Protein AF-0000000079014495 (afdb_homodimer)

Radius of gyration: 24.23 Å; Cα contacts (8 Å, |Δi|>4): 774; chains: 2; bounding box: 37×74×69 Å

Structure (mmCIF, N/CA/C/O backbone):
data_AF-0000000079014495-model_v1
#
loop_
_entity.id
_entity.type
_entity.pdbx_description
1 polymer 'ditrans,polycis-polyprenyl diphosphate synthase'
#
loop_
_atom_site.group_PDB
_atom_site.id
_atom_site.type_symbol
_atom_site.label_atom_id
_atom_site.label_alt_id
_atom_site.label_comp_id
_atom_site.label_asym_id
_atom_site.label_entity_id
_atom_site.label_seq_id
_atom_site.pdbx_PDB_ins_code
_atom_site.Cartn_x
_atom_site.Cartn_y
_atom_site.Cartn_z
_atom_site.occupancy
_atom_site.B_iso_or_equiv
_atom_site.auth_seq_id
_atom_site.auth_comp_id
_atom_site.auth_asym_id
_atom_site.auth_atom_id
_atom_site.pdbx_PDB_model_num
ATOM 1 N N . MET A 1 1 ? 15.945 30.703 -13.25 1 45.94 1 MET A N 1
ATOM 2 C CA . MET A 1 1 ? 16.406 29.812 -14.312 1 45.94 1 MET A CA 1
ATOM 3 C C . MET A 1 1 ? 16.359 28.359 -13.852 1 45.94 1 MET A C 1
ATOM 5 O O . MET A 1 1 ? 15.914 27.484 -14.602 1 45.94 1 MET A O 1
ATOM 9 N N . LYS A 1 2 ? 16.688 28.234 -12.633 1 52.78 2 LYS A N 1
ATOM 10 C CA . LYS A 1 2 ? 16.766 26.891 -12.078 1 52.78 2 LYS A CA 1
ATOM 11 C C . LYS A 1 2 ? 15.375 26.281 -11.867 1 52.78 2 LYS A C 1
ATOM 13 O O . LYS A 1 2 ? 15.156 25.109 -12.133 1 52.78 2 LYS A O 1
ATOM 18 N N . THR A 1 3 ? 14.445 27.172 -11.641 1 50.88 3 THR A N 1
ATOM 19 C CA . THR A 1 3 ? 13.086 26.688 -11.383 1 50.88 3 THR A CA 1
ATOM 20 C C . THR A 1 3 ? 12.414 26.266 -12.68 1 50.88 3 THR A C 1
ATOM 22 O O . THR A 1 3 ? 11.672 25.266 -12.703 1 50.88 3 THR A O 1
ATOM 25 N N . ILE A 1 4 ? 12.75 26.859 -13.773 1 53.41 4 ILE A N 1
ATOM 26 C CA . ILE A 1 4 ? 12.211 26.531 -15.094 1 53.41 4 ILE A CA 1
ATOM 27 C C . ILE A 1 4 ? 12.781 25.203 -15.562 1 53.41 4 ILE A C 1
ATOM 29 O O . ILE A 1 4 ? 12.055 24.375 -16.109 1 53.41 4 ILE A O 1
ATOM 33 N N . LEU A 1 5 ? 14 25.109 -15.375 1 54.47 5 LEU A N 1
ATOM 34 C CA . LEU A 1 5 ? 14.672 23.891 -15.797 1 54.47 5 LEU A CA 1
ATOM 35 C C . LEU A 1 5 ? 14.125 22.672 -15.055 1 54.47 5 LEU A C 1
ATOM 37 O O . LEU A 1 5 ? 13.898 21.625 -15.656 1 54.47 5 LEU A O 1
ATOM 41 N N . LEU A 1 6 ? 13.891 22.875 -13.953 1 52.06 6 LEU A N 1
ATOM 42 C CA . LEU A 1 6 ? 13.367 21.781 -13.148 1 52.06 6 LEU A CA 1
ATOM 43 C C . LEU A 1 6 ? 11.953 21.406 -13.578 1 52.06 6 LEU A C 1
ATOM 45 O O . LEU A 1 6 ? 11.594 20.234 -13.641 1 52.06 6 LEU A O 1
ATOM 49 N N . ARG A 1 7 ? 11.391 22.453 -14 1 51.72 7 ARG A N 1
ATOM 50 C CA . ARG A 1 7 ? 10.039 22.25 -14.516 1 51.72 7 ARG A CA 1
ATOM 51 C C . ARG A 1 7 ? 10.055 21.5 -15.836 1 51.72 7 ARG A C 1
ATOM 53 O O . ARG A 1 7 ? 9.227 20.609 -16.062 1 51.72 7 ARG A O 1
ATOM 60 N N . LEU A 1 8 ? 10.844 21.891 -16.578 1 56.09 8 LEU A N 1
ATOM 61 C CA . LEU A 1 8 ? 11 21.234 -17.875 1 56.09 8 LEU A CA 1
ATOM 62 C C . LEU A 1 8 ? 11.375 19.766 -17.688 1 56.09 8 LEU A C 1
ATOM 64 O O . LEU A 1 8 ? 10.852 18.891 -18.391 1 56.09 8 LEU A O 1
ATOM 68 N N . ILE A 1 9 ? 12.141 19.578 -16.781 1 56.66 9 ILE A N 1
ATOM 69 C CA . ILE A 1 9 ? 12.578 18.219 -16.516 1 56.66 9 ILE A CA 1
ATOM 70 C C . ILE A 1 9 ? 11.406 17.391 -15.992 1 56.66 9 ILE A C 1
ATOM 72 O O . ILE A 1 9 ? 11.203 16.25 -16.406 1 56.66 9 ILE A O 1
ATOM 76 N N . HIS A 1 10 ? 10.68 18 -15.289 1 53.44 10 HIS A N 1
ATOM 77 C CA . HIS A 1 10 ? 9.508 17.312 -14.758 1 53.44 10 HIS A CA 1
ATOM 78 C C . HIS A 1 10 ? 8.508 17 -15.867 1 53.44 10 HIS A C 1
ATOM 80 O O . HIS A 1 10 ? 7.91 15.922 -15.883 1 53.44 10 HIS A O 1
ATOM 86 N N . TYR A 1 11 ? 8.422 17.859 -16.828 1 53.94 11 TYR A N 1
ATOM 87 C CA . TYR A 1 11 ? 7.555 17.641 -17.969 1 53.94 11 TYR A CA 1
ATOM 88 C C . TYR A 1 11 ? 8.062 16.469 -18.828 1 53.94 11 TYR A C 1
ATOM 90 O O . TYR A 1 11 ? 7.281 15.641 -19.281 1 53.94 11 TYR A O 1
ATOM 98 N N . LEU A 1 12 ? 9.188 16.547 -18.891 1 57.72 12 LEU A N 1
ATOM 99 C CA . LEU A 1 12 ? 9.797 15.484 -19.688 1 57.72 12 LEU A CA 1
ATOM 100 C C . LEU A 1 12 ? 9.648 14.133 -19.016 1 57.72 12 LEU A C 1
ATOM 102 O O . LEU A 1 12 ? 9.367 13.125 -19.672 1 57.72 12 LEU A O 1
ATOM 106 N N . ILE A 1 13 ? 9.664 14.188 -17.781 1 56.12 13 ILE A N 1
ATOM 107 C CA . ILE A 1 13 ? 9.531 12.93 -17.062 1 56.12 13 ILE A CA 1
ATOM 108 C C . ILE A 1 13 ? 8.078 12.453 -17.094 1 56.12 13 ILE A C 1
ATOM 110 O O . ILE A 1 13 ? 7.812 11.273 -17.344 1 56.12 13 ILE A O 1
ATOM 114 N N . SER A 1 14 ? 7.25 13.375 -17.016 1 52.5 14 SER A N 1
ATOM 115 C CA . SER A 1 14 ? 5.832 13.047 -17.094 1 52.5 14 SER A CA 1
ATOM 116 C C . SER A 1 14 ? 5.465 12.578 -18.5 1 52.5 14 SER A C 1
ATOM 118 O O . SER A 1 14 ? 4.676 11.641 -18.656 1 52.5 14 SER A O 1
ATOM 120 N N . LEU A 1 15 ? 6.051 13.211 -19.406 1 57.53 15 LEU A N 1
ATOM 121 C CA . LEU A 1 15 ? 5.883 12.781 -20.797 1 57.53 15 LEU A CA 1
ATOM 122 C C . LEU A 1 15 ? 6.461 11.383 -21 1 57.53 15 LEU A C 1
ATOM 124 O O . LEU A 1 15 ? 5.859 10.547 -21.688 1 57.53 15 LEU A O 1
ATOM 128 N N . GLY A 1 16 ? 7.488 11.148 -20.438 1 54.94 16 GLY A N 1
ATOM 129 C CA . GLY A 1 16 ? 8.094 9.828 -20.5 1 54.94 16 GLY A CA 1
ATOM 130 C C . GLY A 1 16 ? 7.234 8.75 -19.859 1 54.94 16 GLY A C 1
ATOM 131 O O . GLY A 1 16 ? 7.055 7.672 -20.422 1 54.94 16 GLY A O 1
ATOM 132 N N . GLU A 1 17 ? 6.746 9.086 -18.781 1 53.22 17 GLU A N 1
ATOM 133 C CA . GLU A 1 17 ? 5.855 8.125 -18.125 1 53.22 17 GLU A CA 1
ATOM 134 C C . GLU A 1 17 ? 4.578 7.922 -18.938 1 53.22 17 GLU A C 1
ATOM 136 O O . GLU A 1 17 ? 4.062 6.809 -19.031 1 53.22 17 GLU A O 1
ATOM 141 N N . PHE A 1 18 ? 4.234 8.953 -19.609 1 53.16 18 PHE A N 1
ATOM 142 C CA . PHE A 1 18 ? 3.105 8.93 -20.531 1 53.16 18 PHE A CA 1
ATOM 143 C C . PHE A 1 18 ? 3.396 8.023 -21.719 1 53.16 18 PHE A C 1
ATOM 145 O O . PHE A 1 18 ? 2.572 7.18 -22.078 1 53.16 18 PHE A O 1
ATOM 152 N N . LEU A 1 19 ? 4.406 8.328 -22.172 1 54.59 19 LEU A N 1
ATOM 153 C CA . LEU A 1 19 ? 4.824 7.52 -23.312 1 54.59 19 LEU A CA 1
ATOM 154 C C . LEU A 1 19 ? 5.035 6.066 -22.906 1 54.59 19 LEU A C 1
ATOM 156 O O . LEU A 1 19 ? 4.676 5.145 -23.641 1 54.59 19 LEU A O 1
ATOM 160 N N . ARG A 1 20 ? 5.531 6.023 -21.828 1 55.34 20 ARG A N 1
ATOM 161 C CA . ARG A 1 20 ? 5.707 4.668 -21.312 1 55.34 20 ARG A CA 1
ATOM 162 C C . ARG A 1 20 ? 4.363 3.965 -21.156 1 55.34 20 ARG A C 1
ATOM 164 O O . ARG A 1 20 ? 4.215 2.809 -21.562 1 55.34 20 ARG A O 1
ATOM 171 N N . TYR A 1 21 ? 3.469 4.656 -20.578 1 52.38 21 TYR A N 1
ATOM 172 C CA . TYR A 1 21 ? 2.119 4.117 -20.453 1 52.38 21 TYR A CA 1
ATOM 173 C C . TYR A 1 21 ? 1.512 3.854 -21.828 1 52.38 21 TYR A C 1
ATOM 175 O O . TYR A 1 21 ? 0.89 2.812 -22.047 1 52.38 21 TYR A O 1
ATOM 183 N N . LEU A 1 22 ? 1.755 4.766 -22.672 1 53.47 22 LEU A N 1
ATOM 184 C CA . LEU A 1 22 ? 1.276 4.598 -24.047 1 53.47 22 LEU A CA 1
ATOM 185 C C . LEU A 1 22 ? 1.895 3.361 -24.688 1 53.47 22 LEU A C 1
ATOM 187 O O . LEU A 1 22 ? 1.202 2.6 -25.359 1 53.47 22 LEU A O 1
ATOM 191 N N . ILE A 1 23 ? 3.061 3.324 -24.531 1 52.78 23 ILE A N 1
ATOM 192 C CA . ILE A 1 23 ? 3.779 2.221 -25.156 1 52.78 23 ILE A CA 1
ATOM 193 C C . ILE A 1 23 ? 3.383 0.903 -24.5 1 52.78 23 ILE A C 1
ATOM 195 O O . ILE A 1 23 ? 3.17 -0.102 -25.172 1 52.78 23 ILE A O 1
ATOM 199 N N . LEU A 1 24 ? 3.357 0.994 -23.281 1 50.09 24 LEU A N 1
ATOM 200 C CA . LEU A 1 24 ? 3.088 -0.232 -22.547 1 50.09 24 LEU A CA 1
ATOM 201 C C . LEU A 1 24 ? 1.649 -0.692 -22.75 1 50.09 24 LEU A C 1
ATOM 203 O O . LEU A 1 24 ? 1.359 -1.889 -22.688 1 50.09 24 LEU A O 1
ATOM 207 N N . PHE A 1 25 ? 0.82 0.35 -22.906 1 49 25 PHE A N 1
ATOM 208 C CA . PHE A 1 25 ? -0.577 -0.053 -23.016 1 49 25 PHE A CA 1
ATOM 209 C C . PHE A 1 25 ? -1.032 -0.053 -24.469 1 49 25 PHE A C 1
ATOM 211 O O . PHE A 1 25 ? -2.221 -0.215 -24.75 1 49 25 PHE A O 1
ATOM 218 N N . LEU A 1 26 ? -0.168 0.316 -25.297 1 42.25 26 LEU A N 1
ATOM 219 C CA . LEU A 1 26 ? -0.518 0.041 -26.688 1 42.25 26 LEU A CA 1
ATOM 220 C C . LEU A 1 26 ? -0.692 -1.456 -26.922 1 42.25 26 LEU A C 1
ATOM 222 O O . LEU A 1 26 ? 0.178 -2.25 -26.562 1 42.25 26 LEU A O 1
ATOM 226 N N . PRO A 1 27 ? -1.853 -1.856 -27.047 1 41.25 27 PRO A N 1
ATOM 227 C CA . PRO A 1 27 ? -1.968 -3.252 -27.484 1 41.25 27 PRO A CA 1
ATOM 228 C C . PRO A 1 27 ? -1.099 -3.562 -28.688 1 41.25 27 PRO A C 1
ATOM 230 O O . PRO A 1 27 ? -1.259 -2.943 -29.75 1 41.25 27 PRO A O 1
ATOM 233 N N . THR A 1 28 ? 0.161 -3.516 -28.672 1 38.25 28 THR A N 1
ATOM 234 C CA . THR A 1 28 ? 0.717 -4.188 -29.828 1 38.25 28 THR A CA 1
ATOM 235 C C . THR A 1 28 ? -0.019 -5.5 -30.109 1 38.25 28 THR A C 1
ATOM 237 O O . THR A 1 28 ? 0.437 -6.57 -29.703 1 38.25 28 THR A O 1
ATOM 240 N N . GLN A 1 29 ? -1.203 -5.477 -29.766 1 35.84 29 GLN A N 1
ATOM 241 C CA . GLN A 1 29 ? -1.922 -6.68 -30.172 1 35.84 29 GLN A CA 1
ATOM 242 C C . GLN A 1 29 ? -1.639 -7.023 -31.625 1 35.84 29 GLN A C 1
ATOM 244 O O . GLN A 1 29 ? -2.029 -8.094 -32.094 1 35.84 29 GLN A O 1
ATOM 249 N N . THR A 1 30 ? -1.781 -5.91 -32.5 1 36.25 30 THR A N 1
ATOM 250 C CA . THR A 1 30 ? -1.935 -6.344 -33.906 1 36.25 30 THR A CA 1
ATOM 251 C C . THR A 1 30 ? -0.998 -7.508 -34.219 1 36.25 30 THR A C 1
ATOM 253 O O . THR A 1 30 ? -1.433 -8.539 -34.719 1 36.25 30 THR A O 1
ATOM 256 N N . LEU A 1 31 ? 0.037 -7.227 -35.094 1 34.12 31 LEU A N 1
ATOM 257 C CA . LEU A 1 31 ? 0.609 -8.062 -36.125 1 34.12 31 LEU A CA 1
ATOM 258 C C . LEU A 1 31 ? 1.521 -9.133 -35.562 1 34.12 31 LEU A C 1
ATOM 260 O O . LEU A 1 31 ? 1.933 -10.055 -36.25 1 34.12 31 LEU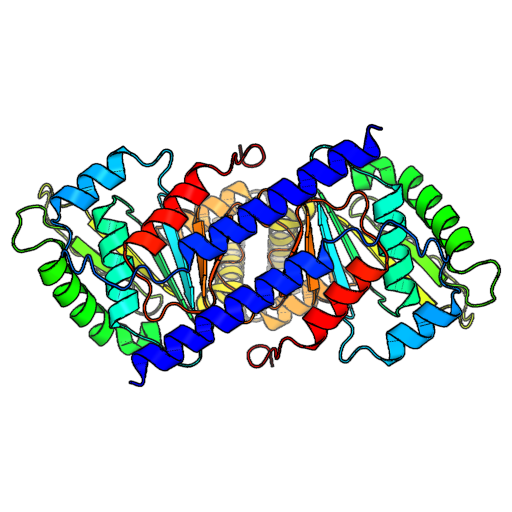 A O 1
ATOM 264 N N . SER A 1 32 ? 2.27 -8.844 -34.469 1 33.69 32 SER A N 1
ATOM 265 C CA . SER A 1 32 ? 3.217 -9.938 -34.281 1 33.69 32 SER A CA 1
ATOM 266 C C . SER A 1 32 ? 2.617 -11.039 -33.406 1 33.69 32 SER A C 1
ATOM 268 O O . SER A 1 32 ? 2.572 -10.914 -32.188 1 33.69 32 SER A O 1
ATOM 270 N N . PHE A 1 33 ? 1.324 -11.461 -33.656 1 36.78 33 PHE A N 1
ATOM 271 C CA . PHE A 1 33 ? 0.956 -12.828 -33.312 1 36.78 33 PHE A CA 1
ATOM 272 C C . PHE A 1 33 ? 2.195 -13.711 -33.188 1 36.78 33 PHE A C 1
ATOM 274 O O . PHE A 1 33 ? 2.115 -14.93 -33.375 1 36.78 33 PHE A O 1
ATOM 281 N N . SER A 1 34 ? 3.246 -13.312 -33.438 1 38.81 34 SER A N 1
ATOM 282 C CA . SER A 1 34 ? 4.305 -14.312 -33.438 1 38.81 34 SER A CA 1
ATOM 283 C C . SER A 1 34 ? 4.488 -14.922 -32.062 1 38.81 34 SER A C 1
ATOM 285 O O . SER A 1 34 ? 4.809 -14.219 -31.094 1 38.81 34 SER A O 1
ATOM 287 N N . LYS A 1 35 ? 3.533 -15.891 -31.719 1 48.62 35 LYS A N 1
ATOM 288 C CA . LYS A 1 35 ? 3.939 -16.828 -30.688 1 48.62 35 LYS A CA 1
ATOM 289 C C . LYS A 1 35 ? 5.453 -16.797 -30.469 1 48.62 35 LYS A C 1
ATOM 291 O O . LYS A 1 35 ? 6.215 -17.156 -31.375 1 48.62 35 LYS A O 1
ATOM 296 N N . LYS A 1 36 ? 5.781 -15.914 -29.641 1 55.81 36 LYS A N 1
ATOM 297 C CA . LYS A 1 36 ? 7.227 -15.969 -29.438 1 55.81 36 LYS A CA 1
ATOM 298 C C . LYS A 1 36 ? 7.66 -17.344 -28.953 1 55.81 36 LYS A C 1
ATOM 300 O O . LYS A 1 36 ? 6.953 -17.984 -28.172 1 55.81 36 LYS A O 1
ATOM 305 N N . SER A 1 37 ? 8.508 -17.922 -29.594 1 57 37 SER A N 1
ATOM 306 C CA . SER A 1 37 ? 9.133 -19.188 -29.219 1 57 37 SER A CA 1
ATOM 307 C C . SER A 1 37 ? 9.703 -19.141 -27.812 1 57 37 SER A C 1
ATOM 309 O O . SER A 1 37 ? 10.078 -18.062 -27.328 1 57 37 SER A O 1
ATOM 311 N N . PRO A 1 38 ? 9.414 -20.109 -26.984 1 59.97 38 PRO A N 1
ATOM 312 C CA . PRO A 1 38 ? 10.062 -20.219 -25.672 1 59.97 38 PRO A CA 1
ATOM 313 C C . PRO A 1 38 ? 11.484 -19.656 -25.672 1 59.97 38 PRO A C 1
ATOM 315 O O . PRO A 1 38 ? 11.93 -19.109 -24.656 1 59.97 38 PRO A O 1
ATOM 318 N N . PHE A 1 39 ? 12.102 -19.703 -26.844 1 61.06 39 PHE A N 1
ATOM 319 C CA . PHE A 1 39 ? 13.477 -19.234 -26.953 1 61.06 39 PHE A CA 1
ATOM 320 C C . PHE A 1 39 ? 13.547 -17.719 -26.797 1 61.06 39 PHE A C 1
ATOM 322 O O . PHE A 1 39 ? 14.484 -17.203 -26.188 1 61.06 39 PHE A O 1
ATOM 329 N N . SER A 1 40 ? 12.484 -17.125 -27.094 1 81.62 40 SER A N 1
ATOM 330 C CA . SER A 1 40 ? 12.492 -15.664 -27.031 1 81.62 40 SER A CA 1
ATOM 331 C C . SER A 1 40 ? 12.305 -15.164 -25.594 1 81.62 40 SER A C 1
ATOM 333 O O . SER A 1 40 ? 12.984 -14.234 -25.156 1 81.62 40 SER A O 1
ATOM 335 N N . ILE A 1 41 ? 11.641 -15.992 -24.828 1 87.19 41 ILE A N 1
ATOM 336 C CA . ILE A 1 41 ? 11.383 -15.555 -23.453 1 87.19 41 ILE A CA 1
ATOM 337 C C . ILE A 1 41 ? 12.648 -15.719 -22.609 1 87.19 41 ILE A C 1
ATOM 339 O O . ILE A 1 41 ? 12.961 -14.867 -21.781 1 87.19 41 ILE A O 1
ATOM 343 N N . GLN A 1 42 ? 13.367 -16.812 -22.906 1 83.31 42 GLN A N 1
ATOM 344 C CA . GLN A 1 42 ? 14.617 -17.047 -22.188 1 83.31 42 GLN A CA 1
ATOM 345 C C . GLN A 1 42 ? 15.641 -15.953 -22.484 1 83.31 42 GLN A C 1
ATOM 347 O O . GLN A 1 42 ? 16.359 -15.516 -21.594 1 83.31 42 GLN A O 1
ATOM 352 N N . THR A 1 43 ? 15.656 -15.586 -23.734 1 87.44 43 THR A N 1
ATOM 353 C CA . THR A 1 43 ? 16.547 -14.5 -24.109 1 87.44 43 THR A CA 1
ATOM 354 C C . THR A 1 43 ? 16.125 -13.188 -23.469 1 87.44 43 THR A C 1
ATOM 356 O O . THR A 1 43 ? 16.969 -12.391 -23.031 1 87.44 43 THR A O 1
ATOM 359 N N . ASP A 1 44 ? 14.82 -12.977 -23.484 1 91.38 44 ASP A N 1
ATOM 360 C CA . ASP A 1 44 ? 14.305 -11.766 -22.859 1 91.38 44 ASP A CA 1
ATOM 361 C C . ASP A 1 44 ? 14.664 -11.719 -21.375 1 91.38 44 ASP A C 1
ATOM 363 O O . ASP A 1 44 ? 14.992 -10.648 -20.844 1 91.38 44 ASP A O 1
ATOM 367 N N . SER A 1 45 ? 14.656 -12.844 -20.734 1 91.12 45 SER A N 1
ATOM 368 C CA . SER A 1 45 ? 14.984 -12.922 -19.312 1 91.12 45 SER A CA 1
ATOM 369 C C . SER A 1 45 ? 16.406 -12.445 -19.047 1 91.12 45 SER A C 1
ATOM 371 O O . SER A 1 45 ? 16.656 -11.703 -18.094 1 91.12 45 SER A O 1
ATOM 373 N N . LYS A 1 46 ? 17.281 -12.766 -19.906 1 91.19 46 LYS A N 1
ATOM 374 C CA . LYS A 1 46 ? 18.688 -12.43 -19.75 1 91.19 46 LYS A CA 1
ATOM 375 C C . LYS A 1 46 ? 18.938 -10.938 -19.969 1 91.19 46 LYS A C 1
ATOM 377 O O . LYS A 1 46 ? 19.906 -10.375 -19.469 1 91.19 46 LYS A O 1
ATOM 382 N N . ASN A 1 47 ? 18.062 -10.328 -20.656 1 92 47 ASN A N 1
ATOM 383 C CA . ASN A 1 47 ? 18.234 -8.922 -20.984 1 92 47 ASN A CA 1
ATOM 384 C C . ASN A 1 47 ? 17.625 -8.008 -19.922 1 92 47 ASN A C 1
ATOM 386 O O . ASN A 1 47 ? 17.812 -6.793 -19.969 1 92 47 ASN A O 1
ATOM 390 N N . LEU A 1 48 ? 16.891 -8.586 -19.031 1 93 48 LEU A N 1
ATOM 391 C CA . LEU A 1 48 ? 16.312 -7.793 -17.953 1 93 48 LEU A CA 1
ATOM 392 C C . LEU A 1 48 ? 17.359 -7.398 -16.938 1 93 48 LEU A C 1
ATOM 394 O O . LEU A 1 48 ? 18.203 -8.219 -16.547 1 93 48 LEU A O 1
ATOM 398 N N . LYS A 1 49 ? 17.391 -6.156 -16.516 1 91.56 49 LYS A N 1
ATOM 399 C CA . LYS A 1 49 ? 18.328 -5.664 -15.531 1 91.56 49 LYS A CA 1
ATOM 400 C C . LYS A 1 49 ? 18.094 -6.312 -14.172 1 91.56 49 LYS A C 1
ATOM 402 O O . LYS A 1 49 ? 19.047 -6.598 -13.438 1 91.56 49 LYS A O 1
ATOM 407 N N . LYS A 1 50 ? 16.812 -6.453 -13.828 1 93.5 50 LYS A N 1
ATOM 408 C CA . LYS A 1 50 ? 16.375 -7.027 -12.555 1 93.5 50 LYS A CA 1
ATOM 409 C C . LYS A 1 50 ? 15.109 -7.859 -12.727 1 93.5 50 LYS A C 1
ATOM 411 O O . LYS A 1 50 ? 14.273 -7.551 -13.578 1 93.5 50 LYS A O 1
ATOM 416 N N . LEU A 1 51 ? 15.055 -8.93 -11.945 1 95 51 LEU A N 1
ATOM 417 C CA . LEU A 1 51 ? 13.883 -9.789 -11.93 1 95 51 LEU A CA 1
ATOM 418 C C . LEU A 1 51 ? 13.367 -9.992 -10.508 1 95 51 LEU A C 1
ATOM 420 O O . LEU A 1 51 ? 14.141 -10.359 -9.609 1 95 51 LEU A O 1
ATOM 424 N N . PRO A 1 52 ? 12.148 -9.695 -10.297 1 96.88 52 PRO A N 1
ATOM 425 C CA . PRO A 1 52 ? 11.648 -9.945 -8.945 1 96.88 52 PRO A CA 1
ATOM 426 C C . PRO A 1 52 ? 11.578 -11.438 -8.617 1 96.88 52 PRO A C 1
ATOM 428 O O . PRO A 1 52 ? 11.25 -12.25 -9.484 1 96.88 52 PRO A O 1
ATOM 431 N N . ALA A 1 53 ? 11.867 -11.766 -7.387 1 96.94 53 ALA A N 1
ATOM 432 C CA . ALA A 1 53 ? 11.672 -13.141 -6.922 1 96.94 53 ALA A CA 1
ATOM 433 C C . ALA A 1 53 ? 10.188 -13.453 -6.762 1 96.94 53 ALA A C 1
ATOM 435 O O . ALA A 1 53 ? 9.766 -14.602 -6.941 1 96.94 53 ALA A O 1
ATOM 436 N N . HIS A 1 54 ? 9.414 -12.461 -6.391 1 98.25 54 HIS A N 1
ATOM 437 C CA . HIS A 1 54 ? 7.98 -12.562 -6.133 1 98.25 54 HIS A CA 1
ATOM 438 C C . HIS A 1 54 ? 7.223 -11.422 -6.801 1 98.25 54 HIS A C 1
ATOM 440 O O . HIS A 1 54 ? 7.516 -10.242 -6.562 1 98.25 54 HIS A O 1
ATOM 446 N N . ILE A 1 55 ? 6.289 -11.773 -7.68 1 98.69 55 ILE A N 1
ATOM 447 C CA . ILE A 1 55 ? 5.43 -10.789 -8.328 1 98.69 55 ILE A CA 1
ATOM 448 C C . ILE A 1 55 ? 3.988 -10.977 -7.859 1 98.69 55 ILE A C 1
ATOM 450 O O . ILE A 1 55 ? 3.52 -12.102 -7.715 1 98.69 55 ILE A O 1
ATOM 454 N N . GLY A 1 56 ? 3.387 -9.852 -7.488 1 98.81 56 GLY A N 1
ATOM 455 C CA . GLY A 1 56 ? 1.971 -9.875 -7.156 1 98.81 56 GLY A CA 1
ATOM 456 C C . GLY A 1 56 ? 1.087 -9.391 -8.289 1 98.81 56 GLY A C 1
ATOM 457 O O . GLY A 1 56 ? 1.404 -8.406 -8.961 1 98.81 56 GLY A O 1
ATOM 458 N N . LEU A 1 57 ? 0.038 -10.117 -8.555 1 98.88 57 LEU A N 1
ATOM 459 C CA . LEU A 1 57 ? -1.038 -9.711 -9.453 1 98.88 57 LEU A CA 1
ATOM 460 C C . LEU A 1 57 ? -2.299 -9.367 -8.672 1 98.88 57 LEU A C 1
ATOM 462 O O . LEU A 1 57 ? -3.027 -10.258 -8.227 1 98.88 57 LEU A O 1
ATOM 466 N N . LEU A 1 58 ? -2.52 -8.117 -8.461 1 98.69 58 LEU A N 1
ATOM 467 C CA . LEU A 1 58 ? -3.666 -7.617 -7.715 1 98.69 58 LEU A CA 1
ATOM 468 C C . LEU A 1 58 ? -4.785 -7.191 -8.656 1 98.69 58 LEU A C 1
ATOM 470 O O . LEU A 1 58 ? -4.68 -6.168 -9.336 1 98.69 58 LEU A O 1
ATOM 474 N N . VAL A 1 59 ? -5.875 -7.922 -8.688 1 98.19 59 VAL A N 1
ATOM 475 C CA . VAL A 1 59 ? -6.938 -7.688 -9.656 1 98.19 59 VAL A CA 1
ATOM 476 C C . VAL A 1 59 ? -8.156 -7.086 -8.961 1 98.19 59 VAL A C 1
ATOM 478 O O . VAL A 1 59 ? -8.875 -7.781 -8.242 1 98.19 59 VAL A O 1
ATOM 481 N N . VAL A 1 60 ? -8.359 -5.844 -9.188 1 95.19 60 VAL A N 1
ATOM 482 C CA . VAL A 1 60 ? -9.508 -5.129 -8.641 1 95.19 60 VAL A CA 1
ATOM 483 C C . VAL A 1 60 ? -10.523 -4.859 -9.742 1 95.19 60 VAL A C 1
ATOM 485 O O . VAL A 1 60 ? -10.719 -3.713 -10.156 1 95.19 60 VAL A O 1
ATOM 488 N N . GLU A 1 61 ? -11.102 -5.895 -10.234 1 94.12 61 GLU A N 1
ATOM 489 C CA . GLU A 1 61 ? -12.094 -5.883 -11.305 1 94.12 61 GLU A CA 1
ATOM 490 C C . GLU A 1 61 ? -13.266 -6.809 -10.984 1 94.12 61 GLU A C 1
ATOM 492 O O . GLU A 1 61 ? -13.164 -7.656 -10.094 1 94.12 61 GLU A O 1
ATOM 497 N N . ASP A 1 62 ? -14.391 -6.668 -11.734 1 91.25 62 ASP A N 1
ATOM 498 C CA . ASP A 1 62 ? -15.594 -7.445 -11.477 1 91.25 62 ASP A CA 1
ATOM 499 C C . ASP A 1 62 ? -15.539 -8.805 -12.172 1 91.25 62 ASP A C 1
ATOM 501 O O . ASP A 1 62 ? -16.172 -9.766 -11.727 1 91.25 62 ASP A O 1
ATOM 505 N N . GLU A 1 63 ? -14.875 -8.812 -13.273 1 94.62 63 GLU A N 1
ATOM 506 C CA . GLU A 1 63 ? -14.75 -10.039 -14.055 1 94.62 63 GLU A CA 1
ATOM 507 C C . GLU A 1 63 ? -13.289 -10.438 -14.227 1 94.62 63 GLU A C 1
ATOM 509 O O . GLU A 1 63 ? -12.414 -9.578 -14.375 1 94.62 63 GLU A O 1
ATOM 514 N N . PHE A 1 64 ? -13.133 -11.742 -14.266 1 97.62 64 PHE A N 1
ATOM 515 C CA . PHE A 1 64 ? -11.766 -12.258 -14.344 1 97.62 64 PHE A CA 1
ATOM 516 C C . PHE A 1 64 ? -11.562 -13.07 -15.617 1 97.62 64 PHE A C 1
ATOM 518 O O . PHE A 1 64 ? -12.414 -13.883 -15.977 1 97.62 64 PHE A O 1
ATOM 525 N N . SER A 1 65 ? -10.539 -12.742 -16.312 1 98.31 65 SER A N 1
ATOM 526 C CA . SER A 1 65 ? -10.078 -13.602 -17.391 1 98.31 65 SER A CA 1
ATOM 527 C C . SER A 1 65 ? -9.023 -14.594 -16.906 1 98.31 65 SER A C 1
ATOM 529 O O . SER A 1 65 ? -7.852 -14.242 -16.766 1 98.31 65 SER A O 1
ATOM 531 N N . PHE A 1 66 ? -9.43 -15.805 -16.703 1 98.38 66 PHE A N 1
ATOM 532 C CA . PHE A 1 66 ? -8.531 -16.828 -16.203 1 98.38 66 PHE A CA 1
ATOM 533 C C . PHE A 1 66 ? -7.449 -17.156 -17.219 1 98.38 66 PHE A C 1
ATOM 535 O O . PHE A 1 66 ? -6.316 -17.484 -16.859 1 98.38 66 PHE A O 1
ATOM 542 N N . ARG A 1 67 ? -7.789 -17.031 -18.438 1 97.75 67 ARG A N 1
ATOM 543 C CA . ARG A 1 67 ? -6.805 -17.234 -19.484 1 97.75 67 ARG A CA 1
ATOM 544 C C . ARG A 1 67 ? -5.684 -16.203 -19.406 1 97.75 67 ARG A C 1
ATOM 546 O O . ARG A 1 67 ? -4.504 -16.562 -19.469 1 97.75 67 ARG A O 1
ATOM 553 N N . ASP A 1 68 ? -6.039 -14.977 -19.219 1 98.06 68 ASP A N 1
ATOM 554 C CA . ASP A 1 68 ? -5.039 -13.914 -19.156 1 98.06 68 ASP A CA 1
ATOM 555 C C . ASP A 1 68 ? -4.211 -14.023 -17.875 1 98.06 68 ASP A C 1
ATOM 557 O O . ASP A 1 68 ? -3.006 -13.766 -17.891 1 98.06 68 ASP A O 1
ATOM 561 N N . LEU A 1 69 ? -4.859 -14.367 -16.812 1 98.75 69 LEU A N 1
ATOM 562 C CA . LEU A 1 69 ? -4.121 -14.617 -15.578 1 98.75 69 LEU A CA 1
ATOM 563 C C . LEU A 1 69 ? -3.125 -15.758 -15.773 1 98.75 69 LEU A C 1
ATOM 565 O O . LEU A 1 69 ? -1.965 -15.648 -15.367 1 98.75 69 LEU A O 1
ATOM 569 N N . ALA A 1 70 ? -3.6 -16.828 -16.391 1 98.19 70 ALA A N 1
ATOM 570 C CA . ALA A 1 70 ? -2.744 -17.984 -16.656 1 98.19 70 ALA A CA 1
ATOM 571 C C . ALA A 1 70 ? -1.543 -17.578 -17.516 1 98.19 70 ALA A C 1
ATOM 573 O O . ALA A 1 70 ? -0.415 -18 -17.234 1 98.19 70 ALA A O 1
ATOM 574 N N . ASN A 1 71 ? -1.748 -16.781 -18.5 1 97 71 ASN A N 1
ATOM 575 C CA . ASN A 1 71 ? -0.659 -16.312 -19.344 1 97 71 ASN A CA 1
ATOM 576 C C . ASN A 1 71 ? 0.396 -15.562 -18.531 1 97 71 ASN A C 1
ATOM 578 O O . ASN A 1 71 ? 1.592 -15.828 -18.672 1 97 71 ASN A O 1
ATOM 582 N N . MET A 1 72 ? -0.059 -14.656 -17.688 1 98.25 72 MET A N 1
ATOM 583 C CA . MET A 1 72 ? 0.884 -13.867 -16.891 1 98.25 72 MET A CA 1
ATOM 584 C C . MET A 1 72 ? 1.669 -14.766 -15.938 1 98.25 72 MET A C 1
ATOM 586 O O . MET A 1 72 ? 2.859 -14.539 -15.711 1 98.25 72 MET A O 1
ATOM 590 N N . ILE A 1 73 ? 0.971 -15.742 -15.383 1 98.12 73 ILE A N 1
ATOM 591 C CA . ILE A 1 73 ? 1.64 -16.688 -14.492 1 98.12 73 ILE A CA 1
ATOM 592 C C . ILE A 1 73 ? 2.713 -17.453 -15.266 1 98.12 73 ILE A C 1
ATOM 594 O O . ILE A 1 73 ? 3.867 -17.516 -14.836 1 98.12 73 ILE A O 1
ATOM 598 N N . VAL A 1 74 ? 2.4 -17.938 -16.422 1 95.75 74 VAL A N 1
ATOM 599 C CA . VAL A 1 74 ? 3.324 -18.75 -17.203 1 95.75 74 VAL A CA 1
ATOM 600 C C . VAL A 1 74 ? 4.469 -17.875 -17.719 1 95.75 74 VAL A C 1
ATOM 602 O O . VAL A 1 74 ? 5.629 -18.281 -17.688 1 95.75 74 VAL A O 1
ATOM 605 N N . TRP A 1 75 ? 4.145 -16.641 -18.188 1 95.88 75 TRP A N 1
ATOM 606 C CA . TRP A 1 75 ? 5.203 -15.711 -18.578 1 95.88 75 TRP A CA 1
ATOM 607 C C . TRP A 1 75 ? 6.176 -15.477 -17.438 1 95.88 75 TRP A C 1
ATOM 609 O O . TRP A 1 75 ? 7.391 -15.5 -17.625 1 95.88 75 TRP A O 1
ATOM 619 N N . SER A 1 76 ? 5.621 -15.242 -16.219 1 96.88 76 SER A N 1
ATOM 620 C CA . SER A 1 76 ? 6.445 -15 -15.047 1 96.88 76 SER A CA 1
ATOM 621 C C . SER A 1 76 ? 7.398 -16.156 -14.789 1 96.88 76 SER A C 1
ATOM 623 O O . SER A 1 76 ? 8.602 -15.961 -14.609 1 96.88 76 SER A O 1
ATOM 625 N N . VAL A 1 77 ? 6.867 -17.359 -14.836 1 94.81 77 VAL A N 1
ATOM 626 C CA . VAL A 1 77 ? 7.656 -18.547 -14.555 1 94.81 77 VAL A CA 1
ATOM 627 C C . VAL A 1 77 ? 8.711 -18.75 -15.641 1 94.81 77 VAL A C 1
ATOM 629 O O . VAL A 1 77 ? 9.875 -19.031 -15.344 1 94.81 77 VAL A O 1
ATOM 632 N N . ALA A 1 78 ? 8.344 -18.578 -16.828 1 92.44 78 ALA A N 1
ATOM 633 C CA . ALA A 1 78 ? 9.25 -18.766 -17.953 1 92.44 78 ALA A CA 1
ATOM 634 C C . ALA A 1 78 ? 10.398 -17.75 -17.906 1 92.44 78 ALA A C 1
ATOM 636 O O . ALA A 1 78 ? 11.5 -18.031 -18.375 1 92.44 78 ALA A O 1
ATOM 637 N N . LEU A 1 79 ? 10.109 -16.609 -17.375 1 94.19 79 LEU A N 1
ATOM 638 C CA . LEU A 1 79 ? 11.133 -15.578 -17.266 1 94.19 79 LEU A CA 1
ATOM 639 C C . LEU A 1 79 ? 12.039 -15.852 -16.062 1 94.19 79 LEU A C 1
ATOM 641 O O . LEU A 1 79 ? 13.102 -15.234 -15.93 1 94.19 79 LEU A O 1
ATOM 645 N N . GLY A 1 80 ? 11.594 -16.719 -15.156 1 93.5 80 GLY A N 1
ATOM 646 C CA . GLY A 1 80 ? 12.445 -17.125 -14.047 1 93.5 80 GLY A CA 1
ATOM 647 C C . GLY A 1 80 ? 11.93 -16.672 -12.695 1 93.5 80 GLY A C 1
ATOM 648 O O . GLY A 1 80 ? 12.656 -16.719 -11.703 1 93.5 80 GLY A O 1
ATOM 649 N N . ILE A 1 81 ? 10.688 -16.156 -12.609 1 96.5 81 ILE A N 1
ATOM 650 C CA . ILE A 1 81 ? 10.078 -15.742 -11.352 1 96.5 81 ILE A CA 1
ATOM 651 C C . ILE A 1 81 ? 9.516 -16.953 -10.617 1 96.5 81 ILE A C 1
ATOM 653 O O . ILE A 1 81 ? 8.727 -17.719 -11.18 1 96.5 81 ILE A O 1
ATOM 657 N N . SER A 1 82 ? 9.867 -17.094 -9.375 1 96.12 82 SER A N 1
ATOM 658 C CA . SER A 1 82 ? 9.594 -18.328 -8.664 1 96.12 82 SER A CA 1
ATOM 659 C C . SER A 1 82 ? 8.32 -18.203 -7.828 1 96.12 82 SER A C 1
ATOM 661 O O . SER A 1 82 ? 7.699 -19.219 -7.488 1 96.12 82 SER A O 1
ATOM 663 N N . TYR A 1 83 ? 7.977 -16.969 -7.438 1 97.5 83 TYR A N 1
ATOM 664 C CA . TYR A 1 83 ? 6.805 -16.781 -6.59 1 97.5 83 TYR A CA 1
ATOM 665 C C . TYR A 1 83 ? 5.832 -15.797 -7.219 1 97.5 83 TYR A C 1
ATOM 667 O O . TYR A 1 83 ? 6.238 -14.727 -7.691 1 97.5 83 TYR A O 1
ATOM 675 N N . ILE A 1 84 ? 4.617 -16.219 -7.234 1 98.38 84 ILE A N 1
ATOM 676 C CA . ILE A 1 84 ? 3.549 -15.367 -7.746 1 98.38 84 ILE A CA 1
ATOM 677 C C . ILE A 1 84 ? 2.381 -15.359 -6.762 1 98.38 84 ILE A C 1
ATOM 679 O O . ILE A 1 84 ? 1.999 -16.406 -6.23 1 98.38 84 ILE A O 1
ATOM 683 N N . SER A 1 85 ? 1.894 -14.219 -6.422 1 98.44 85 SER A N 1
ATOM 684 C CA . SER A 1 85 ? 0.634 -14.133 -5.691 1 98.44 85 SER A CA 1
ATOM 685 C C . SER A 1 85 ? -0.456 -13.484 -6.539 1 98.44 85 SER A C 1
ATOM 687 O O . SER A 1 85 ? -0.206 -12.492 -7.234 1 98.44 85 SER A O 1
ATOM 689 N N . VAL A 1 86 ? -1.576 -14.109 -6.598 1 98.75 86 VAL A N 1
ATOM 690 C CA . VAL A 1 86 ? -2.756 -13.594 -7.285 1 98.75 86 VAL A CA 1
ATOM 691 C C . VAL A 1 86 ? -3.834 -13.242 -6.262 1 98.75 86 VAL A C 1
ATOM 693 O O . VAL A 1 86 ? -4.234 -14.086 -5.457 1 98.75 86 VAL A O 1
ATOM 696 N N . TYR A 1 87 ? -4.25 -12.016 -6.352 1 98.38 87 TYR A N 1
ATOM 697 C CA . TYR A 1 87 ? -5.145 -11.5 -5.32 1 98.38 87 TYR A CA 1
ATOM 698 C C . TYR A 1 87 ? -6.398 -10.891 -5.934 1 98.38 87 TYR A C 1
ATOM 700 O O . TYR A 1 87 ? -6.32 -10.148 -6.914 1 98.38 87 TYR A O 1
ATOM 708 N N . ASP A 1 88 ? -7.512 -11.219 -5.406 1 97.62 88 ASP A N 1
ATOM 709 C CA . ASP A 1 88 ? -8.75 -10.469 -5.594 1 97.62 88 ASP A CA 1
ATOM 710 C C . ASP A 1 88 ? -9.484 -10.281 -4.27 1 97.62 88 ASP A C 1
ATOM 712 O O . ASP A 1 88 ? -9.234 -11.008 -3.305 1 97.62 88 ASP A O 1
ATOM 716 N N . ILE A 1 89 ? -10.367 -9.383 -4.203 1 96.38 89 ILE A N 1
ATOM 717 C CA . ILE A 1 89 ? -10.969 -8.953 -2.947 1 96.38 89 ILE A CA 1
ATOM 718 C C . ILE A 1 89 ? -11.828 -10.078 -2.377 1 96.38 89 ILE A C 1
ATOM 720 O O . ILE A 1 89 ? -11.695 -10.438 -1.203 1 96.38 89 ILE A O 1
ATOM 724 N N . ASN A 1 90 ? -12.594 -10.773 -3.219 1 95.25 90 ASN A N 1
ATOM 725 C CA . ASN A 1 90 ? -13.633 -11.664 -2.727 1 95.25 90 ASN A CA 1
ATOM 726 C C . ASN A 1 90 ? -13.188 -13.125 -2.785 1 95.25 90 ASN A C 1
ATOM 728 O O . ASN A 1 90 ? -13.938 -14.023 -2.406 1 95.25 90 ASN A O 1
ATOM 732 N N . GLY A 1 91 ? -12.078 -13.43 -3.332 1 96.38 91 GLY A N 1
ATOM 733 C CA . GLY A 1 91 ? -11.578 -14.797 -3.4 1 96.38 91 GLY A CA 1
ATOM 734 C C . GLY A 1 91 ? -12.203 -15.594 -4.527 1 96.38 91 GLY A C 1
ATOM 735 O O . GLY A 1 91 ? -12.328 -16.812 -4.43 1 96.38 91 GLY A O 1
ATOM 736 N N . GLU A 1 92 ? -12.648 -14.922 -5.527 1 96.62 92 GLU A N 1
ATOM 737 C CA . GLU A 1 92 ? -13.242 -15.594 -6.676 1 96.62 92 GLU A CA 1
ATOM 738 C C . GLU A 1 92 ? -12.203 -16.453 -7.406 1 96.62 92 GLU A C 1
ATOM 740 O O . GLU A 1 92 ? -12.5 -17.578 -7.82 1 96.62 92 GLU A O 1
ATOM 745 N N . ILE A 1 93 ? -11.055 -16 -7.539 1 97.31 93 ILE A N 1
ATOM 746 C CA . ILE A 1 93 ? -10 -16.719 -8.25 1 97.31 93 ILE A CA 1
ATOM 747 C C . ILE A 1 93 ? -9.625 -17.984 -7.477 1 97.31 93 ILE A C 1
ATOM 749 O O . ILE A 1 93 ? -9.469 -19.047 -8.07 1 97.31 93 ILE A O 1
ATOM 753 N N . LYS A 1 94 ? -9.516 -17.781 -6.207 1 95.62 94 LYS A N 1
ATOM 754 C CA . LYS A 1 94 ? -9.195 -18.938 -5.371 1 95.62 94 LYS A CA 1
ATOM 755 C C . LYS A 1 94 ? -10.289 -20 -5.461 1 95.62 94 LYS A C 1
ATOM 757 O O . LYS A 1 94 ? -10 -21.188 -5.488 1 95.62 94 LYS A O 1
ATOM 762 N N . ARG A 1 95 ? -11.469 -19.641 -5.496 1 95.69 95 ARG A N 1
ATOM 763 C CA . ARG A 1 95 ? -12.594 -20.562 -5.578 1 95.69 95 ARG A CA 1
ATOM 764 C C . ARG A 1 95 ? -12.633 -21.266 -6.926 1 95.69 95 ARG A C 1
ATOM 766 O O . ARG A 1 95 ? -13.242 -22.328 -7.059 1 95.69 95 ARG A O 1
ATOM 773 N N . ASN A 1 96 ? -12.07 -20.656 -7.922 1 96.62 96 ASN A N 1
ATOM 774 C CA . ASN A 1 96 ? -12.016 -21.234 -9.258 1 96.62 96 ASN A CA 1
ATOM 775 C C . ASN A 1 96 ? -10.602 -21.688 -9.617 1 96.62 96 ASN A C 1
ATOM 777 O O . ASN A 1 96 ? -10.164 -21.531 -10.758 1 96.62 96 ASN A O 1
ATOM 781 N N . SER A 1 97 ? -9.945 -22.188 -8.594 1 96.38 97 SER A N 1
ATOM 782 C CA . SER A 1 97 ? -8.547 -22.578 -8.758 1 96.38 97 SER A CA 1
ATOM 783 C C . SER A 1 97 ? -8.398 -23.688 -9.789 1 96.38 97 SER A C 1
ATOM 785 O O . SER A 1 97 ? -7.387 -23.766 -10.492 1 96.38 97 SER A O 1
ATOM 787 N N . VAL A 1 98 ? -9.367 -24.578 -9.945 1 95.94 98 VAL A N 1
ATOM 788 C CA . VAL A 1 98 ? -9.32 -25.672 -10.906 1 95.94 98 VAL A CA 1
ATOM 789 C C . VAL A 1 98 ? -9.32 -25.109 -12.328 1 95.94 98 VAL A C 1
ATOM 791 O O . VAL A 1 98 ? -8.531 -25.547 -13.172 1 95.94 98 VAL A O 1
ATOM 794 N N . LEU A 1 99 ? -10.227 -24.188 -12.484 1 97.44 99 LEU A N 1
ATOM 795 C CA . LEU A 1 99 ? -10.281 -23.531 -13.781 1 97.44 99 LEU A CA 1
ATOM 796 C C . LEU A 1 99 ? -8.961 -22.844 -14.094 1 97.44 99 LEU A C 1
ATOM 798 O O . LEU A 1 99 ? -8.453 -22.938 -15.219 1 97.44 99 LEU A O 1
ATOM 802 N N . LEU A 1 100 ? -8.391 -22.172 -13.125 1 98.06 100 LEU A N 1
ATOM 803 C CA . LEU A 1 100 ? -7.117 -21.484 -13.312 1 98.06 100 LEU A CA 1
ATOM 804 C C . LEU A 1 100 ? -6.012 -22.484 -13.648 1 98.06 100 LEU A C 1
ATOM 806 O O . LEU A 1 100 ? -5.203 -22.25 -14.547 1 98.06 100 LEU A O 1
ATOM 810 N N . GLN A 1 101 ? -5.988 -23.562 -12.969 1 96.56 101 GLN A N 1
ATOM 811 C CA . GLN A 1 101 ? -4.988 -24.594 -13.227 1 96.56 101 GLN A CA 1
ATOM 812 C C . GLN A 1 101 ? -5.082 -25.109 -14.664 1 96.56 101 GLN A C 1
ATOM 814 O O . GLN A 1 101 ? -4.062 -25.281 -15.336 1 96.56 101 GLN A O 1
ATOM 819 N N . LYS A 1 102 ? -6.285 -25.391 -15.094 1 97.12 102 LYS A N 1
ATOM 820 C CA . LYS A 1 102 ? -6.508 -25.844 -16.453 1 97.12 102 LYS A CA 1
ATOM 821 C C . LYS A 1 102 ? -5.969 -24.828 -17.469 1 97.12 102 LYS A C 1
ATOM 823 O O . LYS A 1 102 ? -5.289 -25.203 -18.422 1 97.12 102 LYS A O 1
ATOM 828 N N . ASP A 1 103 ? -6.27 -23.578 -17.203 1 97.56 103 ASP A N 1
ATOM 829 C CA . ASP A 1 103 ? -5.82 -22.531 -18.109 1 97.56 103 ASP A CA 1
ATOM 830 C C . ASP A 1 103 ? -4.305 -22.359 -18.062 1 97.56 103 ASP A C 1
ATOM 832 O O . ASP A 1 103 ? -3.674 -22.031 -19.062 1 97.56 103 ASP A O 1
ATOM 836 N N . ILE A 1 104 ? -3.709 -22.578 -16.906 1 96.56 104 ILE A N 1
ATOM 837 C CA . ILE A 1 104 ? -2.256 -22.547 -16.781 1 96.56 104 ILE A CA 1
ATOM 838 C C . ILE A 1 104 ? -1.633 -23.656 -17.625 1 96.56 104 ILE A C 1
ATOM 840 O O . ILE A 1 104 ? -0.67 -23.422 -18.359 1 96.56 104 ILE A O 1
ATOM 844 N N . ASP A 1 105 ? -2.178 -24.812 -17.516 1 93.81 105 ASP A N 1
ATOM 845 C CA . ASP A 1 105 ? -1.668 -25.953 -18.266 1 93.81 105 ASP A CA 1
ATOM 846 C C . ASP A 1 105 ? -1.777 -25.703 -19.781 1 93.81 105 ASP A C 1
ATOM 848 O O . ASP A 1 105 ? -0.846 -25.984 -20.531 1 93.81 105 ASP A O 1
ATOM 852 N N . LYS A 1 106 ? -2.889 -25.188 -20.172 1 94.5 106 LYS A N 1
ATOM 853 C CA . LYS A 1 106 ? -3.082 -24.859 -21.578 1 94.5 106 LYS A CA 1
ATOM 854 C C . LYS A 1 106 ? -2.084 -23.797 -22.031 1 94.5 106 LYS A C 1
ATOM 856 O O . LYS A 1 106 ? -1.486 -23.906 -23.109 1 94.5 106 LYS A O 1
ATOM 861 N N . SER A 1 107 ? -1.943 -22.781 -21.234 1 94 107 SER A N 1
ATOM 862 C CA . SER A 1 107 ? -1.013 -21.703 -21.547 1 94 107 SER A CA 1
ATOM 863 C C . SER A 1 107 ? 0.418 -22.219 -21.641 1 94 107 SER A C 1
ATOM 865 O O . SER A 1 107 ? 1.161 -21.812 -22.547 1 94 107 SER A O 1
ATOM 867 N N . LYS A 1 108 ? 0.779 -23.062 -20.75 1 90.62 108 LYS A N 1
ATOM 868 C CA . LYS A 1 108 ? 2.102 -23.688 -20.766 1 90.62 108 LYS A CA 1
ATOM 869 C C . LYS A 1 108 ? 2.354 -24.406 -22.094 1 90.62 108 LYS A C 1
ATOM 871 O O . LYS A 1 108 ? 3.432 -24.281 -22.672 1 90.62 108 LYS A O 1
ATOM 876 N N . GLU A 1 109 ? 1.419 -25.125 -22.469 1 89.38 109 GLU A N 1
ATOM 877 C CA . GLU A 1 109 ? 1.525 -25.875 -23.719 1 89.38 109 GLU A CA 1
ATOM 878 C C . GLU A 1 109 ? 1.669 -24.922 -24.906 1 89.38 109 GLU A C 1
ATOM 880 O O . GLU A 1 109 ? 2.467 -25.172 -25.812 1 89.38 109 GLU A O 1
ATOM 885 N N . ASP A 1 110 ? 0.991 -23.875 -24.891 1 88 110 ASP A N 1
ATOM 886 C CA . ASP A 1 110 ? 0.974 -22.922 -26 1 88 110 ASP A CA 1
ATOM 887 C C . ASP A 1 110 ? 2.27 -22.125 -26.047 1 88 110 ASP A C 1
ATOM 889 O O . ASP A 1 110 ? 2.791 -21.844 -27.141 1 88 110 ASP A O 1
ATOM 893 N N . ILE A 1 111 ? 2.754 -21.781 -24.969 1 84.88 111 ILE A N 1
ATOM 894 C CA . ILE A 1 111 ? 3.854 -20.828 -24.891 1 84.88 111 ILE A CA 1
ATOM 895 C C . ILE A 1 111 ? 5.184 -21.578 -24.844 1 84.88 111 ILE A C 1
ATOM 897 O O . ILE A 1 111 ? 6.141 -21.188 -25.531 1 84.88 111 ILE A O 1
ATOM 901 N N . ILE A 1 112 ? 5.289 -22.547 -24.047 1 79.5 112 ILE A N 1
ATOM 902 C CA . ILE A 1 112 ? 6.562 -23.219 -23.828 1 79.5 112 ILE A CA 1
ATOM 903 C C . ILE A 1 112 ? 6.652 -24.469 -24.703 1 79.5 112 ILE A C 1
ATOM 905 O O . ILE A 1 112 ? 7.738 -24.859 -25.125 1 79.5 112 ILE A O 1
ATOM 909 N N . GLY A 1 113 ? 5.562 -24.766 -25.297 1 69.56 113 GLY A N 1
ATOM 910 C CA . GLY A 1 113 ? 5.57 -25.984 -26.109 1 69.56 113 GLY A CA 1
ATOM 911 C C . GLY A 1 113 ? 5.941 -27.219 -25.312 1 69.56 113 GLY A C 1
ATOM 912 O O . GLY A 1 113 ? 5.879 -27.219 -24.078 1 69.56 113 GLY A O 1
ATOM 913 N N . GLN A 1 114 ? 6.051 -28.359 -25.984 1 57.09 114 GLN A N 1
ATOM 914 C CA . GLN A 1 114 ? 6.449 -29.656 -25.453 1 57.09 114 GLN A CA 1
ATOM 915 C C . GLN A 1 114 ? 7.91 -29.656 -25.016 1 57.09 114 GLN A C 1
ATOM 917 O O . GLN A 1 114 ? 8.469 -30.688 -24.656 1 57.09 114 GLN A O 1
ATOM 922 N N . ASP A 1 115 ? 8.367 -28.391 -25.109 1 54.16 115 ASP A N 1
ATOM 923 C CA . ASP A 1 115 ? 9.797 -28.391 -24.797 1 54.16 115 ASP A CA 1
ATOM 924 C C . ASP A 1 115 ? 10.047 -28.812 -23.344 1 54.16 115 ASP A C 1
ATOM 926 O O . ASP A 1 115 ? 9.148 -28.719 -22.5 1 54.16 115 ASP A O 1
ATOM 930 N N . LYS A 1 116 ? 11.289 -29.328 -23.109 1 54.66 116 LYS A N 1
ATOM 931 C CA . LYS A 1 116 ? 11.906 -30.031 -22 1 54.66 116 LYS A CA 1
ATOM 932 C C . LYS A 1 116 ? 11.875 -29.172 -20.734 1 54.66 116 LYS A C 1
ATOM 934 O O . LYS A 1 116 ? 12.312 -29.625 -19.656 1 54.66 116 LYS A O 1
ATOM 939 N N . CYS A 1 117 ? 11.766 -27.812 -20.875 1 56.22 117 CYS A N 1
ATOM 940 C CA . CYS A 1 117 ? 11.891 -27.156 -19.578 1 56.22 117 CYS A CA 1
ATOM 941 C C . CYS A 1 117 ? 10.625 -27.328 -18.75 1 56.22 117 CYS A C 1
ATOM 943 O O . CYS A 1 117 ? 9.555 -26.875 -19.156 1 56.22 117 CYS A O 1
ATOM 945 N N . HIS A 1 118 ? 10.594 -28.375 -18.047 1 70.12 118 HIS A N 1
ATOM 946 C CA . HIS A 1 118 ? 9.484 -28.781 -17.188 1 70.12 118 HIS A CA 1
ATOM 947 C C . HIS A 1 118 ? 9.336 -27.828 -16 1 70.12 118 HIS A C 1
ATOM 949 O O . HIS A 1 118 ? 10.25 -27.703 -15.188 1 70.12 118 HIS A O 1
ATOM 955 N N . TYR A 1 119 ? 8.406 -26.781 -16.266 1 82.38 119 TYR A N 1
ATOM 956 C CA . TYR A 1 119 ? 8.07 -25.953 -15.102 1 82.38 119 TYR A CA 1
ATOM 957 C C . TYR A 1 119 ? 6.945 -26.594 -14.297 1 82.38 119 TYR A C 1
ATOM 959 O O . TYR A 1 119 ? 5.938 -27.031 -14.852 1 82.38 119 TYR A O 1
ATOM 967 N N . ASP A 1 120 ? 7.246 -26.812 -13.117 1 89.5 120 ASP A N 1
ATOM 968 C CA . ASP A 1 120 ? 6.219 -27.25 -12.18 1 89.5 120 ASP A CA 1
ATOM 969 C C . ASP A 1 120 ? 5.586 -26.062 -11.453 1 89.5 120 ASP A C 1
ATOM 971 O O . ASP A 1 120 ? 6.223 -25.453 -10.602 1 89.5 120 ASP A O 1
ATOM 975 N N . ILE A 1 121 ? 4.379 -25.797 -11.852 1 93.88 121 ILE A N 1
ATOM 976 C CA . ILE A 1 121 ? 3.66 -24.672 -11.258 1 93.88 121 ILE A CA 1
ATOM 977 C C . ILE A 1 121 ? 2.633 -25.203 -10.258 1 93.88 121 ILE A C 1
ATOM 979 O O . ILE A 1 121 ? 1.7 -25.922 -10.633 1 93.88 121 ILE A O 1
ATOM 983 N N . GLN A 1 122 ? 2.826 -24.812 -9.008 1 92.88 122 GLN A N 1
ATOM 984 C CA . GLN A 1 122 ? 1.938 -25.281 -7.949 1 92.88 122 GLN A CA 1
ATOM 985 C C . GLN A 1 122 ? 1.078 -24.141 -7.41 1 92.88 122 GLN A C 1
ATOM 987 O O . GLN A 1 122 ? 1.591 -23.062 -7.094 1 92.88 122 GLN A O 1
ATOM 992 N N . LEU A 1 123 ? -0.212 -24.406 -7.332 1 94.56 123 LEU A N 1
ATOM 993 C CA . LEU A 1 123 ? -1.137 -23.438 -6.77 1 94.56 123 LEU A CA 1
ATOM 994 C C . LEU A 1 123 ? -1.341 -23.672 -5.277 1 94.56 123 LEU A C 1
ATOM 996 O O . LEU A 1 123 ? -1.485 -24.828 -4.844 1 94.56 123 LEU A O 1
ATOM 1000 N N . PHE A 1 124 ? -1.305 -22.562 -4.52 1 93.38 124 PHE A N 1
ATOM 1001 C CA . PHE A 1 124 ? -1.548 -22.609 -3.084 1 93.38 124 PHE A CA 1
ATOM 1002 C C . PHE A 1 124 ? -2.652 -21.641 -2.688 1 93.38 124 PHE A C 1
ATOM 1004 O O . PHE A 1 124 ? -2.801 -20.578 -3.299 1 93.38 124 PHE A O 1
ATOM 1011 N N . SER A 1 125 ? -3.447 -22.016 -1.69 1 90.19 125 SER A N 1
ATOM 1012 C CA . SER A 1 125 ? -4.426 -21.141 -1.071 1 90.19 125 SER A CA 1
ATOM 1013 C C . SER A 1 125 ? -4.535 -21.391 0.428 1 90.19 125 SER A C 1
ATOM 1015 O O . SER A 1 125 ? -4.039 -22.406 0.927 1 90.19 125 SER A O 1
ATOM 1017 N N . SER A 1 126 ? -4.934 -20.359 1.175 1 76.38 126 SER A N 1
ATOM 1018 C CA . SER A 1 126 ? -5.102 -20.531 2.613 1 76.38 126 SER A CA 1
ATOM 1019 C C . SER A 1 126 ? -5.965 -21.75 2.926 1 76.38 126 SER A C 1
ATOM 1021 O O . SER A 1 126 ? -5.812 -22.375 3.979 1 76.38 126 SER A O 1
ATOM 1023 N N . SER A 1 127 ? -6.883 -22.047 2.117 1 64.44 127 SER A N 1
ATOM 1024 C CA . SER A 1 127 ? -7.75 -23.203 2.361 1 64.44 127 SER A CA 1
ATOM 1025 C C . SER A 1 127 ? -7.07 -24.5 1.949 1 64.44 127 SER A C 1
ATOM 1027 O O . SER A 1 127 ? -7.473 -25.578 2.383 1 64.44 127 SER A O 1
ATOM 1029 N N . HIS A 1 128 ? -6.18 -24.484 1.032 1 59.69 128 HIS A N 1
ATOM 1030 C CA . HIS A 1 128 ? -5.527 -25.688 0.55 1 59.69 128 HIS A CA 1
ATOM 1031 C C . HIS A 1 128 ? -4.012 -25.594 0.714 1 59.69 128 HIS A C 1
ATOM 1033 O O . HIS A 1 128 ? -3.314 -25.141 -0.188 1 59.69 128 HIS A O 1
ATOM 1039 N N . PRO A 1 129 ? -3.654 -25.734 2.035 1 53.59 129 PRO A N 1
ATOM 1040 C CA . PRO A 1 129 ? -2.201 -25.672 2.199 1 53.59 129 PRO A CA 1
ATOM 1041 C C . PRO A 1 129 ? -1.455 -26.625 1.273 1 53.59 129 PRO A C 1
ATOM 1043 O O . PRO A 1 129 ? -2.045 -27.578 0.759 1 53.59 129 PRO A O 1
ATOM 1046 N N . VAL A 1 130 ? -0.166 -26.312 1.034 1 52.75 130 VAL A N 1
ATOM 1047 C CA . VAL A 1 130 ? 0.841 -26.938 0.178 1 52.75 130 VAL A CA 1
ATOM 1048 C C . VAL A 1 130 ? 0.803 -28.453 0.344 1 52.75 130 VAL A C 1
ATOM 1050 O O . VAL A 1 130 ? 0.95 -28.969 1.456 1 52.75 130 VAL A O 1
ATOM 1053 N N . THR A 1 131 ? -0.056 -29.031 -0.401 1 44.31 131 THR A N 1
ATOM 1054 C CA . THR A 1 131 ? 0.338 -30.438 -0.465 1 44.31 131 THR A CA 1
ATOM 1055 C C . THR A 1 131 ? 1.786 -30.562 -0.927 1 44.31 131 THR A C 1
ATOM 1057 O O . THR A 1 131 ? 2.18 -29.969 -1.932 1 44.31 131 THR A O 1
ATOM 1060 N N . GLN A 1 132 ? 2.67 -30.562 0.065 1 45.44 132 GLN A N 1
ATOM 1061 C CA . GLN A 1 132 ? 4.059 -30.891 -0.24 1 45.44 132 GLN A CA 1
ATOM 1062 C C . GLN A 1 132 ? 4.152 -31.938 -1.335 1 45.44 132 GLN A C 1
ATOM 1064 O O . GLN A 1 132 ? 3.73 -33.094 -1.139 1 45.44 132 GLN A O 1
ATOM 1069 N N . SER A 1 133 ? 3.678 -31.641 -2.475 1 42.16 133 SER A N 1
ATOM 1070 C CA . SER A 1 133 ? 4.004 -32.719 -3.42 1 42.16 133 SER A CA 1
ATOM 1071 C C . SER A 1 133 ? 5.488 -33.031 -3.387 1 42.16 133 SER A C 1
ATOM 1073 O O . SER A 1 133 ? 6.332 -32.156 -3.295 1 42.16 133 SER A O 1
ATOM 1075 N N . ASN A 1 134 ? 5.82 -34.156 -2.775 1 41.25 134 ASN A N 1
ATOM 1076 C CA . ASN A 1 134 ? 7.098 -34.844 -2.826 1 41.25 134 ASN A CA 1
ATOM 1077 C C . ASN A 1 134 ? 7.734 -34.75 -4.211 1 41.25 134 ASN A C 1
ATOM 1079 O O . ASN A 1 134 ? 7.625 -35.688 -5.012 1 41.25 134 ASN A O 1
ATOM 1083 N N . ALA A 1 135 ? 7.516 -33.688 -4.836 1 42 135 ALA A N 1
ATOM 1084 C CA . ALA A 1 135 ? 8.133 -33.875 -6.152 1 42 135 ALA A CA 1
ATOM 1085 C C . ALA A 1 135 ? 9.602 -34.25 -6.023 1 42 135 ALA A C 1
ATOM 1087 O O . ALA A 1 135 ? 10.352 -33.625 -5.273 1 42 135 ALA A O 1
ATOM 1088 N N . GLY A 1 136 ? 9.992 -35.312 -6.242 1 41.41 136 GLY A N 1
ATOM 1089 C CA . GLY A 1 136 ? 11.305 -35.906 -6.5 1 41.41 136 GLY A CA 1
ATOM 1090 C C . GLY A 1 136 ? 12.281 -34.906 -7.098 1 41.41 136 GLY A C 1
ATOM 1091 O O . GLY A 1 136 ? 11.883 -33.844 -7.566 1 41.41 136 GLY A O 1
ATOM 1092 N N . ALA A 1 137 ? 13.648 -35.031 -6.848 1 44.44 137 ALA A N 1
ATOM 1093 C CA . ALA A 1 137 ? 14.945 -34.438 -7.219 1 44.44 137 ALA A CA 1
ATOM 1094 C C . ALA A 1 137 ? 14.945 -34 -8.672 1 44.44 137 ALA A C 1
ATOM 1096 O O . ALA A 1 137 ? 16 -33.719 -9.25 1 44.44 137 ALA A O 1
ATOM 1097 N N . SER A 1 138 ? 13.906 -34.125 -9.5 1 48.06 138 SER A N 1
ATOM 1098 C CA . SER A 1 138 ? 14.281 -33.812 -10.875 1 48.06 138 SER A CA 1
ATOM 1099 C C . SER A 1 138 ? 14.531 -32.344 -11.086 1 48.06 138 SER A C 1
ATOM 1101 O O . SER A 1 138 ? 14.047 -31.5 -10.305 1 48.06 138 SER A O 1
ATOM 1103 N N . LYS A 1 139 ? 15.461 -31.812 -12.023 1 56.53 139 LYS A N 1
ATOM 1104 C CA . LYS A 1 139 ? 16 -30.562 -12.555 1 56.53 139 LYS A CA 1
ATOM 1105 C C . LYS A 1 139 ? 14.883 -29.594 -12.914 1 56.53 139 LYS A C 1
ATOM 1107 O O . LYS A 1 139 ? 15.086 -28.656 -13.703 1 56.53 139 LYS A O 1
ATOM 1112 N N . VAL A 1 140 ? 13.609 -29.797 -12.359 1 64.38 140 VAL A N 1
ATOM 1113 C CA . VAL A 1 140 ? 12.469 -29.016 -12.82 1 64.38 140 VAL A CA 1
ATOM 1114 C C . VAL A 1 140 ? 12.359 -27.719 -12.016 1 64.38 140 VAL A C 1
ATOM 1116 O O . VAL A 1 140 ? 12.484 -27.734 -10.789 1 64.38 140 VAL A O 1
ATOM 1119 N N . GLN A 1 141 ? 12.383 -26.578 -12.703 1 73.81 141 GLN A N 1
ATOM 1120 C CA . GLN A 1 141 ? 12.141 -25.281 -12.086 1 73.81 141 GLN A CA 1
ATOM 1121 C C . GLN A 1 141 ? 10.742 -25.219 -11.469 1 73.81 141 GLN A C 1
ATOM 1123 O O . GLN A 1 141 ? 9.75 -25.531 -12.133 1 73.81 141 GLN A O 1
ATOM 1128 N N . GLN A 1 142 ? 10.703 -25 -10.141 1 86.75 142 GLN A N 1
ATOM 1129 C CA . GLN A 1 142 ? 9.43 -24.969 -9.422 1 86.75 142 GLN A CA 1
ATOM 1130 C C . GLN A 1 142 ? 9.008 -23.531 -9.141 1 86.75 142 GLN A C 1
ATOM 1132 O O . GLN A 1 142 ? 9.836 -22.672 -8.812 1 86.75 142 GLN A O 1
ATOM 1137 N N . ALA A 1 143 ? 7.75 -23.25 -9.516 1 94.12 143 ALA A N 1
ATOM 1138 C CA . ALA A 1 143 ? 7.156 -21.953 -9.18 1 94.12 143 ALA A CA 1
ATOM 1139 C C . ALA A 1 143 ? 5.914 -22.141 -8.305 1 94.12 143 ALA A C 1
ATOM 1141 O O . ALA A 1 143 ? 5.152 -23.078 -8.484 1 94.12 143 ALA A O 1
ATOM 1142 N N . LYS A 1 144 ? 5.781 -21.297 -7.281 1 95.75 144 LYS A N 1
ATOM 1143 C CA . LYS A 1 144 ? 4.637 -21.312 -6.371 1 95.75 144 LYS A CA 1
ATOM 1144 C C . LYS A 1 144 ? 3.695 -20.141 -6.637 1 95.75 144 LYS A C 1
ATOM 1146 O O . LYS A 1 144 ? 4.129 -19 -6.684 1 95.75 144 LYS A O 1
ATOM 1151 N N . VAL A 1 145 ? 2.443 -20.484 -6.824 1 97.56 145 VAL A N 1
ATOM 1152 C CA . VAL A 1 145 ? 1.409 -19.484 -7.031 1 97.56 145 VAL A CA 1
ATOM 1153 C C . VAL A 1 145 ? 0.452 -19.469 -5.84 1 97.56 145 VAL A C 1
ATOM 1155 O O . VAL A 1 145 ? -0.235 -20.453 -5.578 1 97.56 145 VAL A O 1
ATOM 1158 N N . HIS A 1 146 ? 0.422 -18.359 -5.18 1 97.12 146 HIS A N 1
ATOM 1159 C CA . HIS A 1 146 ? -0.45 -18.234 -4.016 1 97.12 146 HIS A CA 1
ATOM 1160 C C . HIS A 1 146 ? -1.706 -17.438 -4.355 1 97.12 146 HIS A C 1
ATOM 1162 O O . HIS A 1 146 ? -1.619 -16.281 -4.781 1 97.12 146 HIS A O 1
ATOM 1168 N N . LEU A 1 147 ? -2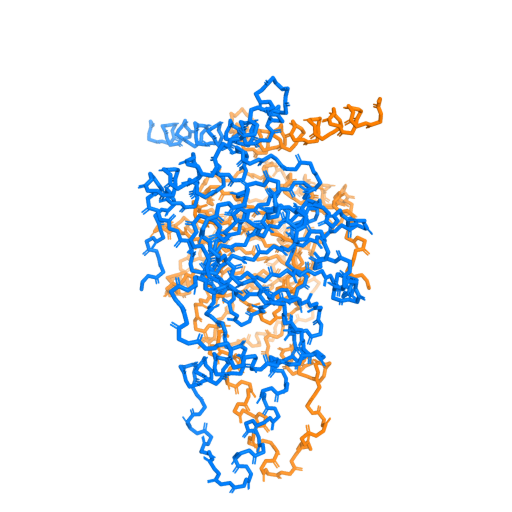.826 -18.078 -4.246 1 97.94 147 LEU A N 1
ATOM 1169 C CA . LEU A 1 147 ? -4.113 -17.422 -4.449 1 97.94 147 LEU A CA 1
ATOM 1170 C C . LEU A 1 147 ? -4.605 -16.781 -3.156 1 97.94 147 LEU A C 1
ATOM 1172 O O . LEU A 1 147 ? -4.84 -17.484 -2.166 1 97.94 147 LEU A O 1
ATOM 1176 N N . LEU A 1 148 ? -4.762 -15.477 -3.195 1 97.38 148 LEU A N 1
ATOM 1177 C CA . LEU A 1 148 ? -5.023 -14.703 -1.987 1 97.38 148 LEU A CA 1
ATOM 1178 C C . LEU A 1 148 ? -6.301 -13.883 -2.135 1 97.38 148 LEU A C 1
ATOM 1180 O O . LEU A 1 148 ? -6.777 -13.664 -3.252 1 97.38 148 LEU A O 1
ATOM 1184 N N . CYS A 1 149 ? -6.832 -13.43 -1.015 1 97.12 149 CYS A N 1
ATOM 1185 C CA . CYS A 1 149 ? -7.969 -12.523 -0.946 1 97.12 149 CYS A CA 1
ATOM 1186 C C . CYS A 1 149 ? -7.914 -11.672 0.317 1 97.12 149 CYS A C 1
ATOM 1188 O O . CYS A 1 149 ? -6.891 -11.633 0.998 1 97.12 149 CYS A O 1
ATOM 1190 N N . VAL A 1 150 ? -8.992 -10.961 0.617 1 95.81 150 VAL A N 1
ATOM 1191 C CA . VAL A 1 150 ? -9.016 -9.984 1.697 1 95.81 150 VAL A CA 1
ATOM 1192 C C . VAL A 1 150 ? -8.781 -10.688 3.035 1 95.81 150 VAL A C 1
ATOM 1194 O O . VAL A 1 150 ? -8.195 -10.109 3.951 1 95.81 150 VAL A O 1
ATOM 1197 N N . GLU A 1 151 ? -9.125 -11.945 3.164 1 94.38 151 GLU A N 1
ATOM 1198 C CA . GLU A 1 151 ? -8.961 -12.703 4.402 1 94.38 151 GLU A CA 1
ATOM 1199 C C . GLU A 1 151 ? -7.488 -12.984 4.688 1 94.38 151 GLU A C 1
ATOM 1201 O O . GLU A 1 151 ? -7.129 -13.352 5.809 1 94.38 151 GLU A O 1
ATOM 1206 N N . ASP A 1 152 ? -6.703 -12.773 3.711 1 95.12 152 ASP A N 1
ATOM 1207 C CA . ASP A 1 152 ? -5.277 -13.047 3.854 1 95.12 152 ASP A CA 1
ATOM 1208 C C . ASP A 1 152 ? -4.508 -11.781 4.219 1 95.12 152 ASP A C 1
ATOM 1210 O O . ASP A 1 152 ? -3.277 -11.781 4.258 1 95.12 152 ASP A O 1
ATOM 1214 N N . GLY A 1 153 ? -5.207 -10.695 4.461 1 95.38 153 GLY A N 1
ATOM 1215 C CA . GLY A 1 153 ? -4.609 -9.43 4.844 1 95.38 153 GLY A CA 1
ATOM 1216 C C . GLY A 1 153 ? -4.633 -9.188 6.34 1 95.38 153 GLY A C 1
ATOM 1217 O O . GLY A 1 153 ? -3.869 -9.805 7.09 1 95.38 153 GLY A O 1
ATOM 1218 N N . HIS A 1 154 ? -5.539 -8.359 6.805 1 96.56 154 HIS A N 1
ATOM 1219 C CA . HIS A 1 154 ? -5.684 -8.008 8.211 1 96.56 154 HIS A CA 1
ATOM 1220 C C . HIS A 1 154 ? -5.875 -9.25 9.07 1 96.56 154 HIS A C 1
ATOM 1222 O O . HIS A 1 154 ? -5.293 -9.359 10.156 1 96.56 154 HIS A O 1
ATOM 1228 N N . ARG A 1 155 ? -6.707 -10.141 8.594 1 95.88 155 ARG A N 1
ATOM 1229 C CA . ARG A 1 155 ? -7.012 -11.336 9.383 1 95.88 155 ARG A CA 1
ATOM 1230 C C . ARG A 1 155 ? -5.75 -12.148 9.641 1 95.88 155 ARG A C 1
ATOM 1232 O O . ARG A 1 155 ? -5.566 -12.688 10.734 1 95.88 155 ARG A O 1
ATOM 1239 N N . ARG A 1 156 ? -4.91 -12.234 8.695 1 95 156 ARG A N 1
ATOM 1240 C CA . ARG A 1 156 ? -3.678 -13 8.867 1 95 156 ARG A CA 1
ATOM 1241 C C . ARG A 1 156 ? -2.766 -12.336 9.898 1 95 156 ARG A C 1
ATOM 1243 O O . ARG A 1 156 ? -2.1 -13.023 10.672 1 95 156 ARG A O 1
ATOM 1250 N N . ILE A 1 157 ? -2.666 -11.047 9.906 1 96.62 157 ILE A N 1
ATOM 1251 C CA . ILE A 1 157 ? -1.88 -10.32 10.898 1 96.62 157 ILE A CA 1
ATOM 1252 C C . ILE A 1 157 ? -2.445 -10.586 12.297 1 96.62 157 ILE A C 1
ATOM 1254 O O . ILE A 1 157 ? -1.693 -10.852 13.234 1 96.62 157 ILE A O 1
ATOM 1258 N N . VAL A 1 158 ? -3.729 -10.555 12.391 1 97.38 158 VAL A N 1
ATOM 1259 C CA . VAL A 1 158 ? -4.402 -10.789 13.664 1 97.38 158 VAL A CA 1
ATOM 1260 C C . VAL A 1 158 ? -4.168 -12.227 14.125 1 97.38 158 VAL A C 1
ATOM 1262 O O . VAL A 1 158 ? -3.92 -12.477 15.305 1 97.38 158 VAL A O 1
ATOM 1265 N N . ASP A 1 159 ? -4.258 -13.18 13.188 1 96.06 159 ASP A N 1
ATOM 1266 C CA . ASP A 1 159 ? -3.957 -14.57 13.516 1 96.06 159 ASP A CA 1
ATOM 1267 C C . ASP A 1 159 ? -2.541 -14.711 14.07 1 96.06 159 ASP A C 1
ATOM 1269 O O . ASP A 1 159 ? -2.311 -15.469 15.016 1 96.06 159 ASP A O 1
ATOM 1273 N N . MET A 1 160 ? -1.652 -14.023 13.453 1 95.75 160 MET A N 1
ATOM 1274 C CA . MET A 1 160 ? -0.276 -14.031 13.945 1 95.75 160 MET A CA 1
ATOM 1275 C C . MET A 1 160 ? -0.197 -13.453 15.352 1 95.75 160 MET A C 1
ATOM 1277 O O . MET A 1 160 ? 0.487 -14.008 16.219 1 95.75 160 MET A O 1
ATOM 1281 N N . ALA A 1 161 ? -0.854 -12.344 15.633 1 96.62 161 ALA A N 1
ATOM 1282 C CA . ALA A 1 161 ? -0.879 -11.75 16.969 1 96.62 161 ALA A CA 1
ATOM 1283 C C . ALA A 1 161 ? -1.429 -12.742 17.984 1 96.62 161 ALA A C 1
ATOM 1285 O O . ALA A 1 161 ? -0.892 -12.859 19.094 1 96.62 161 ALA A O 1
ATOM 1286 N N . ARG A 1 162 ? -2.498 -13.438 17.625 1 97.06 162 ARG A N 1
ATOM 1287 C CA . ARG A 1 162 ? -3.068 -14.438 18.531 1 97.06 162 ARG A CA 1
ATOM 1288 C C . ARG A 1 162 ? -2.064 -15.547 18.812 1 97.06 162 ARG A C 1
ATOM 1290 O O . ARG A 1 162 ? -1.923 -15.977 19.969 1 97.06 162 ARG A O 1
ATOM 1297 N N . GLN A 1 163 ? -1.448 -15.961 17.781 1 95.94 163 GLN A N 1
ATOM 1298 C CA . GLN A 1 163 ? -0.433 -17 17.953 1 95.94 163 GLN A CA 1
ATOM 1299 C C . GLN A 1 163 ? 0.687 -16.516 18.875 1 95.94 163 GLN A C 1
ATOM 1301 O O . GLN A 1 163 ? 1.156 -17.281 19.734 1 95.94 163 GLN A O 1
ATOM 1306 N N . LEU A 1 164 ? 1.146 -15.305 18.719 1 96.25 164 LEU A N 1
ATOM 1307 C CA . LEU A 1 164 ? 2.17 -14.734 19.578 1 96.25 164 LEU A CA 1
ATOM 1308 C C . LEU A 1 164 ? 1.693 -14.688 21.031 1 96.25 164 LEU A C 1
ATOM 1310 O O . LEU A 1 164 ? 2.445 -15.023 21.953 1 96.25 164 LEU A O 1
ATOM 1314 N N . CYS A 1 165 ? 0.444 -14.297 21.25 1 95.88 165 CYS A N 1
ATOM 1315 C CA . CYS A 1 165 ? -0.131 -14.266 22.578 1 95.88 165 CYS A CA 1
ATOM 1316 C C . CYS A 1 165 ? -0.142 -15.656 23.203 1 95.88 165 CYS A C 1
ATOM 1318 O O . CYS A 1 165 ? 0.197 -15.82 24.375 1 95.88 165 CYS A O 1
ATOM 1320 N N . HIS A 1 166 ? -0.523 -16.625 22.391 1 95.12 166 HIS A N 1
ATOM 1321 C CA . HIS A 1 166 ? -0.512 -18 22.859 1 95.12 166 HIS A CA 1
ATOM 1322 C C . HIS A 1 166 ? 0.892 -18.438 23.266 1 95.12 166 HIS A C 1
ATOM 1324 O O . HIS A 1 166 ? 1.075 -19.016 24.344 1 95.12 166 HIS A O 1
ATOM 1330 N N . ASN A 1 167 ? 1.815 -18.141 22.422 1 94.75 167 ASN A N 1
ATOM 1331 C CA . ASN A 1 167 ? 3.195 -18.531 22.688 1 94.75 167 ASN A CA 1
ATOM 1332 C C . ASN A 1 167 ? 3.736 -17.859 23.938 1 94.75 167 ASN A C 1
ATOM 1334 O O . ASN A 1 167 ? 4.469 -18.469 24.719 1 94.75 167 ASN A O 1
ATOM 1338 N N . VAL A 1 168 ? 3.432 -16.625 24.094 1 94 168 VAL A N 1
ATOM 1339 C CA . VAL A 1 168 ? 3.85 -15.898 25.297 1 94 168 VAL A CA 1
ATOM 1340 C C . VAL A 1 168 ? 3.182 -16.5 26.531 1 94 168 VAL A C 1
ATOM 1342 O O . VAL A 1 168 ? 3.84 -16.734 27.547 1 94 168 VAL A O 1
ATOM 1345 N N . ASN A 1 169 ? 1.908 -16.75 26.438 1 90.62 169 ASN A N 1
ATOM 1346 C CA . ASN A 1 169 ? 1.138 -17.297 27.547 1 90.62 169 ASN A CA 1
ATOM 1347 C C . ASN A 1 169 ? 1.666 -18.672 27.969 1 90.62 169 ASN A C 1
ATOM 1349 O O . ASN A 1 169 ? 1.626 -19.016 29.156 1 90.62 169 ASN A O 1
ATOM 1353 N N . TYR A 1 170 ? 2.17 -19.438 27.062 1 92 170 TYR A N 1
ATOM 1354 C CA . TYR A 1 170 ? 2.66 -20.781 27.344 1 92 170 TYR A CA 1
ATOM 1355 C C . TYR A 1 170 ? 4.152 -20.766 27.641 1 92 170 TYR A C 1
ATOM 1357 O O . TYR A 1 170 ? 4.77 -21.812 27.812 1 92 170 TYR A O 1
ATOM 1365 N N . GLY A 1 171 ? 4.754 -19.609 27.562 1 92.56 171 GLY A N 1
ATOM 1366 C CA . GLY A 1 171 ? 6.156 -19.469 27.922 1 92.56 171 GLY A CA 1
ATOM 1367 C C . GLY A 1 171 ? 7.094 -19.844 26.781 1 92.56 171 GLY A C 1
ATOM 1368 O O . GLY A 1 171 ? 8.297 -19.984 26.984 1 92.56 171 GLY A O 1
ATOM 1369 N N . LEU A 1 172 ? 6.625 -19.938 25.562 1 94.25 172 LEU A N 1
ATOM 1370 C CA . LEU A 1 172 ? 7.418 -20.312 24.391 1 94.25 172 LEU A CA 1
ATOM 1371 C C . LEU A 1 172 ? 8.094 -19.094 23.781 1 94.25 172 LEU A C 1
ATOM 1373 O O . LEU A 1 172 ? 9.023 -19.219 22.984 1 94.25 172 LEU A O 1
ATOM 1377 N N . LEU A 1 173 ? 7.57 -17.953 24.156 1 94.38 173 LEU A N 1
ATOM 1378 C CA . LEU A 1 173 ? 8.047 -16.688 23.625 1 94.38 173 LEU A CA 1
ATOM 1379 C C . LEU A 1 173 ? 7.996 -15.594 24.688 1 94.38 173 LEU A C 1
ATOM 1381 O O . LEU A 1 173 ? 7.027 -15.508 25.453 1 94.38 173 LEU A O 1
ATOM 1385 N N . LYS A 1 174 ? 9.031 -14.805 24.812 1 96 174 LYS A N 1
ATOM 1386 C CA . LYS A 1 174 ? 8.984 -13.617 25.656 1 96 174 LYS A CA 1
ATOM 1387 C C . LYS A 1 174 ? 8.422 -12.422 24.906 1 96 174 LYS A C 1
ATOM 1389 O O . LYS A 1 174 ? 8.703 -12.242 23.719 1 96 174 LYS A O 1
ATOM 1394 N N . ILE A 1 175 ? 7.73 -11.586 25.578 1 95.5 175 ILE A N 1
ATOM 1395 C CA . ILE A 1 175 ? 7.121 -10.406 24.969 1 95.5 175 ILE A CA 1
ATOM 1396 C C . ILE A 1 175 ? 8.203 -9.547 24.328 1 95.5 175 ILE A C 1
ATOM 1398 O O . ILE A 1 175 ? 7.996 -8.992 23.25 1 95.5 175 ILE A O 1
ATOM 1402 N N . ASP A 1 176 ? 9.375 -9.438 24.891 1 95.12 176 ASP A N 1
ATOM 1403 C CA . ASP A 1 176 ? 10.477 -8.617 24.391 1 95.12 176 ASP A CA 1
ATOM 1404 C C . ASP A 1 176 ? 11.023 -9.172 23.078 1 95.12 176 ASP A C 1
ATOM 1406 O O . ASP A 1 176 ? 11.727 -8.477 22.344 1 95.12 176 ASP A O 1
ATOM 1410 N N . ASP A 1 177 ? 10.734 -10.406 22.828 1 95.62 177 ASP A N 1
ATOM 1411 C CA . ASP A 1 177 ? 11.195 -11.039 21.594 1 95.62 177 ASP A CA 1
ATOM 1412 C C . ASP A 1 177 ? 10.289 -10.688 20.422 1 95.62 177 ASP A C 1
ATOM 1414 O O . ASP A 1 177 ? 10.602 -11 19.266 1 95.62 177 ASP A O 1
ATOM 1418 N N . ILE A 1 178 ? 9.211 -10.102 20.75 1 96.88 178 ILE A N 1
ATOM 1419 C CA . ILE A 1 178 ? 8.328 -9.641 19.688 1 96.88 178 ILE A CA 1
ATOM 1420 C C . ILE A 1 178 ? 8.875 -8.352 19.078 1 96.88 178 ILE A C 1
ATOM 1422 O O . ILE A 1 178 ? 8.594 -7.258 19.578 1 96.88 178 ILE A O 1
ATOM 1426 N N . THR A 1 179 ? 9.648 -8.469 18.062 1 96.69 179 THR A N 1
ATOM 1427 C CA . THR A 1 179 ? 10.273 -7.387 17.312 1 96.69 179 THR A CA 1
ATOM 1428 C C . THR A 1 179 ? 9.891 -7.461 15.836 1 96.69 179 THR A C 1
ATOM 1430 O O . THR A 1 179 ? 9.445 -8.508 15.359 1 96.69 179 THR A O 1
ATOM 1433 N N . PRO A 1 180 ? 10.07 -6.371 15.141 1 95.69 180 PRO A N 1
ATOM 1434 C CA . PRO A 1 180 ? 9.742 -6.406 13.711 1 95.69 180 PRO A CA 1
ATOM 1435 C C . PRO A 1 180 ? 10.492 -7.5 12.961 1 95.69 180 PRO A C 1
ATOM 1437 O O . PRO A 1 180 ? 9.906 -8.195 12.125 1 95.69 180 PRO A O 1
ATOM 1440 N N . SER A 1 181 ? 11.711 -7.68 13.289 1 95.69 181 SER A N 1
ATOM 1441 C CA . SER A 1 181 ? 12.516 -8.695 12.609 1 95.69 181 SER A CA 1
ATOM 1442 C C . SER A 1 181 ? 12.008 -10.094 12.906 1 95.69 181 SER A C 1
ATOM 1444 O O . SER A 1 181 ? 11.898 -10.93 12 1 95.69 181 SER A O 1
ATOM 1446 N N . ASN A 1 182 ? 11.688 -10.398 14.172 1 95.69 182 ASN A N 1
ATOM 1447 C CA . ASN A 1 182 ? 11.164 -11.711 14.531 1 95.69 182 ASN A CA 1
ATOM 1448 C C . ASN A 1 182 ? 9.797 -11.961 13.898 1 95.69 182 ASN A C 1
ATOM 1450 O O . ASN A 1 182 ? 9.539 -13.062 13.398 1 95.69 182 ASN A O 1
ATOM 1454 N N . VAL A 1 183 ? 8.992 -10.938 13.977 1 96.19 183 VAL A N 1
ATOM 1455 C CA . VAL A 1 183 ? 7.664 -11.078 13.391 1 96.19 183 VAL A CA 1
ATOM 1456 C C . VAL A 1 183 ? 7.777 -11.32 11.891 1 96.19 183 VAL A C 1
ATOM 1458 O O . VAL A 1 183 ? 7.051 -12.141 11.328 1 96.19 183 VAL A O 1
ATOM 1461 N N . ASP A 1 184 ? 8.656 -10.586 11.219 1 94.81 184 ASP A N 1
ATOM 1462 C CA . ASP A 1 184 ? 8.93 -10.805 9.805 1 94.81 184 ASP A CA 1
ATOM 1463 C C . ASP A 1 184 ? 9.289 -12.266 9.539 1 94.81 184 ASP A C 1
ATOM 1465 O O . ASP A 1 184 ? 8.773 -12.875 8.602 1 94.81 184 ASP A O 1
ATOM 1469 N N . SER A 1 185 ? 10.148 -12.805 10.383 1 94.12 185 SER A N 1
ATOM 1470 C CA . SER A 1 185 ? 10.562 -14.203 10.258 1 94.12 185 SER A CA 1
ATOM 1471 C C . SER A 1 185 ? 9.383 -15.148 10.445 1 94.12 185 SER A C 1
ATOM 1473 O O . SER A 1 185 ? 9.25 -16.141 9.727 1 94.12 185 SER A O 1
ATOM 1475 N N . PHE A 1 186 ? 8.547 -14.828 11.383 1 92.75 186 PHE A N 1
ATOM 1476 C CA . PHE A 1 186 ? 7.367 -15.648 11.617 1 92.75 186 PHE A CA 1
ATOM 1477 C C . PHE A 1 186 ? 6.453 -15.641 10.398 1 92.75 186 PHE A C 1
ATOM 1479 O O . PHE A 1 186 ? 5.93 -16.688 10 1 92.75 186 PHE A O 1
ATOM 1486 N N . PHE A 1 187 ? 6.273 -14.492 9.773 1 91.5 187 PHE A N 1
ATOM 1487 C CA . PHE A 1 187 ? 5.441 -14.375 8.586 1 91.5 187 PHE A CA 1
ATOM 1488 C C . PHE A 1 187 ? 6.039 -15.172 7.43 1 91.5 187 PHE A C 1
ATOM 1490 O O . PHE A 1 187 ? 5.32 -15.883 6.727 1 91.5 187 PHE A O 1
ATOM 1497 N N . GLN A 1 188 ? 7.289 -15.055 7.223 1 89.5 188 GLN A N 1
ATOM 1498 C CA . GLN A 1 188 ? 7.949 -15.766 6.133 1 89.5 188 GLN A CA 1
ATOM 1499 C C . GLN A 1 188 ? 7.816 -17.281 6.301 1 89.5 188 GLN A C 1
ATOM 1501 O O . GLN A 1 188 ? 7.609 -18 5.32 1 89.5 188 GLN A O 1
ATOM 1506 N N . GLU A 1 189 ? 7.977 -17.703 7.484 1 88.25 189 GLU A N 1
ATOM 1507 C CA . GLU A 1 189 ? 7.824 -19.125 7.766 1 88.25 189 GLU A CA 1
ATOM 1508 C C . GLU A 1 189 ? 6.391 -19.578 7.512 1 88.25 189 GLU A C 1
ATOM 1510 O O . GLU A 1 189 ? 6.164 -20.688 7.016 1 88.25 189 GLU A O 1
ATOM 1515 N N . SER A 1 190 ? 5.5 -18.766 7.805 1 87.31 190 SER A N 1
ATOM 1516 C CA . SER A 1 190 ? 4.09 -19.125 7.688 1 87.31 190 SER A CA 1
ATOM 1517 C C . SER A 1 190 ? 3.637 -19.094 6.23 1 87.31 190 SER A C 1
ATOM 1519 O O . SER A 1 190 ? 2.865 -19.953 5.801 1 87.31 190 SER A O 1
ATOM 1521 N N . TRP A 1 191 ? 3.885 -18.141 5.371 1 84.38 191 TRP A N 1
ATOM 1522 C CA . TRP A 1 191 ? 3.424 -17.953 4 1 84.38 191 TRP A CA 1
ATOM 1523 C C . TRP A 1 191 ? 4.316 -18.719 3.021 1 84.38 191 TRP A C 1
ATOM 1525 O O . TRP A 1 191 ? 3.867 -19.109 1.94 1 84.38 191 TRP A O 1
ATOM 1535 N N . GLN A 1 192 ? 5.617 -19 3.363 1 85.88 192 GLN A N 1
ATOM 1536 C CA . GLN A 1 192 ? 6.586 -19.734 2.557 1 85.88 192 GLN A CA 1
ATOM 1537 C C . GLN A 1 192 ? 6.859 -19.016 1.238 1 85.88 192 GLN A C 1
ATOM 1539 O O . GLN A 1 192 ? 6.941 -19.656 0.185 1 85.88 192 GLN A O 1
ATOM 1544 N N . PHE A 1 193 ? 6.613 -17.75 1.189 1 91.94 193 PHE A N 1
ATOM 1545 C CA . PHE A 1 193 ? 7.074 -16.938 0.071 1 91.94 193 PHE A CA 1
ATOM 1546 C C . PHE A 1 193 ? 7.723 -15.656 0.569 1 91.94 193 PHE A C 1
ATOM 1548 O O . PHE A 1 193 ? 7.359 -15.141 1.628 1 91.94 193 PHE A O 1
ATOM 1555 N N . PRO A 1 194 ? 8.719 -15.18 -0.192 1 95.5 194 PRO A N 1
ATOM 1556 C CA . PRO A 1 194 ? 9.297 -13.875 0.143 1 95.5 194 PRO A CA 1
ATOM 1557 C C . PRO A 1 194 ? 8.352 -12.711 -0.166 1 95.5 194 PRO A C 1
ATOM 1559 O O . PRO A 1 194 ? 7.348 -12.898 -0.852 1 95.5 194 PRO A O 1
ATOM 1562 N N . ASP A 1 195 ? 8.664 -11.547 0.378 1 96.56 195 ASP A N 1
ATOM 1563 C CA . ASP A 1 195 ? 7.871 -10.359 0.084 1 96.56 195 ASP A CA 1
ATOM 1564 C C . ASP A 1 195 ? 7.855 -10.062 -1.414 1 96.56 195 ASP A C 1
ATOM 1566 O O . ASP A 1 195 ? 8.867 -10.219 -2.094 1 96.56 195 ASP A O 1
ATOM 1570 N N . PRO A 1 196 ? 6.727 -9.609 -1.915 1 97.81 196 PRO A N 1
ATOM 1571 C CA . PRO A 1 196 ? 6.73 -9.195 -3.318 1 97.81 196 PRO A CA 1
ATOM 1572 C C . PRO A 1 196 ? 7.602 -7.965 -3.566 1 97.81 196 PRO A C 1
ATOM 1574 O O . PRO A 1 196 ? 7.586 -7.02 -2.771 1 97.81 196 PRO A O 1
ATOM 1577 N N . GLU A 1 197 ? 8.336 -8.07 -4.605 1 97.25 197 GLU A N 1
ATOM 1578 C CA . GLU A 1 197 ? 9.141 -6.914 -5.004 1 97.25 197 GLU A CA 1
ATOM 1579 C C . GLU A 1 197 ? 8.391 -6.043 -6.008 1 97.25 197 GLU A C 1
ATOM 1581 O O . GLU A 1 197 ? 8.656 -4.844 -6.113 1 97.25 197 GLU A O 1
ATOM 1586 N N . LEU A 1 198 ? 7.523 -6.641 -6.734 1 97.62 198 LEU A N 1
ATOM 1587 C CA . LEU A 1 198 ? 6.684 -5.961 -7.715 1 97.62 198 LEU A CA 1
ATOM 1588 C C . LEU A 1 198 ? 5.23 -6.406 -7.586 1 97.62 198 LEU A C 1
ATOM 1590 O O . LEU A 1 198 ? 4.953 -7.594 -7.414 1 97.62 198 LEU A O 1
ATOM 1594 N N . CYS A 1 199 ? 4.355 -5.488 -7.621 1 98.44 199 CYS A N 1
ATOM 1595 C CA . CYS A 1 199 ? 2.922 -5.754 -7.672 1 98.44 199 CYS A CA 1
ATOM 1596 C C . CYS A 1 199 ? 2.271 -5.016 -8.836 1 98.44 199 CYS A C 1
ATOM 1598 O O . CYS A 1 199 ? 2.412 -3.799 -8.961 1 98.44 199 CYS A O 1
ATOM 1600 N N . ILE A 1 200 ? 1.669 -5.738 -9.688 1 98.19 200 ILE A N 1
ATOM 1601 C CA . ILE A 1 200 ? 0.875 -5.125 -10.742 1 98.19 200 ILE A CA 1
ATOM 1602 C C . ILE A 1 200 ? -0.587 -5.047 -10.312 1 98.19 200 ILE A C 1
ATOM 1604 O O . ILE A 1 200 ? -1.225 -6.07 -10.07 1 98.19 200 ILE A O 1
ATOM 1608 N N . LYS A 1 201 ? -1.043 -3.883 -10.18 1 97.88 201 LYS A N 1
ATOM 1609 C CA . LYS A 1 201 ? -2.428 -3.641 -9.781 1 97.88 201 LYS A CA 1
ATOM 1610 C C . LYS A 1 201 ? -3.311 -3.387 -11 1 97.88 201 LYS A C 1
ATOM 1612 O O . LYS A 1 201 ? -3.016 -2.508 -11.812 1 97.88 201 LYS A O 1
ATOM 1617 N N . PHE A 1 202 ? -4.355 -4.137 -11.148 1 96.56 202 PHE A N 1
ATOM 1618 C CA . PHE A 1 202 ? -5.273 -4.012 -12.273 1 96.56 202 PHE A CA 1
ATOM 1619 C C . PHE A 1 202 ? -6.613 -3.445 -11.82 1 96.56 202 PHE A C 1
ATOM 1621 O O . PHE A 1 202 ? -7.16 -3.871 -10.805 1 96.56 202 PHE A O 1
ATOM 1628 N N . GLY A 1 203 ? -7.16 -2.59 -12.609 1 90.88 203 GLY A N 1
ATOM 1629 C CA . GLY A 1 203 ? -8.453 -1.984 -12.328 1 90.88 203 GLY A CA 1
ATOM 1630 C C . GLY A 1 203 ? -8.406 -0.469 -12.281 1 90.88 203 GLY A C 1
ATOM 1631 O O . GLY A 1 203 ? -7.328 0.127 -12.367 1 90.88 203 GLY A O 1
ATOM 1632 N N . SER A 1 204 ? -9.5 0.134 -12.055 1 83.69 204 SER A N 1
ATOM 1633 C CA . SER A 1 204 ? -9.625 1.583 -12.172 1 83.69 204 SER A CA 1
ATOM 1634 C C . SER A 1 204 ? -9.359 2.27 -10.836 1 83.69 204 SER A C 1
ATOM 1636 O O . SER A 1 204 ? -9.102 3.475 -10.797 1 83.69 204 SER A O 1
ATOM 1638 N N . VAL A 1 205 ? -9.461 1.588 -9.812 1 86.06 205 VAL A N 1
ATOM 1639 C CA . VAL A 1 205 ? -9.266 2.184 -8.492 1 86.06 205 VAL A CA 1
ATOM 1640 C C . VAL A 1 205 ? -7.836 1.945 -8.016 1 86.06 205 VAL A C 1
ATOM 1642 O O . VAL A 1 205 ? -7.391 0.8 -7.922 1 86.06 205 VAL A O 1
ATOM 1645 N N . ASP A 1 206 ? -7.156 2.961 -7.707 1 89.94 206 ASP A N 1
ATOM 1646 C CA . ASP A 1 206 ? -5.77 2.838 -7.27 1 89.94 206 ASP A CA 1
ATOM 1647 C C . ASP A 1 206 ? -5.684 2.635 -5.758 1 89.94 206 ASP A C 1
ATOM 1649 O O . ASP A 1 206 ? -5.246 3.527 -5.031 1 89.94 206 ASP A O 1
ATOM 1653 N N . SER A 1 207 ? -6.062 1.552 -5.32 1 95.5 207 SER A N 1
ATOM 1654 C CA . SER A 1 207 ? -6.047 1.095 -3.936 1 95.5 207 SER A CA 1
ATOM 1655 C C . SER A 1 207 ? -5.566 -0.35 -3.836 1 95.5 207 SER A C 1
ATOM 1657 O O . SER A 1 207 ? -5.668 -1.11 -4.801 1 95.5 207 SER A O 1
ATOM 1659 N N . LEU A 1 208 ? -5.09 -0.718 -2.713 1 96.94 208 LEU A N 1
ATOM 1660 C CA . LEU A 1 208 ? -4.516 -2.047 -2.535 1 96.94 208 LEU A CA 1
ATOM 1661 C C . LEU A 1 208 ? -5.551 -3.018 -1.974 1 96.94 208 LEU A C 1
ATOM 1663 O O . LEU A 1 208 ? -5.348 -4.234 -2.008 1 96.94 208 LEU A O 1
ATOM 1667 N N . PHE A 1 209 ? -6.555 -2.551 -1.383 1 96.5 209 PHE A N 1
ATOM 1668 C CA . PHE A 1 209 ? -7.688 -3.312 -0.87 1 96.5 209 PHE A CA 1
ATOM 1669 C C . PHE A 1 209 ? -7.215 -4.426 0.055 1 96.5 209 PHE A C 1
ATOM 1671 O O . PHE A 1 209 ? -7.738 -5.543 0.007 1 96.5 209 PHE A O 1
ATOM 1678 N N . GLY A 1 210 ? -6.242 -4.164 0.804 1 96.56 210 GLY A N 1
ATOM 1679 C CA . GLY A 1 210 ? -5.836 -5.09 1.847 1 96.56 210 GLY A CA 1
ATOM 1680 C C . GLY A 1 210 ? -4.801 -6.098 1.378 1 96.56 210 GLY A C 1
ATOM 1681 O O . GLY A 1 210 ? -4.543 -7.094 2.059 1 96.56 210 GLY A O 1
ATOM 1682 N N . TYR A 1 211 ? -4.223 -5.871 0.222 1 98.06 211 TYR A N 1
ATOM 1683 C CA . TYR A 1 211 ? -3.211 -6.77 -0.316 1 98.06 211 TYR A CA 1
ATOM 1684 C C . TYR A 1 211 ? -1.966 -6.777 0.563 1 98.06 211 TYR A C 1
ATOM 1686 O O . TYR A 1 211 ? -1.233 -5.789 0.62 1 98.06 211 TYR A O 1
ATOM 1694 N N . LEU A 1 212 ? -1.621 -7.836 1.271 1 97.25 212 LEU A N 1
ATOM 1695 C CA . LEU A 1 212 ? -0.425 -8.211 2.018 1 97.25 212 LEU A CA 1
ATOM 1696 C C . LEU A 1 212 ? 0.131 -7.016 2.785 1 97.25 212 LEU A C 1
ATOM 1698 O O . LEU A 1 212 ? 1.283 -6.625 2.584 1 97.25 212 LEU A O 1
ATOM 1702 N N . PRO A 1 213 ? -0.626 -6.52 3.742 1 97.06 213 PRO A N 1
ATOM 1703 C CA . PRO A 1 213 ? -0.264 -5.258 4.391 1 97.06 213 PRO A CA 1
ATOM 1704 C C . PRO A 1 213 ? 1.109 -5.309 5.059 1 97.06 213 PRO A C 1
ATOM 1706 O O . PRO A 1 213 ? 1.814 -4.301 5.105 1 97.06 213 PRO A O 1
ATOM 1709 N N . TRP A 1 214 ? 1.521 -6.461 5.555 1 96.94 214 TRP A N 1
ATOM 1710 C CA . TRP A 1 214 ? 2.82 -6.578 6.211 1 96.94 214 TRP A CA 1
ATOM 1711 C C . TRP A 1 214 ? 3.941 -6.703 5.184 1 96.94 214 TRP A C 1
ATOM 1713 O O . TRP A 1 214 ? 5.023 -6.141 5.367 1 96.94 214 TRP A O 1
ATOM 1723 N N . GLN A 1 215 ? 3.689 -7.34 4.078 1 96.62 215 GLN A N 1
ATOM 1724 C CA . GLN A 1 215 ? 4.742 -7.781 3.168 1 96.62 215 GLN A CA 1
ATOM 1725 C C . GLN A 1 215 ? 5.016 -6.73 2.096 1 96.62 215 GLN A C 1
ATOM 1727 O O . GLN A 1 215 ? 6.035 -6.785 1.409 1 96.62 215 GLN A O 1
ATOM 1732 N N . ILE A 1 216 ? 4.176 -5.676 1.933 1 96.38 216 ILE A N 1
ATOM 1733 C CA . ILE A 1 216 ? 4.188 -4.836 0.739 1 96.38 216 ILE A CA 1
ATOM 1734 C C . ILE A 1 216 ? 5.059 -3.607 0.981 1 96.38 216 ILE A C 1
ATOM 1736 O O . ILE A 1 216 ? 5.125 -2.707 0.14 1 96.38 216 ILE A O 1
ATOM 1740 N N . ARG A 1 217 ? 5.754 -3.486 2.031 1 94.75 217 ARG A N 1
ATOM 1741 C CA . ARG A 1 217 ? 6.465 -2.295 2.484 1 94.75 217 ARG A CA 1
ATOM 1742 C C . ARG A 1 217 ? 7.359 -1.738 1.381 1 94.75 217 ARG A C 1
ATOM 1744 O O . ARG A 1 217 ? 7.34 -0.538 1.103 1 94.75 217 ARG A O 1
ATOM 1751 N N . LEU A 1 218 ? 8.125 -2.57 0.666 1 94.88 218 LEU A N 1
ATOM 1752 C CA . LEU A 1 218 ? 9.109 -2.117 -0.315 1 94.88 218 LEU A CA 1
ATOM 1753 C C . LEU A 1 218 ? 8.672 -2.482 -1.729 1 94.88 218 LEU A C 1
ATOM 1755 O O . LEU A 1 218 ? 9.43 -2.311 -2.684 1 94.88 218 LEU A O 1
ATOM 1759 N N . THR A 1 219 ? 7.516 -2.996 -1.82 1 96.94 219 THR A N 1
ATOM 1760 C CA . THR A 1 219 ? 7 -3.445 -3.107 1 96.94 219 THR A CA 1
ATOM 1761 C C . THR A 1 219 ? 6.793 -2.264 -4.051 1 96.94 219 THR A C 1
ATOM 1763 O O . THR A 1 219 ? 6.199 -1.253 -3.666 1 96.94 219 THR A O 1
ATOM 1766 N N . GLU A 1 220 ? 7.355 -2.367 -5.219 1 95.94 220 GLU A N 1
ATOM 1767 C CA . GLU A 1 220 ? 6.996 -1.423 -6.27 1 95.94 220 GLU A CA 1
ATOM 1768 C C . GLU A 1 220 ? 5.621 -1.739 -6.852 1 95.94 220 GLU A C 1
ATOM 1770 O O . GLU A 1 220 ? 5.312 -2.898 -7.137 1 95.94 220 GLU A O 1
ATOM 1775 N N . ILE A 1 221 ? 4.793 -0.713 -7.012 1 96.5 221 ILE A N 1
ATOM 1776 C CA . ILE A 1 221 ? 3.424 -0.925 -7.465 1 96.5 221 ILE A CA 1
ATOM 1777 C C . ILE A 1 221 ? 3.223 -0.264 -8.828 1 96.5 221 ILE A C 1
ATOM 1779 O O . ILE A 1 221 ? 3.453 0.938 -8.977 1 96.5 221 ILE A O 1
ATOM 1783 N N . ILE A 1 222 ? 2.867 -1.042 -9.797 1 93.62 222 ILE A N 1
ATOM 1784 C CA . ILE A 1 222 ? 2.533 -0.538 -11.125 1 93.62 222 ILE A CA 1
ATOM 1785 C C . ILE A 1 222 ? 1.055 -0.782 -11.414 1 93.62 222 ILE A C 1
ATOM 1787 O O . ILE A 1 222 ? 0.559 -1.898 -11.242 1 93.62 222 ILE A O 1
ATOM 1791 N N . SER A 1 223 ? 0.382 0.277 -11.844 1 92 223 SER A N 1
ATOM 1792 C CA . SER A 1 223 ? -1.058 0.167 -12.055 1 92 223 SER A CA 1
ATOM 1793 C C . SER A 1 223 ? -1.395 0.086 -13.539 1 92 223 SER A C 1
ATOM 1795 O O . SER A 1 223 ? -0.808 0.802 -14.359 1 92 223 SER A O 1
ATOM 1797 N N . LEU A 1 224 ? -2.205 -0.842 -13.859 1 90.94 224 LEU A N 1
ATOM 1798 C CA . LEU A 1 224 ? -2.787 -0.966 -15.195 1 90.94 224 LEU A CA 1
ATOM 1799 C C . LEU A 1 224 ? -4.312 -0.962 -15.125 1 90.94 224 LEU A C 1
ATOM 1801 O O . LEU A 1 224 ? -4.891 -1.397 -14.125 1 90.94 224 LEU A O 1
ATOM 1805 N N . PRO A 1 225 ? -4.977 -0.541 -16.141 1 87.69 225 PRO A N 1
ATOM 1806 C CA . PRO A 1 225 ? -6.438 -0.438 -16.109 1 87.69 225 PRO A CA 1
ATOM 1807 C C . PRO A 1 225 ? -7.121 -1.8 -16.016 1 87.69 225 PRO A C 1
ATOM 1809 O O . PRO A 1 225 ? -8.203 -1.914 -15.445 1 87.69 225 PRO A O 1
ATOM 1812 N N . SER A 1 226 ? -6.504 -2.783 -16.703 1 91.81 226 SER A N 1
ATOM 1813 C CA . SER A 1 226 ? -7.145 -4.094 -16.688 1 91.81 226 SER A CA 1
ATOM 1814 C C . SER A 1 226 ? -6.125 -5.207 -16.922 1 91.81 226 SER A C 1
ATOM 1816 O O . SER A 1 226 ? -5.102 -4.992 -17.578 1 91.81 226 SER A O 1
ATOM 1818 N N . HIS A 1 227 ? -6.391 -6.375 -16.406 1 96.62 227 HIS A N 1
ATOM 1819 C CA . HIS A 1 227 ? -5.547 -7.539 -16.656 1 96.62 227 HIS A CA 1
ATOM 1820 C C . HIS A 1 227 ? -5.922 -8.227 -17.969 1 96.62 227 HIS A C 1
ATOM 1822 O O . HIS A 1 227 ? -5.176 -9.07 -18.469 1 96.62 227 HIS A O 1
ATOM 1828 N N . LYS A 1 228 ? -7.129 -7.91 -18.484 1 95.06 228 LYS A N 1
ATOM 1829 C CA . LYS A 1 228 ? -7.66 -8.555 -19.672 1 95.06 228 LYS A CA 1
ATOM 1830 C C . LYS A 1 228 ? -6.918 -8.086 -20.922 1 95.06 228 LYS A C 1
ATOM 1832 O O . LYS A 1 228 ? -6.762 -6.883 -21.141 1 95.06 228 LYS A O 1
ATOM 1837 N N . GLY A 1 229 ? -6.422 -9.039 -21.625 1 90.81 229 GLY A N 1
ATOM 1838 C CA . GLY A 1 229 ? -5.844 -8.742 -22.922 1 90.81 229 GLY A CA 1
ATOM 1839 C C . GLY A 1 229 ? -4.414 -8.25 -22.844 1 90.81 229 GLY A C 1
ATOM 1840 O O . GLY A 1 229 ? -3.893 -7.68 -23.812 1 90.81 229 GLY A O 1
ATOM 1841 N N . LEU A 1 230 ? -3.76 -8.383 -21.766 1 92.31 230 LEU A N 1
ATOM 1842 C CA . LEU A 1 230 ? -2.359 -7.988 -21.641 1 92.31 230 LEU A CA 1
ATOM 1843 C C . LEU A 1 230 ? -1.47 -8.867 -22.516 1 92.31 230 LEU A C 1
ATOM 1845 O O . LEU A 1 230 ? -1.564 -10.094 -22.469 1 92.31 230 LEU A O 1
ATOM 1849 N N . SER A 1 231 ? -0.68 -8.234 -23.344 1 90.25 231 SER A N 1
ATOM 1850 C CA . SER A 1 231 ? 0.242 -8.977 -24.203 1 90.25 231 SER A CA 1
ATOM 1851 C C . SER A 1 231 ? 1.55 -9.273 -23.469 1 90.25 231 SER A C 1
ATOM 1853 O O . SER A 1 231 ? 1.877 -8.617 -22.484 1 90.25 231 SER A O 1
ATOM 1855 N N . TYR A 1 232 ? 2.236 -10.219 -24.031 1 93.12 232 TYR A N 1
ATOM 1856 C CA . TYR A 1 232 ? 3.553 -10.523 -23.484 1 93.12 232 TYR A CA 1
ATOM 1857 C C . TYR A 1 232 ? 4.469 -9.305 -23.547 1 93.12 232 TYR A C 1
ATOM 1859 O O . TYR A 1 232 ? 5.207 -9.023 -22.594 1 93.12 232 TYR A O 1
ATOM 1867 N N . LYS A 1 233 ? 4.453 -8.625 -24.641 1 89.31 233 LYS A N 1
ATOM 1868 C CA . LYS A 1 233 ? 5.301 -7.445 -24.812 1 89.31 233 LYS A CA 1
ATOM 1869 C C . LYS A 1 233 ? 5.016 -6.402 -23.734 1 89.31 233 LYS A C 1
ATOM 1871 O O . LYS A 1 233 ? 5.941 -5.828 -23.172 1 89.31 233 LYS A O 1
ATOM 1876 N N . SER A 1 234 ? 3.781 -6.199 -23.453 1 90.56 234 SER A N 1
ATOM 1877 C CA . SER A 1 234 ? 3.389 -5.254 -22.422 1 90.56 234 SER A CA 1
ATOM 1878 C C . SER A 1 234 ? 3.836 -5.734 -21.047 1 90.56 234 SER A C 1
ATOM 1880 O O . SER A 1 234 ? 4.348 -4.949 -20.234 1 90.56 234 SER A O 1
ATOM 1882 N N . PHE A 1 235 ? 3.629 -7.012 -20.844 1 95 235 PHE A N 1
ATOM 1883 C CA . PHE A 1 235 ? 4.062 -7.594 -19.578 1 95 235 PHE A CA 1
ATOM 1884 C C . PHE A 1 235 ? 5.566 -7.438 -19.406 1 95 235 PHE A C 1
ATOM 1886 O O . PHE A 1 235 ? 6.027 -7.02 -18.344 1 95 235 PHE A O 1
ATOM 1893 N N . LEU A 1 236 ? 6.301 -7.719 -20.438 1 94.19 236 LEU A N 1
ATOM 1894 C CA . LEU A 1 236 ? 7.754 -7.594 -20.406 1 94.19 236 LEU A CA 1
ATOM 1895 C C . LEU A 1 236 ? 8.172 -6.152 -20.141 1 94.19 236 LEU A C 1
ATOM 1897 O O . LEU A 1 236 ? 9.125 -5.906 -19.391 1 94.19 236 LEU A O 1
ATOM 1901 N N . SER A 1 237 ? 7.5 -5.258 -20.688 1 91.31 237 SER A N 1
ATOM 1902 C CA . SER A 1 237 ? 7.824 -3.848 -20.484 1 91.31 237 SER A CA 1
ATOM 1903 C C . SER A 1 237 ? 7.684 -3.445 -19.031 1 91.31 237 SER A C 1
ATOM 1905 O O . SER A 1 237 ? 8.43 -2.592 -18.531 1 91.31 237 SER A O 1
ATOM 1907 N N . LEU A 1 238 ? 6.711 -4 -18.328 1 93.75 238 LEU A N 1
ATOM 1908 C CA . LEU A 1 238 ? 6.543 -3.729 -16.906 1 93.75 238 LEU A CA 1
ATOM 1909 C C . LEU A 1 238 ? 7.77 -4.18 -16.109 1 93.75 238 LEU A C 1
ATOM 1911 O O . LEU A 1 238 ? 8.211 -3.49 -15.188 1 93.75 238 LEU A O 1
ATOM 1915 N N . LEU A 1 239 ? 8.32 -5.336 -16.531 1 95.56 239 LEU A N 1
ATOM 1916 C CA . LEU A 1 239 ? 9.516 -5.848 -15.859 1 95.56 239 LEU A CA 1
ATOM 1917 C C . LEU A 1 239 ? 10.734 -4.996 -16.188 1 95.56 239 LEU A C 1
ATOM 1919 O O . LEU A 1 239 ? 11.602 -4.797 -15.336 1 95.56 239 LEU A O 1
ATOM 1923 N N . VAL A 1 240 ? 10.789 -4.52 -17.406 1 91.81 240 VAL A N 1
ATOM 1924 C CA . VAL A 1 240 ? 11.867 -3.607 -17.781 1 91.81 240 VAL A CA 1
ATOM 1925 C C . VAL A 1 240 ? 11.781 -2.336 -16.938 1 91.81 240 VAL A C 1
ATOM 1927 O O . VAL A 1 240 ? 12.797 -1.848 -16.438 1 91.81 240 VAL A O 1
ATOM 1930 N N . GLN A 1 241 ? 10.57 -1.825 -16.797 1 88.06 241 GLN A N 1
ATOM 1931 C CA . GLN A 1 241 ? 10.352 -0.647 -15.969 1 88.06 241 GLN A CA 1
ATOM 1932 C C . GLN A 1 241 ? 10.805 -0.896 -14.539 1 88.06 241 GLN A C 1
ATOM 1934 O O . GLN A 1 241 ? 11.492 -0.059 -13.945 1 88.06 241 GLN A O 1
ATOM 1939 N N . PHE A 1 242 ? 10.383 -1.962 -14 1 92.44 242 PHE A N 1
ATOM 1940 C CA . PHE A 1 242 ? 10.797 -2.357 -12.664 1 92.44 242 PHE A CA 1
ATOM 1941 C C . PHE A 1 242 ? 12.32 -2.373 -12.547 1 92.44 242 PHE A C 1
ATOM 1943 O O . PHE A 1 242 ? 12.875 -1.897 -11.562 1 92.44 242 PHE A O 1
ATOM 1950 N N . GLY A 1 243 ? 12.977 -2.906 -13.477 1 91.25 243 GLY A N 1
ATOM 1951 C CA . GLY A 1 243 ? 14.43 -2.992 -13.477 1 91.25 243 GLY A CA 1
ATOM 1952 C C . GLY A 1 243 ? 15.102 -1.636 -13.555 1 91.25 243 GLY A C 1
ATOM 1953 O O . GLY A 1 243 ? 16.25 -1.482 -13.125 1 91.25 243 GLY A O 1
ATOM 1954 N N . ASN A 1 244 ? 14.5 -0.667 -14.117 1 84.56 244 ASN A N 1
ATOM 1955 C CA . ASN A 1 244 ? 15.07 0.664 -14.305 1 84.56 244 ASN A CA 1
ATOM 1956 C C . ASN A 1 244 ? 14.852 1.54 -13.07 1 84.56 244 ASN A C 1
ATOM 1958 O O . ASN A 1 244 ? 15.438 2.619 -12.961 1 84.56 244 ASN A O 1
ATOM 1962 N N . THR A 1 245 ? 13.891 1.21 -12.297 1 76.88 245 THR A N 1
ATOM 1963 C CA . THR A 1 245 ? 13.609 1.991 -11.102 1 76.88 245 THR A CA 1
ATOM 1964 C C . THR A 1 245 ? 14.664 1.734 -10.031 1 76.88 245 THR A C 1
ATOM 1966 O O . THR A 1 245 ? 15.016 0.584 -9.758 1 76.88 245 THR A O 1
ATOM 1969 N N . SER A 1 246 ? 15.633 2.734 -9.758 1 62.91 246 SER A N 1
ATOM 1970 C CA . SER A 1 246 ? 16.641 2.623 -8.703 1 62.91 246 SER A CA 1
ATOM 1971 C C . SER A 1 246 ? 15.984 2.611 -7.324 1 62.91 246 SER A C 1
ATOM 1973 O O . SER A 1 246 ? 15.203 3.504 -6.992 1 62.91 246 SER A O 1
ATOM 1975 N N . GLN A 1 247 ? 15.781 1.462 -6.762 1 58.06 247 GLN A N 1
ATOM 1976 C CA . GLN A 1 247 ? 15.281 1.479 -5.391 1 58.06 247 GLN A CA 1
ATOM 1977 C C . GLN A 1 247 ? 16.359 1.951 -4.414 1 58.06 247 GLN A C 1
ATOM 1979 O O . GLN A 1 247 ? 17 1.136 -3.748 1 58.06 247 GLN A O 1
ATOM 1984 N N . ARG A 1 248 ? 16.812 3.055 -4.586 1 50.59 248 ARG A N 1
ATOM 1985 C CA . ARG A 1 248 ? 17.859 3.551 -3.699 1 50.59 248 ARG A CA 1
ATOM 1986 C C . ARG A 1 248 ? 17.406 3.494 -2.242 1 50.59 248 ARG A C 1
ATOM 1988 O O . ARG A 1 248 ? 18.234 3.48 -1.332 1 50.59 248 ARG A O 1
ATOM 1995 N N . PHE A 1 249 ? 16.203 3.488 -1.981 1 51.94 249 PHE A N 1
ATOM 1996 C CA . PHE A 1 249 ? 15.766 3.674 -0.602 1 51.94 249 PHE A CA 1
ATOM 1997 C C . PHE A 1 249 ? 15.555 2.33 0.085 1 51.94 249 PHE A C 1
ATOM 1999 O O . PHE A 1 249 ? 15.25 2.277 1.279 1 51.94 249 PHE A O 1
ATOM 2006 N N . GLY A 1 250 ? 15.594 1.185 -0.601 1 46.72 250 GLY A N 1
ATOM 2007 C CA . GLY A 1 250 ? 15.188 -0.06 0.03 1 46.72 250 GLY A CA 1
ATOM 2008 C C . GLY A 1 250 ? 16.328 -0.804 0.685 1 46.72 250 GLY A C 1
ATOM 2009 O O . GLY A 1 250 ? 16.188 -1.969 1.062 1 46.72 250 GLY A O 1
ATOM 2010 N N . LYS A 1 251 ? 17.641 -0.448 0.541 1 38.91 251 LYS A N 1
ATOM 2011 C CA . LYS A 1 251 ? 18.578 -1.342 1.208 1 38.91 251 LYS A CA 1
ATOM 2012 C C . LYS A 1 251 ? 18.688 -1.021 2.697 1 38.91 251 LYS A C 1
ATOM 2014 O O . LYS A 1 251 ? 18.484 0.123 3.105 1 38.91 251 LYS A O 1
ATOM 2019 N N . MET B 1 1 ? -15.516 -8.07 -32.75 1 46.62 1 MET B N 1
ATOM 2020 C CA . MET B 1 1 ? -15.969 -6.688 -32.656 1 46.62 1 MET B CA 1
ATOM 2021 C C . MET B 1 1 ? -15.922 -6.172 -31.234 1 46.62 1 MET B C 1
ATOM 2023 O O . MET B 1 1 ? -15.477 -5.051 -30.984 1 46.62 1 MET B O 1
ATOM 2027 N N . LYS B 1 2 ? -16.266 -7.062 -30.422 1 53 2 LYS B N 1
ATOM 2028 C CA . LYS B 1 2 ? -16.359 -6.695 -29.016 1 53 2 LYS B CA 1
ATOM 2029 C C . LYS B 1 2 ? -14.977 -6.512 -28.391 1 53 2 LYS B C 1
ATOM 2031 O O . LYS B 1 2 ? -14.758 -5.586 -27.609 1 53 2 LYS B O 1
ATOM 2036 N N . THR B 1 3 ? -14.055 -7.246 -28.938 1 50.81 3 THR B N 1
ATOM 2037 C CA . THR B 1 3 ? -12.703 -7.172 -28.391 1 50.81 3 THR B CA 1
ATOM 2038 C C . THR B 1 3 ? -12.016 -5.879 -28.828 1 50.81 3 THR B C 1
ATOM 2040 O O . THR B 1 3 ? -11.289 -5.262 -28.047 1 50.81 3 THR B O 1
ATOM 2043 N N . ILE B 1 4 ? -12.344 -5.371 -29.969 1 53.47 4 ILE B N 1
ATOM 2044 C CA . ILE B 1 4 ? -11.797 -4.129 -30.5 1 53.47 4 ILE B CA 1
ATOM 2045 C C . ILE B 1 4 ? -12.367 -2.943 -29.734 1 53.47 4 ILE B C 1
ATOM 2047 O O . ILE B 1 4 ? -11.633 -2.012 -29.375 1 53.47 4 ILE B O 1
ATOM 2051 N N . LEU B 1 5 ? -13.586 -3.023 -29.547 1 54.47 5 LEU B N 1
ATOM 2052 C CA . LEU B 1 5 ? -14.25 -1.937 -28.844 1 54.47 5 LEU B CA 1
ATOM 2053 C C . LEU B 1 5 ? -13.719 -1.802 -27.422 1 54.47 5 LEU B C 1
ATOM 2055 O O . LEU B 1 5 ? -13.492 -0.688 -26.953 1 54.47 5 LEU B O 1
ATOM 2059 N N . LEU B 1 6 ? -13.492 -2.801 -26.891 1 51.72 6 LEU B N 1
ATOM 2060 C CA . LEU B 1 6 ? -12.977 -2.773 -25.531 1 51.72 6 LEU B CA 1
ATOM 2061 C C . LEU B 1 6 ? -11.555 -2.227 -25.484 1 51.72 6 LEU B C 1
ATOM 2063 O O . LEU B 1 6 ? -11.211 -1.463 -24.594 1 51.72 6 LEU B O 1
ATOM 2067 N N . ARG B 1 7 ? -10.992 -2.523 -26.562 1 51.47 7 ARG B N 1
ATOM 2068 C CA . ARG B 1 7 ? -9.633 -2.01 -26.703 1 51.47 7 ARG B CA 1
ATOM 2069 C C . ARG B 1 7 ? -9.641 -0.498 -26.906 1 51.47 7 ARG B C 1
ATOM 2071 O O . ARG B 1 7 ? -8.812 0.213 -26.328 1 51.47 7 ARG B O 1
ATOM 2078 N N . LEU B 1 8 ? -10.422 -0.128 -27.672 1 56.06 8 LEU B N 1
ATOM 2079 C CA . LEU B 1 8 ? -10.562 1.301 -27.922 1 56.06 8 LEU B CA 1
ATOM 2080 C C . LEU B 1 8 ? -10.938 2.049 -26.656 1 56.06 8 LEU B C 1
ATOM 2082 O O . LEU B 1 8 ? -10.406 3.129 -26.391 1 56.06 8 LEU B O 1
ATOM 2086 N N . ILE B 1 9 ? -11.727 1.437 -25.969 1 56.47 9 ILE B N 1
ATOM 2087 C CA . ILE B 1 9 ? -12.172 2.047 -24.719 1 56.47 9 ILE B CA 1
ATOM 2088 C C . ILE B 1 9 ? -11 2.115 -23.734 1 56.47 9 ILE B C 1
ATOM 2090 O O . 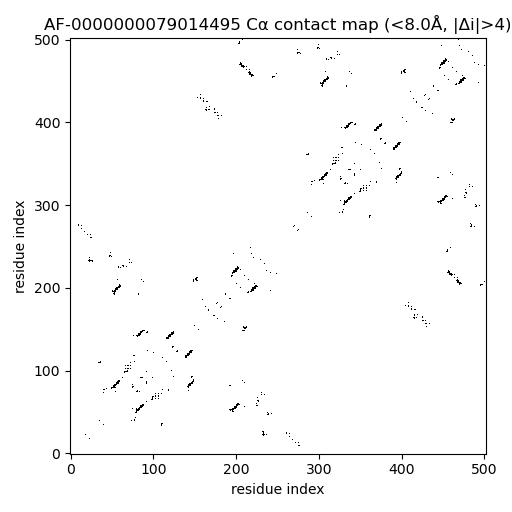ILE B 1 9 ? -10.797 3.133 -23.078 1 56.47 9 ILE B O 1
ATOM 2094 N N . HIS B 1 10 ? -10.297 1.179 -23.797 1 53 10 HIS B N 1
ATOM 2095 C CA . HIS B 1 10 ? -9.125 1.158 -22.922 1 53 10 HIS B CA 1
ATOM 2096 C C . HIS B 1 10 ? -8.109 2.219 -23.328 1 53 10 HIS B C 1
ATOM 2098 O O . HIS B 1 10 ? -7.516 2.881 -22.484 1 53 10 HIS B O 1
ATOM 2104 N N . TYR B 1 11 ? -8.008 2.467 -24.594 1 53.88 11 TYR B N 1
ATOM 2105 C CA . TYR B 1 11 ? -7.137 3.518 -25.109 1 53.88 11 TYR B CA 1
ATOM 2106 C C . TYR B 1 11 ? -7.645 4.895 -24.688 1 53.88 11 TYR B C 1
ATOM 2108 O O . TYR B 1 11 ? -6.859 5.762 -24.297 1 53.88 11 TYR B O 1
ATOM 2116 N N . LEU B 1 12 ? -8.766 4.926 -24.781 1 57.81 12 LEU B N 1
ATOM 2117 C CA . LEU B 1 12 ? -9.375 6.199 -24.422 1 57.81 12 LEU B CA 1
ATOM 2118 C C . LEU B 1 12 ? -9.227 6.473 -22.922 1 57.81 12 LEU B C 1
ATOM 2120 O O . LEU B 1 12 ? -8.938 7.602 -22.516 1 57.81 12 LEU B O 1
ATOM 2124 N N . ILE B 1 13 ? -9.242 5.457 -22.234 1 56.09 13 ILE B N 1
ATOM 2125 C CA . ILE B 1 13 ? -9.117 5.625 -20.797 1 56.09 13 ILE B CA 1
ATOM 2126 C C . ILE B 1 13 ? -7.664 5.938 -20.438 1 56.09 13 ILE B C 1
ATOM 2128 O O . ILE B 1 13 ? -7.395 6.844 -19.641 1 56.09 13 ILE B O 1
ATOM 2132 N N . SER B 1 14 ? -6.832 5.297 -21.109 1 52.53 14 SER B N 1
ATOM 2133 C CA . SER B 1 14 ? -5.414 5.559 -20.891 1 52.53 14 SER B CA 1
ATOM 2134 C C . SER B 1 14 ? -5.035 6.961 -21.359 1 52.53 14 SER B C 1
ATOM 2136 O O . SER B 1 14 ? -4.246 7.645 -20.703 1 52.53 14 SER B O 1
ATOM 2138 N N . LEU B 1 15 ? -5.605 7.316 -22.422 1 57.5 15 LEU B N 1
ATOM 2139 C CA . LEU B 1 15 ? -5.43 8.68 -22.906 1 57.5 15 LEU B CA 1
ATOM 2140 C C . LEU B 1 15 ? -6.008 9.688 -21.906 1 57.5 15 LEU B C 1
ATOM 2142 O O . LEU B 1 15 ? -5.402 10.734 -21.656 1 57.5 15 LEU B O 1
ATOM 2146 N N . GLY B 1 16 ? -7.031 9.367 -21.391 1 54.72 16 GLY B N 1
ATOM 2147 C CA . GLY B 1 16 ? -7.633 10.219 -20.375 1 54.72 16 GLY B CA 1
ATOM 2148 C C . GLY B 1 16 ? -6.777 10.344 -19.125 1 54.72 16 GLY B C 1
ATOM 2149 O O . GLY B 1 16 ? -6.598 11.453 -18.609 1 54.72 16 GLY B O 1
ATOM 2150 N N . GLU B 1 17 ? -6.301 9.281 -18.75 1 53.12 17 GLU B N 1
ATOM 2151 C CA . GLU B 1 17 ? -5.414 9.344 -17.594 1 53.12 17 GLU B CA 1
ATOM 2152 C C . GLU B 1 17 ? -4.137 10.117 -17.906 1 53.12 17 GLU B C 1
ATOM 2154 O O . GLU B 1 17 ? -3.623 10.852 -17.062 1 53.12 17 GLU B O 1
ATOM 2159 N N . PHE B 1 18 ? -3.777 10.016 -19.141 1 53.16 18 PHE B N 1
ATOM 2160 C CA . PHE B 1 18 ? -2.643 10.766 -19.656 1 53.16 18 PHE B CA 1
ATOM 2161 C C . PHE B 1 18 ? -2.934 12.258 -19.656 1 53.16 18 PHE B C 1
ATOM 2163 O O . PHE B 1 18 ? -2.115 13.055 -19.203 1 53.16 18 PHE B O 1
ATOM 2170 N N . LEU B 1 19 ? -3.934 12.438 -20.188 1 54.62 19 LEU B N 1
ATOM 2171 C CA . LEU B 1 19 ? -4.352 13.836 -20.219 1 54.62 19 LEU B CA 1
ATOM 2172 C C . LEU B 1 19 ? -4.57 14.383 -18.812 1 54.62 19 LEU B C 1
ATOM 2174 O O . LEU B 1 19 ? -4.211 15.523 -18.531 1 54.62 19 LEU B O 1
ATOM 2178 N N . ARG B 1 20 ? -5.066 13.555 -18.141 1 55.28 20 ARG B N 1
ATOM 2179 C CA . ARG B 1 20 ? -5.25 13.953 -16.75 1 55.28 20 ARG B CA 1
ATOM 2180 C C . ARG B 1 20 ? -3.91 14.258 -16.078 1 55.28 20 ARG B C 1
ATOM 2182 O O . ARG B 1 20 ? -3.762 15.273 -15.398 1 55.28 20 ARG B O 1
ATOM 2189 N N . TYR B 1 21 ? -3.021 13.359 -16.281 1 52.34 21 TYR B N 1
ATOM 2190 C CA . TYR B 1 21 ? -1.673 13.586 -15.766 1 52.34 21 TYR B CA 1
ATOM 2191 C C . TYR B 1 21 ? -1.065 14.844 -16.375 1 52.34 21 TYR B C 1
ATOM 2193 O O . TYR B 1 21 ? -0.445 15.648 -15.68 1 52.34 21 TYR B O 1
ATOM 2201 N N . LEU B 1 22 ? -1.301 14.969 -17.625 1 53.38 22 LEU B N 1
ATOM 2202 C CA . LEU B 1 22 ? -0.824 16.156 -18.312 1 53.38 22 LEU B CA 1
ATOM 2203 C C . LEU B 1 22 ? -1.446 17.422 -17.719 1 53.38 22 LEU B C 1
ATOM 2205 O O . LEU B 1 22 ? -0.757 18.422 -17.516 1 53.38 22 LEU B O 1
ATOM 2209 N N . ILE B 1 23 ? -2.615 17.312 -17.609 1 52.91 23 ILE B N 1
ATOM 2210 C CA . ILE B 1 23 ? -3.342 18.469 -17.109 1 52.91 23 ILE B CA 1
ATOM 2211 C C . ILE B 1 23 ? -2.953 18.734 -15.656 1 52.91 23 ILE B C 1
ATOM 2213 O O . ILE B 1 23 ? -2.744 19.891 -15.258 1 52.91 23 ILE B O 1
ATOM 2217 N N . LEU B 1 24 ? -2.943 17.719 -15 1 50.28 24 LEU B N 1
ATOM 2218 C CA . LEU B 1 24 ? -2.691 17.859 -13.57 1 50.28 24 LEU B CA 1
ATOM 2219 C C . LEU B 1 24 ? -1.256 18.312 -13.312 1 50.28 24 LEU B C 1
ATOM 2221 O O . LEU B 1 24 ? -0.978 18.969 -12.312 1 50.28 24 LEU B O 1
ATOM 2225 N N . PHE B 1 25 ? -0.423 17.797 -14.234 1 48.75 25 PHE B N 1
ATOM 2226 C CA . PHE B 1 25 ? 0.971 18.125 -13.953 1 48.75 25 PHE B CA 1
ATOM 2227 C C . PHE B 1 25 ? 1.446 19.266 -14.844 1 48.75 25 PHE B C 1
ATOM 2229 O O . PHE B 1 25 ? 2.639 19.578 -14.875 1 48.75 25 PHE B O 1
ATOM 2236 N N . LEU B 1 26 ? 0.595 19.703 -15.648 1 42.12 26 LEU B N 1
ATOM 2237 C CA . LEU B 1 26 ? 0.961 20.969 -16.281 1 42.12 26 LEU B CA 1
ATOM 2238 C C . LEU B 1 26 ? 1.142 22.062 -15.242 1 42.12 26 LEU B C 1
ATOM 2240 O O . LEU B 1 26 ? 0.274 22.266 -14.391 1 42.12 26 LEU B O 1
ATOM 2244 N N . PRO B 1 27 ? 2.307 22.391 -14.992 1 40.78 27 PRO B N 1
ATOM 2245 C CA . PRO B 1 27 ? 2.416 23.594 -14.18 1 40.78 27 PRO B CA 1
ATOM 2246 C C . PRO B 1 27 ? 1.554 24.75 -14.695 1 40.78 27 PRO B C 1
ATOM 2248 O O . PRO B 1 27 ? 1.727 25.188 -15.836 1 40.78 27 PRO B O 1
ATOM 2251 N N . THR B 1 28 ? 0.298 24.703 -14.742 1 37.69 28 THR B N 1
ATOM 2252 C CA . THR B 1 28 ? -0.238 26.047 -14.938 1 37.69 28 THR B CA 1
ATOM 2253 C C . THR B 1 28 ? 0.506 27.047 -14.07 1 37.69 28 THR B C 1
ATOM 2255 O O . THR B 1 28 ? 0.087 27.344 -12.953 1 37.69 28 THR B O 1
ATOM 2258 N N . GLN B 1 29 ? 1.709 26.797 -13.922 1 35.28 29 GLN B N 1
ATOM 2259 C CA . GLN B 1 29 ? 2.443 27.875 -13.25 1 35.28 29 GLN B CA 1
ATOM 2260 C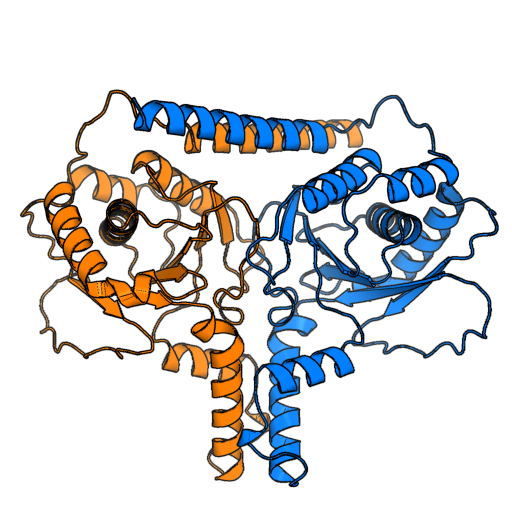 C . GLN B 1 29 ? 2.08 29.234 -13.82 1 35.28 29 GLN B C 1
ATOM 2262 O O . GLN B 1 29 ? 2.521 30.266 -13.312 1 35.28 29 GLN B O 1
ATOM 2267 N N . THR B 1 30 ? 2.117 29.281 -15.234 1 35.28 30 THR B N 1
ATOM 2268 C CA . THR B 1 30 ? 2.229 30.641 -15.711 1 35.28 30 THR B CA 1
ATOM 2269 C C . THR B 1 30 ? 1.384 31.594 -14.859 1 35.28 30 THR B C 1
ATOM 2271 O O . THR B 1 30 ? 1.885 32.594 -14.352 1 35.28 30 THR B O 1
ATOM 2274 N N . LEU B 1 31 ? 0.41 32.312 -15.539 1 33.16 31 LEU B N 1
ATOM 2275 C CA . LEU B 1 31 ? -0.065 33.688 -15.453 1 33.16 31 LEU B CA 1
ATOM 2276 C C . LEU B 1 31 ? -0.962 33.875 -14.234 1 33.16 31 LEU B C 1
ATOM 2278 O O . LEU B 1 31 ? -1.366 35 -13.93 1 33.16 31 LEU B O 1
ATOM 2282 N N . SER B 1 32 ? -1.796 32.906 -13.867 1 33 32 SER B N 1
ATOM 2283 C CA . SER B 1 32 ? -2.709 33.438 -12.875 1 33 32 SER B CA 1
ATOM 2284 C C . SER B 1 32 ? -2.115 33.344 -11.469 1 33 32 SER B C 1
ATOM 2286 O O . SER B 1 32 ? -2.096 32.281 -10.867 1 33 32 SER B O 1
ATOM 2288 N N . PHE B 1 33 ? -0.796 33.75 -11.242 1 36.12 33 PHE B N 1
ATOM 2289 C CA . PHE B 1 33 ? -0.414 34.312 -9.945 1 36.12 33 PHE B CA 1
ATOM 2290 C C . PHE B 1 33 ? -1.645 34.719 -9.148 1 36.12 33 PHE B C 1
ATOM 2292 O O . PHE B 1 33 ? -1.561 35.562 -8.266 1 36.12 33 PHE B O 1
ATOM 2299 N N . SER B 1 34 ? -2.717 34.656 -9.594 1 37.81 34 SER B N 1
ATOM 2300 C CA . SER B 1 34 ? -3.762 35.25 -8.773 1 37.81 34 SER B CA 1
ATOM 2301 C C . SER B 1 34 ? -3.918 34.5 -7.449 1 37.81 34 SER B C 1
ATOM 2303 O O . SER B 1 34 ? -4.234 33.312 -7.441 1 37.81 34 SER B O 1
ATOM 2305 N N . LYS B 1 35 ? -2.965 34.844 -6.5 1 47.66 35 LYS B N 1
ATOM 2306 C CA . LYS B 1 35 ? -3.369 34.562 -5.121 1 47.66 35 LYS B CA 1
ATOM 2307 C C . LYS B 1 35 ? -4.875 34.344 -5.02 1 47.66 35 LYS B C 1
ATOM 2309 O O . LYS B 1 35 ? -5.664 35.25 -5.289 1 47.66 35 LYS B O 1
ATOM 2314 N N . LYS B 1 36 ? -5.188 33.125 -5.242 1 54.59 36 LYS B N 1
ATOM 2315 C CA . LYS B 1 36 ? -6.629 32.969 -5.094 1 54.59 36 LYS B CA 1
ATOM 2316 C C . LYS B 1 36 ? -7.086 33.406 -3.699 1 54.59 36 LYS B C 1
ATOM 2318 O O . LYS B 1 36 ? -6.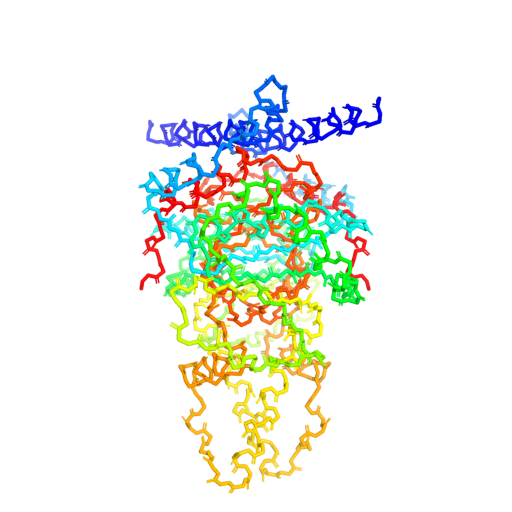395 33.125 -2.711 1 54.59 36 LYS B O 1
ATOM 2323 N N . SER B 1 37 ? -7.922 34.25 -3.607 1 55.81 37 SER B N 1
ATOM 2324 C CA . SER B 1 37 ? -8.57 34.719 -2.383 1 55.81 37 SER B CA 1
ATOM 2325 C C . SER B 1 37 ? -9.148 33.562 -1.591 1 55.81 37 SER B C 1
ATOM 2327 O O . SER B 1 37 ? -9.516 32.531 -2.166 1 55.81 37 SER B O 1
ATOM 2329 N N . PRO B 1 38 ? -8.844 33.438 -0.315 1 59.59 38 PRO B N 1
ATOM 2330 C CA . PRO B 1 38 ? -9.5 32.438 0.541 1 59.59 38 PRO B CA 1
ATOM 2331 C C . PRO B 1 38 ? -10.922 32.125 0.078 1 59.59 38 PRO B C 1
ATOM 2333 O O . PRO B 1 38 ? -11.383 30.984 0.241 1 59.59 38 PRO B O 1
ATOM 2336 N N . PHE B 1 39 ? -11.531 33.094 -0.583 1 60.44 39 PHE B N 1
ATOM 2337 C CA . PHE B 1 39 ? -12.906 32.906 -1.031 1 60.44 39 PHE B CA 1
ATOM 2338 C C . PHE B 1 39 ? -12.977 31.859 -2.15 1 60.44 39 PHE B C 1
ATOM 2340 O O . PHE B 1 39 ? -13.906 31.062 -2.197 1 60.44 39 PHE B O 1
ATOM 2347 N N . SER B 1 40 ? -11.914 31.719 -2.805 1 81.06 40 SER B N 1
ATOM 2348 C CA . SER B 1 40 ? -11.93 30.797 -3.936 1 81.06 40 SER B CA 1
ATOM 2349 C C . SER B 1 40 ? -11.75 29.359 -3.477 1 81.06 40 SER B C 1
ATOM 2351 O O . SER B 1 40 ? -12.43 28.453 -3.965 1 81.06 40 SER B O 1
ATOM 2353 N N . ILE B 1 41 ? -11.102 29.219 -2.357 1 86.75 41 ILE B N 1
ATOM 2354 C CA . ILE B 1 41 ? -10.859 27.859 -1.883 1 86.75 41 ILE B CA 1
ATOM 2355 C C . ILE B 1 41 ? -12.125 27.297 -1.259 1 86.75 41 ILE B C 1
ATOM 2357 O O . ILE B 1 41 ? -12.453 26.125 -1.452 1 86.75 41 ILE B O 1
ATOM 2361 N N . GLN B 1 42 ? -12.852 28.172 -0.58 1 83.06 42 GLN B N 1
ATOM 2362 C CA . GLN B 1 42 ? -14.109 27.75 0.028 1 83.06 42 GLN B CA 1
ATOM 2363 C C . GLN B 1 42 ? -15.125 27.344 -1.035 1 83.06 42 GLN B C 1
ATOM 2365 O O . GLN B 1 42 ? -15.859 26.359 -0.86 1 83.06 42 GLN B O 1
ATOM 2370 N N . THR B 1 43 ? -15.117 28.109 -2.068 1 87.19 43 THR B N 1
ATOM 2371 C CA . THR B 1 43 ? -16 27.781 -3.178 1 87.19 43 THR B CA 1
ATOM 2372 C C . THR B 1 43 ? -15.57 26.469 -3.842 1 87.19 43 THR B C 1
ATOM 2374 O O . THR B 1 43 ? -16.406 25.656 -4.23 1 87.19 43 THR B O 1
ATOM 2377 N N . ASP B 1 44 ? -14.273 26.344 -3.992 1 91.25 44 ASP B N 1
ATOM 2378 C CA . ASP B 1 44 ? -13.758 25.125 -4.578 1 91.25 44 ASP B CA 1
ATOM 2379 C C . ASP B 1 44 ? -14.141 23.906 -3.738 1 91.25 44 ASP B C 1
ATOM 2381 O O . ASP B 1 44 ? -14.461 22.844 -4.277 1 91.25 44 ASP B O 1
ATOM 2385 N N . SER B 1 45 ? -14.141 24.062 -2.455 1 91 45 SER B N 1
ATOM 2386 C CA . SER B 1 45 ? -14.492 22.984 -1.548 1 91 45 SER B CA 1
ATOM 2387 C C . SER B 1 45 ? -15.914 22.484 -1.796 1 91 45 SER B C 1
ATOM 2389 O O . SER B 1 45 ? -16.172 21.281 -1.821 1 91 45 SER B O 1
ATOM 2391 N N . LYS B 1 46 ? -16.781 23.375 -2.072 1 91.12 46 LYS B N 1
ATOM 2392 C CA . LYS B 1 46 ? -18.188 23.047 -2.273 1 91.12 46 LYS B CA 1
ATOM 2393 C C . LYS B 1 46 ? -18.406 22.344 -3.602 1 91.12 46 LYS B C 1
ATOM 2395 O O . LYS B 1 46 ? -19.391 21.594 -3.762 1 91.12 46 LYS B O 1
ATOM 2400 N N . ASN B 1 47 ? -17.531 22.516 -4.48 1 92 47 ASN B N 1
ATOM 2401 C CA . ASN B 1 47 ? -17.688 21.953 -5.816 1 92 47 ASN B CA 1
ATOM 2402 C C . ASN B 1 47 ? -17.094 20.547 -5.895 1 92 47 ASN B C 1
ATOM 2404 O O . ASN B 1 47 ? -17.25 19.844 -6.898 1 92 47 ASN B O 1
ATOM 2408 N N . LEU B 1 48 ? -16.375 20.172 -4.887 1 93 48 LEU B N 1
ATOM 2409 C CA . LEU B 1 48 ? -15.797 18.828 -4.871 1 93 48 LEU B CA 1
ATOM 2410 C C . LEU B 1 48 ? -16.859 17.781 -4.586 1 93 48 LEU B C 1
ATOM 2412 O O . LEU B 1 48 ? -17.703 17.969 -3.701 1 93 48 LEU B O 1
ATOM 2416 N N . LYS B 1 49 ? -16.875 16.719 -5.34 1 91.56 49 LYS B N 1
ATOM 2417 C CA . LYS B 1 49 ? -17.844 15.633 -5.148 1 91.56 49 LYS B CA 1
ATOM 2418 C C . LYS B 1 49 ? -17.625 14.93 -3.811 1 91.56 49 LYS B C 1
ATOM 2420 O O . LYS B 1 49 ? -18.578 14.516 -3.154 1 91.56 49 LYS B O 1
ATOM 2425 N N . LYS B 1 50 ? -16.359 14.727 -3.48 1 93.5 50 LYS B N 1
ATOM 2426 C CA . LYS B 1 50 ? -15.938 14.047 -2.254 1 93.5 50 LYS B CA 1
ATOM 2427 C C . LYS B 1 50 ? -14.672 14.68 -1.679 1 93.5 50 LYS B C 1
ATOM 2429 O O . LYS B 1 50 ? -13.82 15.164 -2.426 1 93.5 50 LYS B O 1
ATOM 2434 N N . LEU B 1 51 ? -14.625 14.695 -0.343 1 94.94 51 LEU B N 1
ATOM 2435 C CA . LEU B 1 51 ? -13.453 15.18 0.37 1 94.94 51 LEU B CA 1
ATOM 2436 C C . LEU B 1 51 ? -12.961 14.156 1.384 1 94.94 51 LEU B C 1
ATOM 2438 O O . LEU B 1 51 ? -13.742 13.664 2.201 1 94.94 51 LEU B O 1
ATOM 2442 N N . PRO B 1 52 ? -11.734 13.805 1.287 1 96.81 52 PRO B N 1
ATOM 2443 C CA . PRO B 1 52 ? -11.258 12.875 2.309 1 96.81 52 PRO B CA 1
ATOM 2444 C C . PRO B 1 52 ? -11.203 13.5 3.701 1 96.81 52 PRO B C 1
ATOM 2446 O O . PRO B 1 52 ? -10.875 14.688 3.836 1 96.81 52 PRO B O 1
ATOM 2449 N N . ALA B 1 53 ? -11.508 12.711 4.699 1 96.94 53 ALA B N 1
ATOM 2450 C CA . ALA B 1 53 ? -11.328 13.164 6.078 1 96.94 53 ALA B CA 1
ATOM 2451 C C . ALA B 1 53 ? -9.852 13.211 6.449 1 96.94 53 ALA B C 1
ATOM 2453 O O . ALA B 1 53 ? -9.438 14.039 7.266 1 96.94 53 ALA B O 1
ATOM 2454 N N . HIS B 1 54 ? -9.078 12.312 5.883 1 98.25 54 HIS B N 1
ATOM 2455 C CA . HIS B 1 54 ? -7.648 12.156 6.133 1 98.25 54 HIS B CA 1
ATOM 2456 C C . HIS B 1 54 ? -6.871 12.008 4.828 1 98.25 54 HIS B C 1
ATOM 2458 O O . HIS B 1 54 ? -7.164 11.117 4.031 1 98.25 54 HIS B O 1
ATOM 2464 N N . ILE B 1 55 ? -5.938 12.914 4.598 1 98.69 55 ILE B N 1
ATOM 2465 C CA . ILE B 1 55 ? -5.062 12.844 3.43 1 98.69 55 ILE B CA 1
ATOM 2466 C C . ILE B 1 55 ? -3.629 12.57 3.877 1 98.69 55 ILE B C 1
ATOM 2468 O O . ILE B 1 55 ? -3.168 13.125 4.875 1 98.69 55 ILE B O 1
ATOM 2472 N N . GLY B 1 56 ? -3.021 11.602 3.215 1 98.81 56 GLY B N 1
ATOM 2473 C CA . GLY B 1 56 ? -1.609 11.336 3.443 1 98.81 56 GLY B CA 1
ATOM 2474 C C . GLY B 1 56 ? -0.71 11.961 2.391 1 98.81 56 GLY B C 1
ATOM 2475 O O . GLY B 1 56 ? -1.015 11.906 1.197 1 98.81 56 GLY B O 1
ATOM 2476 N N . LEU B 1 57 ? 0.331 12.602 2.824 1 98.88 57 LEU B N 1
ATOM 2477 C CA . LEU B 1 57 ? 1.421 13.07 1.977 1 98.88 57 LEU B CA 1
ATOM 2478 C C . LEU B 1 57 ? 2.674 12.227 2.186 1 98.88 57 LEU B C 1
ATOM 2480 O O . LEU B 1 57 ? 3.391 12.406 3.172 1 98.88 57 LEU B O 1
ATOM 2484 N N . LEU B 1 58 ? 2.906 11.312 1.311 1 98.62 58 LEU B N 1
ATOM 2485 C CA . LEU B 1 58 ? 4.047 10.406 1.372 1 98.62 58 LEU B CA 1
ATOM 2486 C C . LEU B 1 58 ? 5.184 10.898 0.482 1 98.62 58 LEU B C 1
ATOM 2488 O O . LEU B 1 58 ? 5.094 10.828 -0.746 1 98.62 58 LEU B O 1
ATOM 2492 N N . VAL B 1 59 ? 6.266 11.359 1.062 1 98.19 59 VAL B N 1
ATOM 2493 C CA . VAL B 1 59 ? 7.344 11.992 0.31 1 98.19 59 VAL B CA 1
ATOM 2494 C C . VAL B 1 59 ? 8.555 11.062 0.262 1 98.19 59 VAL B C 1
ATOM 2496 O O . VAL B 1 59 ? 9.258 10.898 1.26 1 98.19 59 VAL B O 1
ATOM 2499 N N . VAL B 1 60 ? 8.75 10.492 -0.865 1 95.12 60 VAL B N 1
ATOM 2500 C CA . VAL B 1 60 ? 9.898 9.617 -1.094 1 95.12 60 VAL B CA 1
ATOM 2501 C C . VAL B 1 60 ? 10.93 10.336 -1.966 1 95.12 60 VAL B C 1
ATOM 2503 O O . VAL B 1 60 ? 11.133 9.969 -3.125 1 95.12 60 VAL B O 1
ATOM 2506 N N . GLU B 1 61 ? 11.516 11.352 -1.427 1 94.19 61 GLU B N 1
ATOM 2507 C CA . GLU B 1 61 ? 12.516 12.195 -2.07 1 94.19 61 GLU B CA 1
ATOM 2508 C C . GLU B 1 61 ? 13.68 12.484 -1.124 1 94.19 61 GLU B C 1
ATOM 2510 O O . GLU B 1 61 ? 13.57 12.273 0.086 1 94.19 61 GLU B O 1
ATOM 2515 N N . ASP B 1 62 ? 14.812 13 -1.674 1 91.25 62 ASP B N 1
ATOM 2516 C CA . ASP B 1 62 ? 16.016 13.242 -0.878 1 91.25 62 ASP B CA 1
ATOM 2517 C C . ASP B 1 62 ? 15.953 14.617 -0.208 1 91.25 62 ASP B C 1
ATOM 2519 O O . ASP B 1 62 ? 16.578 14.836 0.833 1 91.25 62 ASP B O 1
ATOM 2523 N N . GLU B 1 63 ? 15.305 15.508 -0.875 1 94.62 63 GLU B N 1
ATOM 2524 C CA . GLU B 1 63 ? 15.18 16.859 -0.354 1 94.62 63 GLU B CA 1
ATOM 2525 C C . GLU B 1 63 ? 13.719 17.25 -0.157 1 94.62 63 GLU B C 1
ATOM 2527 O O . GLU B 1 63 ? 12.859 16.875 -0.953 1 94.62 63 GLU B O 1
ATOM 2532 N N . PHE B 1 64 ? 13.562 18.047 0.874 1 97.69 64 PHE B N 1
ATOM 2533 C CA . PHE B 1 64 ? 12.195 18.422 1.222 1 97.69 64 PHE B CA 1
ATOM 2534 C C . PHE B 1 64 ? 12 19.938 1.107 1 97.69 64 PHE B C 1
ATOM 2536 O O . PHE B 1 64 ? 12.844 20.703 1.559 1 97.69 64 PHE B O 1
ATOM 2543 N N . SER B 1 65 ? 10.984 20.297 0.42 1 98.31 65 SER B N 1
ATOM 2544 C CA . SER B 1 65 ? 10.531 21.688 0.452 1 98.31 65 SER B CA 1
ATOM 2545 C C . SER B 1 65 ? 9.469 21.891 1.528 1 98.31 65 SER B C 1
ATOM 2547 O O . SER B 1 65 ? 8.297 21.578 1.317 1 98.31 65 SER B O 1
ATOM 2549 N N . PHE B 1 66 ? 9.859 22.469 2.617 1 98.38 66 PHE B N 1
ATOM 2550 C CA . PHE B 1 66 ? 8.953 22.688 3.732 1 98.38 66 PHE B CA 1
ATOM 2551 C C . PHE B 1 66 ? 7.883 23.703 3.367 1 98.38 66 PHE B C 1
ATOM 2553 O O . PHE B 1 66 ? 6.742 23.609 3.826 1 98.38 66 PHE B O 1
ATOM 2560 N N . ARG B 1 67 ? 8.234 24.594 2.547 1 97.75 67 ARG B N 1
ATOM 2561 C CA . ARG B 1 67 ? 7.262 25.562 2.062 1 97.75 67 ARG B CA 1
ATOM 2562 C C . ARG B 1 67 ? 6.148 24.891 1.274 1 97.75 67 ARG B C 1
ATOM 2564 O O . ARG B 1 67 ? 4.969 25.156 1.495 1 97.75 67 ARG B O 1
ATOM 2571 N N . ASP B 1 68 ? 6.508 24 0.404 1 98.12 68 ASP B N 1
ATOM 2572 C CA . ASP B 1 68 ? 5.512 23.312 -0.418 1 98.12 68 ASP B CA 1
ATOM 2573 C C . ASP B 1 68 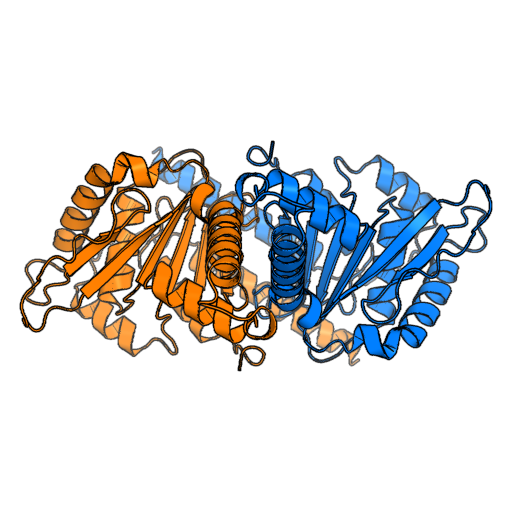? 4.668 22.359 0.422 1 98.12 68 ASP B C 1
ATOM 2575 O O . ASP B 1 68 ? 3.467 22.219 0.191 1 98.12 68 ASP B O 1
ATOM 2579 N N . LEU B 1 69 ? 5.301 21.719 1.348 1 98.75 69 LEU B N 1
ATOM 2580 C CA . LEU B 1 69 ? 4.543 20.891 2.281 1 98.75 69 LEU B CA 1
ATOM 2581 C C . LEU B 1 69 ? 3.545 21.734 3.066 1 98.75 69 LEU B C 1
ATOM 2583 O O . LEU B 1 69 ? 2.383 21.344 3.211 1 98.75 69 LEU B O 1
ATOM 2587 N N . ALA B 1 70 ? 4.027 22.859 3.559 1 98.19 70 ALA B N 1
ATOM 2588 C CA . ALA B 1 70 ? 3.168 23.766 4.305 1 98.19 70 ALA B CA 1
ATOM 2589 C C . ALA B 1 70 ? 1.979 24.219 3.459 1 98.19 70 ALA B C 1
ATOM 2591 O O . ALA B 1 70 ? 0.846 24.266 3.943 1 98.19 70 ALA B O 1
ATOM 2592 N N . ASN B 1 71 ? 2.203 24.547 2.232 1 97 71 ASN B N 1
ATOM 2593 C CA . ASN B 1 71 ? 1.128 24.938 1.328 1 97 71 ASN B CA 1
ATOM 2594 C C . ASN B 1 71 ? 0.067 23.844 1.206 1 97 71 ASN B C 1
ATOM 2596 O O . ASN B 1 71 ? -1.128 24.125 1.32 1 97 71 ASN B O 1
ATOM 2600 N N . MET B 1 72 ? 0.509 22.625 0.996 1 98.25 72 MET B N 1
ATOM 2601 C CA . MET B 1 72 ? -0.438 21.516 0.831 1 98.25 72 MET B CA 1
ATOM 2602 C C . MET B 1 72 ? -1.24 21.297 2.109 1 98.25 72 MET B C 1
ATOM 2604 O O . MET B 1 72 ? -2.432 20.984 2.053 1 98.25 72 MET B O 1
ATOM 2608 N N . ILE B 1 73 ? -0.554 21.422 3.236 1 98.12 73 ILE B N 1
ATOM 2609 C CA . ILE B 1 73 ? -1.24 21.297 4.516 1 98.12 73 ILE B CA 1
ATOM 2610 C C . ILE B 1 73 ? -2.309 22.375 4.645 1 98.12 73 ILE B C 1
ATOM 2612 O O . ILE B 1 73 ? -3.469 22.078 4.941 1 98.12 73 ILE B O 1
ATOM 2616 N N . VAL B 1 74 ? -1.979 23.578 4.359 1 95.75 74 VAL B N 1
ATOM 2617 C CA . VAL B 1 74 ? -2.898 24.703 4.52 1 95.75 74 VAL B CA 1
ATOM 2618 C C . VAL B 1 74 ? -4.031 24.594 3.5 1 95.75 74 VAL B C 1
ATOM 2620 O O . VAL B 1 74 ? -5.195 24.828 3.83 1 95.75 74 VAL B O 1
ATOM 2623 N N . TRP B 1 75 ? -3.689 24.234 2.223 1 95.81 75 TRP B N 1
ATOM 2624 C CA . TRP B 1 75 ? -4.734 24 1.233 1 95.81 75 TRP B CA 1
ATOM 2625 C C . TRP B 1 75 ? -5.723 22.938 1.726 1 95.81 75 TRP B C 1
ATOM 2627 O O . TRP B 1 75 ? -6.938 23.125 1.616 1 95.81 75 TRP B O 1
ATOM 2637 N N . SER B 1 76 ? -5.184 21.828 2.266 1 96.88 76 SER B N 1
ATOM 2638 C CA . SER B 1 76 ? -6.027 20.75 2.768 1 96.88 76 SER B CA 1
ATOM 2639 C C . SER B 1 76 ? -6.984 21.25 3.842 1 96.88 76 SER B C 1
ATOM 2641 O O . SER B 1 76 ? -8.188 20.984 3.773 1 96.88 76 SER B O 1
ATOM 2643 N N . VAL B 1 77 ? -6.465 22 4.781 1 94.81 77 VAL B N 1
ATOM 2644 C CA . VAL B 1 77 ? -7.262 22.5 5.898 1 94.81 77 VAL B CA 1
ATOM 2645 C C . VAL B 1 77 ? -8.305 23.484 5.391 1 94.81 77 VAL B C 1
ATOM 2647 O O . VAL B 1 77 ? -9.477 23.422 5.781 1 94.81 77 VAL B O 1
ATOM 2650 N N . ALA B 1 78 ? -7.926 24.344 4.539 1 92.38 78 ALA B N 1
ATOM 2651 C CA . ALA B 1 78 ? -8.82 25.359 4.004 1 92.38 78 ALA B CA 1
ATOM 2652 C C . ALA B 1 78 ? -9.961 24.719 3.209 1 92.38 78 ALA B C 1
ATOM 2654 O O . ALA B 1 78 ? -11.062 25.266 3.145 1 92.38 78 ALA B O 1
ATOM 2655 N N . LEU B 1 79 ? -9.672 23.609 2.621 1 94.12 79 LEU B N 1
ATOM 2656 C CA . LEU B 1 79 ? -10.695 22.906 1.851 1 94.12 79 LEU B CA 1
ATOM 2657 C C . LEU B 1 79 ? -11.617 22.125 2.77 1 94.12 79 LEU B C 1
ATOM 2659 O O . LEU B 1 79 ? -12.68 21.656 2.34 1 94.12 79 LEU B O 1
ATOM 2663 N N . GLY B 1 80 ? -11.18 21.906 4.016 1 93.44 80 GLY B N 1
ATOM 2664 C CA . GLY B 1 80 ? -12.047 21.266 4.988 1 93.44 80 GLY B CA 1
ATOM 2665 C C . GLY B 1 80 ? -11.547 19.906 5.441 1 93.44 80 GLY B C 1
ATOM 2666 O O . GLY B 1 80 ? -12.281 19.156 6.074 1 93.44 80 GLY B O 1
ATOM 2667 N N . ILE B 1 81 ? -10.305 19.531 5.094 1 96.5 81 ILE B N 1
ATOM 2668 C CA . ILE B 1 81 ? -9.711 18.266 5.52 1 96.5 81 ILE B CA 1
ATOM 2669 C C . ILE B 1 81 ? -9.172 18.391 6.938 1 96.5 81 ILE B C 1
ATOM 2671 O O . ILE B 1 81 ? -8.375 19.297 7.223 1 96.5 81 ILE B O 1
ATOM 2675 N N . SER B 1 82 ? -9.539 17.484 7.781 1 96.12 82 SER B N 1
ATOM 2676 C CA . SER B 1 82 ? -9.281 17.656 9.203 1 96.12 82 SER B CA 1
ATOM 2677 C C . SER B 1 82 ? -8.016 16.906 9.625 1 96.12 82 SER B C 1
ATOM 2679 O O . SER B 1 82 ? -7.402 17.25 10.648 1 96.12 82 SER B O 1
ATOM 2681 N N . TYR B 1 83 ? -7.664 15.844 8.891 1 97.5 83 TYR B N 1
ATOM 2682 C CA . TYR B 1 83 ? -6.5 15.047 9.258 1 97.5 83 TYR B CA 1
ATOM 2683 C C . TYR B 1 83 ? -5.512 14.953 8.102 1 97.5 83 TYR B C 1
ATOM 2685 O O . TYR B 1 83 ? -5.906 14.695 6.961 1 97.5 83 TYR B O 1
ATOM 2693 N N . ILE B 1 84 ? -4.301 15.211 8.445 1 98.38 84 ILE B N 1
ATOM 2694 C CA . ILE B 1 84 ? -3.221 15.109 7.469 1 98.38 84 ILE B CA 1
ATOM 2695 C C . ILE B 1 84 ? -2.066 14.305 8.062 1 98.38 84 ILE B C 1
ATOM 2697 O O . ILE B 1 84 ? -1.699 14.5 9.227 1 98.38 84 ILE B O 1
ATOM 2701 N N . SER B 1 85 ? -1.569 13.352 7.359 1 98.44 85 SER B N 1
ATOM 2702 C CA . SER B 1 85 ? -0.319 12.703 7.746 1 98.44 85 SER B CA 1
ATOM 2703 C C . SER B 1 85 ? 0.786 12.992 6.734 1 98.44 85 SER B C 1
ATOM 2705 O O . SER B 1 85 ? 0.551 12.953 5.523 1 98.44 85 SER B O 1
ATOM 2707 N N . VAL B 1 86 ? 1.902 13.406 7.211 1 98.75 86 VAL B N 1
ATOM 2708 C CA . VAL B 1 86 ? 3.092 13.641 6.402 1 98.75 86 VAL B CA 1
ATOM 2709 C C . VAL B 1 86 ? 4.16 12.602 6.742 1 98.75 86 VAL B C 1
ATOM 2711 O O . VAL B 1 86 ? 4.543 12.453 7.906 1 98.75 86 VAL B O 1
ATOM 2714 N N . TYR B 1 87 ? 4.586 11.938 5.715 1 98.38 87 TYR B N 1
ATOM 2715 C CA . TYR B 1 87 ? 5.469 10.797 5.93 1 98.38 87 TYR B CA 1
ATOM 2716 C C . TYR B 1 87 ? 6.734 10.922 5.09 1 98.38 87 TYR B C 1
ATOM 2718 O O . TYR B 1 87 ? 6.672 11.258 3.904 1 98.38 87 TYR B O 1
ATOM 2726 N N . ASP B 1 88 ? 7.848 10.688 5.684 1 97.69 88 ASP B N 1
ATOM 2727 C CA . ASP B 1 88 ? 9.094 10.383 4.988 1 97.69 88 ASP B CA 1
ATOM 2728 C C . ASP B 1 88 ? 9.805 9.203 5.641 1 97.69 88 ASP B C 1
ATOM 2730 O O . ASP B 1 88 ? 9.539 8.867 6.797 1 97.69 88 ASP B O 1
ATOM 2734 N N . ILE B 1 89 ? 10.695 8.609 4.965 1 96.44 89 ILE B N 1
ATOM 2735 C CA . ILE B 1 89 ? 11.281 7.34 5.383 1 96.44 89 ILE B CA 1
ATOM 2736 C C . ILE B 1 89 ? 12.125 7.551 6.637 1 96.44 89 ILE B C 1
ATOM 2738 O O . ILE B 1 89 ? 11.977 6.828 7.625 1 96.44 89 ILE B O 1
ATOM 2742 N N . ASN B 1 90 ? 12.898 8.633 6.695 1 95.25 90 ASN B N 1
ATOM 2743 C CA . ASN B 1 90 ? 13.922 8.773 7.723 1 95.25 90 ASN B CA 1
ATOM 2744 C C . ASN B 1 90 ? 13.469 9.695 8.852 1 95.25 90 ASN B C 1
ATOM 2746 O O . ASN B 1 90 ? 14.211 9.922 9.805 1 95.25 90 ASN B O 1
ATOM 2750 N N . GLY B 1 91 ? 12.359 10.32 8.75 1 96.38 91 GLY B N 1
ATOM 2751 C CA . GLY B 1 91 ? 11.859 11.195 9.797 1 96.38 91 GLY B CA 1
ATOM 2752 C C . GLY B 1 91 ? 12.492 12.578 9.773 1 96.38 91 GLY B C 1
ATOM 2753 O O . GLY B 1 91 ? 12.602 13.227 10.812 1 96.38 91 GLY B O 1
ATOM 2754 N N . GLU B 1 92 ? 12.945 12.969 8.641 1 96.56 92 GLU B N 1
ATOM 2755 C CA . GLU B 1 92 ? 13.555 14.289 8.5 1 96.56 92 GLU B CA 1
ATOM 2756 C C . GLU B 1 92 ? 12.523 15.398 8.734 1 96.56 92 GLU B C 1
ATOM 2758 O O . GLU B 1 92 ? 12.82 16.391 9.391 1 96.56 92 GLU B O 1
ATOM 2763 N N . ILE B 1 93 ? 11.375 15.227 8.281 1 97.31 93 ILE B N 1
ATOM 2764 C CA . ILE B 1 93 ? 10.328 16.234 8.422 1 97.31 93 ILE B CA 1
ATOM 2765 C C . ILE B 1 93 ? 9.93 16.375 9.891 1 97.31 93 ILE B C 1
ATOM 2767 O O . ILE B 1 93 ? 9.781 17.484 10.391 1 97.31 93 ILE B O 1
ATOM 2771 N N . LYS B 1 94 ? 9.805 15.242 10.484 1 95.5 94 LYS B N 1
ATOM 2772 C CA . LYS B 1 94 ? 9.477 15.258 11.906 1 95.5 94 LYS B CA 1
ATOM 2773 C C . LYS B 1 94 ? 10.562 15.961 12.711 1 95.5 94 LYS B C 1
ATOM 2775 O O . LYS B 1 94 ? 10.258 16.703 13.648 1 95.5 94 LYS B O 1
ATOM 2780 N N . ARG B 1 95 ? 11.742 15.766 12.414 1 95.56 95 ARG B N 1
ATOM 2781 C CA . ARG B 1 95 ? 12.867 16.375 13.117 1 95.56 95 ARG B CA 1
ATOM 2782 C C . ARG B 1 95 ? 12.906 17.875 12.875 1 95.56 95 ARG B C 1
ATOM 2784 O O . ARG B 1 95 ? 13.516 18.625 13.656 1 95.56 95 ARG B O 1
ATOM 2791 N N . ASN B 1 96 ? 12.359 18.328 11.789 1 96.62 96 ASN B N 1
ATOM 2792 C CA . ASN B 1 96 ? 12.32 19.734 11.453 1 96.62 96 ASN B CA 1
ATOM 2793 C C . ASN B 1 96 ? 10.906 20.312 11.586 1 96.62 96 ASN B C 1
ATOM 2795 O O . ASN B 1 96 ? 10.484 21.125 10.781 1 96.62 96 ASN B O 1
ATOM 2799 N N . SER B 1 97 ? 10.234 19.781 12.586 1 96.38 97 SER B N 1
ATOM 2800 C CA . SER B 1 97 ? 8.836 20.156 12.789 1 96.38 97 SER B CA 1
ATOM 2801 C C . SER B 1 97 ? 8.695 21.641 13.055 1 96.38 97 SER B C 1
ATOM 2803 O O . SER B 1 97 ? 7.695 22.266 12.672 1 96.38 97 SER B O 1
ATOM 2805 N N . VAL B 1 98 ? 9.656 22.297 13.695 1 95.88 98 VAL B N 1
ATOM 2806 C CA . VAL B 1 98 ? 9.617 23.719 13.992 1 95.88 98 VAL B CA 1
ATOM 2807 C C . VAL B 1 98 ? 9.633 24.531 12.688 1 95.88 98 VAL B C 1
ATOM 2809 O O . VAL B 1 98 ? 8.859 25.469 12.516 1 95.88 98 VAL B O 1
ATOM 2812 N N . LEU B 1 99 ? 10.555 24.094 11.875 1 97.44 99 LEU B N 1
ATOM 2813 C CA . LEU B 1 99 ? 10.633 24.734 10.57 1 97.44 99 LEU B CA 1
ATOM 2814 C C . LEU B 1 99 ? 9.312 24.578 9.805 1 97.44 99 LEU B C 1
ATOM 2816 O O . LEU B 1 99 ? 8.82 25.531 9.203 1 97.44 99 LEU B O 1
ATOM 2820 N N . LEU B 1 100 ? 8.734 23.406 9.859 1 98.06 100 LEU B N 1
ATOM 2821 C CA . LEU B 1 100 ? 7.473 23.156 9.18 1 98.06 100 LEU B CA 1
ATOM 2822 C C . LEU B 1 100 ? 6.363 24.031 9.766 1 98.06 100 LEU B C 1
ATOM 2824 O O . LEU B 1 100 ? 5.566 24.609 9.023 1 98.06 100 LEU B O 1
ATOM 2828 N N . GLN B 1 101 ? 6.328 24.141 11.039 1 96.56 101 GLN B N 1
ATOM 2829 C CA . GLN B 1 101 ? 5.328 24.969 11.695 1 96.56 101 GLN B CA 1
ATOM 2830 C C . GLN B 1 101 ? 5.438 26.422 11.242 1 96.56 101 GLN B C 1
ATOM 2832 O O . GLN B 1 101 ? 4.422 27.062 10.961 1 96.56 101 GLN B O 1
ATOM 2837 N N . LYS B 1 102 ? 6.641 26.922 11.234 1 97.06 102 LYS B N 1
ATOM 2838 C CA . LYS B 1 102 ? 6.875 28.297 10.781 1 97.06 102 LYS B CA 1
ATOM 2839 C C . LYS B 1 102 ? 6.359 28.5 9.359 1 97.06 102 LYS B C 1
ATOM 2841 O O . LYS B 1 102 ? 5.691 29.5 9.078 1 97.06 102 LYS B O 1
ATOM 2846 N N . ASP B 1 103 ? 6.664 27.531 8.508 1 97.62 103 ASP B N 1
ATOM 2847 C CA . ASP B 1 103 ? 6.238 27.641 7.117 1 97.62 103 ASP B CA 1
ATOM 2848 C C . ASP B 1 103 ? 4.723 27.5 6.996 1 97.62 103 ASP B C 1
ATOM 2850 O O . ASP B 1 103 ? 4.105 28.125 6.125 1 97.62 103 ASP B O 1
ATOM 2854 N N . ILE B 1 104 ? 4.109 26.719 7.863 1 96.62 104 ILE B N 1
ATOM 2855 C CA . ILE B 1 104 ? 2.654 26.609 7.883 1 96.62 104 ILE B CA 1
ATOM 2856 C C . ILE B 1 104 ? 2.035 27.953 8.266 1 96.62 104 ILE B C 1
ATOM 2858 O O . ILE B 1 104 ? 1.085 28.406 7.629 1 96.62 104 ILE B O 1
ATOM 2862 N N . ASP B 1 105 ? 2.572 28.547 9.266 1 93.75 105 ASP B N 1
ATOM 2863 C CA . ASP B 1 105 ? 2.064 29.844 9.711 1 93.75 105 ASP B CA 1
ATOM 2864 C C . ASP B 1 105 ? 2.195 30.891 8.609 1 93.75 105 ASP B C 1
ATOM 2866 O O . ASP B 1 105 ? 1.272 31.672 8.383 1 93.75 105 ASP B O 1
ATOM 2870 N N . LYS B 1 106 ? 3.312 30.906 7.969 1 94.5 106 LYS B N 1
ATOM 2871 C CA . LYS B 1 106 ? 3.527 31.828 6.855 1 94.5 106 LYS B CA 1
ATOM 2872 C C . LYS B 1 106 ? 2.539 31.547 5.723 1 94.5 106 LYS B C 1
ATOM 2874 O O . LYS B 1 106 ? 1.955 32.5 5.168 1 94.5 106 LYS B O 1
ATOM 2879 N N . SER B 1 107 ? 2.395 30.297 5.395 1 93.94 107 SER B N 1
ATOM 2880 C CA . SER B 1 107 ? 1.475 29.906 4.332 1 93.94 107 SER B CA 1
ATOM 2881 C C . SER B 1 107 ? 0.042 30.312 4.664 1 93.94 107 SER B C 1
ATOM 2883 O O . SER B 1 107 ? -0.689 30.797 3.799 1 93.94 107 SER B O 1
ATOM 2885 N N . LYS B 1 108 ? -0.328 30.109 5.895 1 90.56 108 LYS B N 1
ATOM 2886 C CA . LYS B 1 108 ? -1.654 30.5 6.359 1 90.56 108 LYS B CA 1
ATOM 2887 C C . LYS B 1 108 ? -1.894 31.984 6.133 1 90.56 108 LYS B C 1
ATOM 2889 O O . LYS B 1 108 ? -2.965 32.375 5.668 1 90.56 108 LYS B O 1
ATOM 2894 N N . GLU B 1 109 ? -0.962 32.719 6.504 1 89.38 109 GLU B N 1
ATOM 2895 C CA . GLU B 1 109 ? -1.059 34.188 6.34 1 89.38 109 GLU B CA 1
ATOM 2896 C C . GLU B 1 109 ? -1.184 34.562 4.867 1 89.38 109 GLU B C 1
ATOM 2898 O O . GLU B 1 109 ? -1.969 35.438 4.516 1 89.38 109 GLU B O 1
ATOM 2903 N N . ASP B 1 110 ? -0.505 33.906 4.047 1 87.88 110 ASP B N 1
ATOM 2904 C CA . ASP B 1 110 ? -0.469 34.25 2.623 1 87.88 110 ASP B CA 1
ATOM 2905 C C . ASP B 1 110 ? -1.761 33.812 1.932 1 87.88 110 ASP B C 1
ATOM 2907 O O . ASP B 1 110 ? -2.268 34.5 1.055 1 87.88 110 ASP B O 1
ATOM 2911 N N . ILE B 1 111 ? -2.248 32.719 2.32 1 84.75 111 ILE B N 1
ATOM 2912 C CA . ILE B 1 111 ? -3.34 32.094 1.587 1 84.75 111 ILE B CA 1
ATOM 2913 C C . ILE B 1 111 ? -4.676 32.531 2.191 1 84.75 111 ILE B C 1
ATOM 2915 O O . ILE B 1 111 ? -5.621 32.844 1.465 1 84.75 111 ILE B O 1
ATOM 2919 N N . ILE B 1 112 ? -4.797 32.469 3.434 1 79.5 112 ILE B N 1
ATOM 2920 C CA . ILE B 1 112 ? -6.078 32.688 4.098 1 79.5 112 ILE B CA 1
ATOM 2921 C C . ILE B 1 112 ? -6.16 34.125 4.574 1 79.5 112 ILE B C 1
ATOM 2923 O O . ILE B 1 112 ? -7.246 34.719 4.625 1 79.5 112 ILE B O 1
ATOM 2927 N N . GLY B 1 113 ? -5.055 34.781 4.496 1 69.75 113 GLY B N 1
ATOM 2928 C CA . GLY B 1 113 ? -5.066 36.156 4.992 1 69.75 113 GLY B CA 1
ATOM 2929 C C . GLY B 1 113 ? -5.473 36.281 6.449 1 69.75 113 GLY B C 1
ATOM 2930 O O . GLY B 1 113 ? -5.43 35.281 7.184 1 69.75 113 GLY B O 1
ATOM 2931 N N . GLN B 1 114 ? -5.586 37.469 6.953 1 56.72 114 GLN B N 1
ATOM 2932 C CA . GLN B 1 114 ? -6.02 37.812 8.305 1 56.72 114 GLN B CA 1
ATOM 2933 C C . GLN B 1 114 ? -7.484 37.469 8.523 1 56.72 114 GLN B C 1
ATOM 2935 O O . GLN B 1 114 ? -8.062 37.812 9.555 1 56.72 114 GLN B O 1
ATOM 2940 N N . ASP B 1 115 ? -7.891 36.781 7.449 1 54.25 115 ASP B N 1
ATOM 2941 C CA . ASP B 1 115 ? -9.32 36.531 7.602 1 54.25 115 ASP B CA 1
ATOM 2942 C C . ASP B 1 115 ? -9.602 35.625 8.812 1 54.25 115 ASP B C 1
ATOM 2944 O O . ASP B 1 115 ? -8.711 34.906 9.273 1 54.25 115 ASP B O 1
ATOM 2948 N N . LYS B 1 116 ? -10.836 35.812 9.367 1 54.12 116 LYS B N 1
ATOM 2949 C CA . LYS B 1 116 ? -11.477 35.344 10.586 1 54.12 116 LYS B CA 1
ATOM 2950 C C . LYS B 1 116 ? -11.469 33.812 10.68 1 54.12 116 LYS B C 1
ATOM 2952 O O . LYS B 1 116 ? -11.867 33.25 11.688 1 54.12 116 LYS B O 1
ATOM 2957 N N . CYS B 1 117 ? -11.359 33.125 9.492 1 56 117 CYS B N 1
ATOM 2958 C CA . CYS B 1 117 ? -11.5 31.688 9.758 1 56 117 CYS B CA 1
ATOM 2959 C C . CYS B 1 117 ? -10.234 31.109 10.391 1 56 117 CYS B C 1
ATOM 2961 O O . CYS B 1 117 ? -9.172 31.125 9.773 1 56 117 CYS B O 1
ATOM 2963 N N . HIS B 1 118 ? -10.195 31.203 11.641 1 69.69 118 HIS B N 1
ATOM 2964 C CA . HIS B 1 118 ? -9.102 30.766 12.492 1 69.69 118 HIS B CA 1
ATOM 2965 C C . HIS B 1 118 ? -8.953 29.234 12.445 1 69.69 118 HIS B C 1
ATOM 2967 O O . HIS B 1 118 ? -9.875 28.516 12.836 1 69.69 118 HIS B O 1
ATOM 2973 N N . TYR B 1 119 ? -8.039 28.797 11.445 1 82.25 119 TYR B N 1
ATOM 2974 C CA . TYR B 1 119 ? -7.711 27.375 11.484 1 82.25 119 TYR B CA 1
ATOM 2975 C C . TYR B 1 119 ? -6.602 27.094 12.5 1 82.25 119 TYR B C 1
ATOM 2977 O O . TYR B 1 119 ? -5.594 27.797 12.531 1 82.25 119 TYR B O 1
ATOM 2985 N N . ASP B 1 120 ? -6.93 26.281 13.375 1 89.44 120 ASP B N 1
ATOM 2986 C CA . ASP B 1 120 ? -5.918 25.797 14.305 1 89.44 120 ASP B CA 1
ATOM 2987 C C . ASP B 1 120 ? -5.285 24.5 13.797 1 89.44 120 ASP B C 1
ATOM 2989 O O . ASP B 1 120 ? -5.93 23.453 13.797 1 89.44 120 ASP B O 1
ATOM 2993 N N . ILE B 1 121 ? -4.074 24.656 13.352 1 93.81 121 ILE B N 1
ATOM 2994 C CA . ILE B 1 121 ? -3.35 23.5 12.828 1 93.81 121 ILE B CA 1
ATOM 2995 C C . ILE B 1 121 ? -2.34 23.016 13.859 1 93.81 121 ILE B C 1
ATOM 2997 O O . ILE B 1 121 ? -1.413 23.734 14.227 1 93.81 121 ILE B O 1
ATOM 3001 N N . GLN B 1 122 ? -2.547 21.781 14.289 1 92.81 122 GLN B N 1
ATOM 3002 C CA . GLN B 1 122 ? -1.676 21.203 15.312 1 92.81 122 GLN B CA 1
ATOM 3003 C C . GLN B 1 122 ? -0.816 20.078 14.734 1 92.81 122 GLN B C 1
ATOM 3005 O O . GLN B 1 122 ? -1.324 19.188 14.055 1 92.81 122 GLN B O 1
ATOM 3010 N N . LEU B 1 123 ? 0.466 20.172 15.008 1 94.5 123 LEU B N 1
ATOM 3011 C CA . LEU B 1 123 ? 1.392 19.125 14.57 1 94.5 123 LEU B CA 1
ATOM 3012 C C . LEU B 1 123 ? 1.579 18.078 15.664 1 94.5 123 LEU B C 1
ATOM 3014 O O . LEU B 1 123 ? 1.713 18.422 16.844 1 94.5 123 LEU B O 1
ATOM 3018 N N . PHE B 1 124 ? 1.549 16.812 15.227 1 93.25 124 PHE B N 1
ATOM 3019 C CA . PHE B 1 124 ? 1.775 15.68 16.125 1 93.25 124 PHE B CA 1
ATOM 3020 C C . PHE B 1 124 ? 2.883 14.781 15.602 1 93.25 124 PHE B C 1
ATOM 3022 O O . PHE B 1 124 ? 3.047 14.633 14.383 1 93.25 124 PHE B O 1
ATOM 3029 N N . SER B 1 125 ? 3.66 14.203 16.5 1 90.12 125 SER B N 1
ATOM 3030 C CA . SER B 1 125 ? 4.641 13.172 16.172 1 90.12 125 SER B CA 1
ATOM 3031 C C . SER B 1 125 ? 4.738 12.133 17.281 1 90.12 125 SER B C 1
ATOM 3033 O O . SER B 1 125 ? 4.238 12.344 18.391 1 90.12 125 SER B O 1
ATOM 3035 N N . SER B 1 126 ? 5.117 10.906 16.906 1 76.31 126 SER B N 1
ATOM 3036 C CA . SER B 1 126 ? 5.27 9.859 17.906 1 76.31 126 SER B CA 1
ATOM 3037 C C . SER B 1 126 ? 6.129 10.336 19.078 1 76.31 126 SER B C 1
ATOM 3039 O O . SER B 1 126 ? 5.965 9.867 20.203 1 76.31 126 SER B O 1
ATOM 3041 N N . SER B 1 127 ? 7.059 11.148 18.828 1 64.12 127 SER B N 1
ATOM 3042 C CA . SER B 1 127 ? 7.914 11.641 19.906 1 64.12 127 SER B CA 1
ATOM 3043 C C . SER B 1 127 ? 7.23 12.75 20.703 1 64.12 127 SER B C 1
ATOM 3045 O O . SER B 1 127 ? 7.629 13.047 21.828 1 64.12 127 SER B O 1
ATOM 3047 N N . HIS B 1 128 ? 6.348 13.469 20.141 1 59.38 128 HIS B N 1
ATOM 3048 C CA . HIS B 1 128 ? 5.691 14.578 20.812 1 59.38 128 HIS B CA 1
ATOM 3049 C C . HIS B 1 128 ? 4.18 14.391 20.844 1 59.38 128 HIS B C 1
ATOM 3051 O O . HIS B 1 128 ? 3.479 14.812 19.906 1 59.38 128 HIS B O 1
ATOM 3057 N N . PRO B 1 129 ? 3.822 13.43 21.75 1 53.5 129 PRO B N 1
ATOM 3058 C CA . PRO B 1 129 ? 2.369 13.25 21.797 1 53.5 129 PRO B CA 1
ATOM 3059 C C . PRO B 1 129 ? 1.615 14.57 21.953 1 53.5 129 PRO B C 1
ATOM 3061 O O . PRO B 1 129 ? 2.199 15.57 22.375 1 53.5 129 PRO B O 1
ATOM 3064 N N . VAL B 1 130 ? 0.33 14.539 21.562 1 52.72 130 VAL B N 1
ATOM 3065 C CA . VAL B 1 130 ? -0.685 15.586 21.5 1 52.72 130 VAL B CA 1
ATOM 3066 C C . VAL B 1 130 ? -0.664 16.391 22.797 1 52.72 130 VAL B C 1
ATOM 3068 O O . VAL B 1 130 ? -0.818 15.844 23.891 1 52.72 130 VAL B O 1
ATOM 3071 N N . THR B 1 131 ? 0.186 17.344 22.797 1 44.31 131 THR B N 1
ATOM 3072 C CA . THR B 1 131 ? -0.201 18.266 23.859 1 44.31 131 THR B CA 1
ATOM 3073 C C . THR B 1 131 ? -1.647 18.719 23.688 1 44.31 131 THR B C 1
ATOM 3075 O O . THR B 1 131 ? -2.043 19.141 22.609 1 44.31 131 THR B O 1
ATOM 3078 N N . GLN B 1 132 ? -2.539 17.922 24.281 1 45.44 132 GLN B N 1
ATOM 3079 C CA . GLN B 1 132 ? -3.926 18.375 24.359 1 45.44 132 GLN B CA 1
ATOM 3080 C C . GLN B 1 132 ? -4.004 19.891 24.547 1 45.44 132 GLN B C 1
ATOM 3082 O O . GLN B 1 132 ? -3.592 20.406 25.594 1 45.44 132 GLN B O 1
ATOM 3087 N N . SER B 1 133 ? -3.51 20.625 23.656 1 42.12 133 SER B N 1
ATOM 3088 C CA . SER B 1 133 ? -3.822 22.016 23.938 1 42.12 133 SER B CA 1
ATOM 3089 C C . SER B 1 133 ? -5.312 22.219 24.203 1 42.12 133 SER B C 1
ATOM 3091 O O . SER B 1 133 ? -6.152 21.609 23.531 1 42.12 133 SER B O 1
ATOM 3093 N N . ASN B 1 134 ? -5.645 22.406 25.453 1 41.19 134 ASN B N 1
ATOM 3094 C CA . ASN B 1 134 ? -6.926 22.891 25.969 1 41.19 134 ASN B CA 1
ATOM 3095 C C . ASN B 1 134 ? -7.543 23.938 25.047 1 41.19 134 ASN B C 1
ATOM 3097 O O . ASN B 1 134 ? -7.422 25.125 25.297 1 41.19 134 ASN B O 1
ATOM 3101 N N . ALA B 1 135 ? -7.316 23.766 23.812 1 42.12 135 ALA B N 1
ATOM 3102 C CA . ALA B 1 135 ? -7.918 24.922 23.141 1 42.12 135 ALA B CA 1
ATOM 3103 C C . ALA B 1 135 ? -9.391 25.062 23.531 1 42.12 135 ALA B C 1
ATOM 3105 O O . ALA B 1 135 ? -10.148 24.094 23.484 1 42.12 135 ALA B O 1
ATOM 3106 N N . GLY B 1 136 ? -9.758 25.891 24.25 1 41.31 136 GLY B N 1
ATOM 3107 C CA . GLY B 1 136 ? -11.07 26.453 24.531 1 41.31 136 GLY B CA 1
ATOM 3108 C C . GLY B 1 136 ? -12.047 26.328 23.375 1 41.31 136 GLY B C 1
ATOM 3109 O O . GLY B 1 136 ? -11.641 26.094 22.25 1 41.31 136 GLY B O 1
ATOM 3110 N N . ALA B 1 137 ? -13.414 26.172 23.625 1 44.03 137 ALA B N 1
ATOM 3111 C CA . ALA B 1 137 ? -14.703 26.125 22.938 1 44.03 137 ALA B CA 1
ATOM 3112 C C . ALA B 1 137 ? -14.695 27.031 21.703 1 44.03 137 ALA B C 1
ATOM 3114 O O . ALA B 1 137 ? -15.75 27.328 21.141 1 44.03 137 ALA B O 1
ATOM 3115 N N . SER B 1 138 ? -13.656 27.766 21.312 1 47.97 138 SER B N 1
ATOM 3116 C CA . SER B 1 138 ? -14.016 28.703 20.25 1 47.97 138 SER B CA 1
ATOM 3117 C C . SER B 1 138 ? -14.25 27.969 18.938 1 47.97 138 SER B C 1
ATOM 3119 O O . SER B 1 138 ? -13.781 26.859 18.734 1 47.97 138 SER B O 1
ATOM 3121 N N . LYS B 1 139 ? -15.172 28.438 17.953 1 56.28 139 LYS B N 1
ATOM 3122 C CA . LYS B 1 139 ? -15.703 28.125 16.641 1 56.28 139 LYS B CA 1
ATOM 3123 C C . LYS B 1 139 ? -14.57 27.812 15.648 1 56.28 139 LYS B C 1
ATOM 3125 O O . LYS B 1 139 ? -14.766 27.891 14.438 1 56.28 139 LYS B O 1
ATOM 3130 N N . VAL B 1 140 ? -13.305 27.484 16.156 1 64.25 140 VAL B N 1
ATOM 3131 C CA . VAL B 1 140 ? -12.156 27.391 15.258 1 64.25 140 VAL B CA 1
ATOM 3132 C C . VAL B 1 140 ? -12.047 25.969 14.711 1 64.25 140 VAL B C 1
ATOM 3134 O O . VAL B 1 140 ? -12.188 25 15.453 1 64.25 140 VAL B O 1
ATOM 3137 N N . GLN B 1 141 ? -12.07 25.844 13.383 1 73.31 141 GLN B N 1
ATOM 3138 C CA . GLN B 1 141 ? -11.82 24.562 12.711 1 73.31 141 GLN B CA 1
ATOM 3139 C C . GLN B 1 141 ? -10.43 24.031 13.047 1 73.31 141 GLN B C 1
ATOM 3141 O O . GLN B 1 141 ? -9.438 24.75 12.93 1 73.31 141 GLN B O 1
ATOM 3146 N N . GLN B 1 142 ? -10.406 22.844 13.664 1 86.69 142 GLN B N 1
ATOM 3147 C CA . GLN B 1 142 ? -9.148 22.234 14.078 1 86.69 142 GLN B CA 1
ATOM 3148 C C . GLN B 1 142 ? -8.711 21.141 13.102 1 86.69 142 GLN B C 1
ATOM 3150 O O . GLN B 1 142 ? -9.539 20.375 12.609 1 86.69 142 GLN B O 1
ATOM 3155 N N . ALA B 1 143 ? -7.449 21.266 12.672 1 94.06 143 ALA B N 1
ATOM 3156 C CA . ALA B 1 143 ? -6.848 20.234 11.844 1 94.06 143 ALA B CA 1
ATOM 3157 C C . ALA B 1 143 ? -5.621 19.625 12.523 1 94.06 143 ALA B C 1
ATOM 3159 O O . ALA B 1 143 ? -4.867 20.344 13.195 1 94.06 143 ALA B O 1
ATOM 3160 N N . LYS B 1 144 ? -5.492 18.297 12.461 1 95.75 144 LYS B N 1
ATOM 3161 C CA . LYS B 1 144 ? -4.363 17.594 13.047 1 95.75 144 LYS B CA 1
ATOM 3162 C C . LYS B 1 144 ? -3.41 17.094 11.961 1 95.75 144 LYS B C 1
ATOM 3164 O O . LYS B 1 144 ? -3.836 16.438 11.008 1 95.75 144 LYS B O 1
ATOM 3169 N N . VAL B 1 145 ? -2.16 17.422 12.133 1 97.56 145 VAL B N 1
ATOM 3170 C CA . VAL B 1 145 ? -1.116 16.984 11.219 1 97.56 145 VAL B CA 1
ATOM 3171 C C . VAL B 1 145 ? -0.175 16.016 11.938 1 97.56 145 VAL B C 1
ATOM 3173 O O . VAL B 1 145 ? 0.497 16.391 12.898 1 97.56 145 VAL B O 1
ATOM 3176 N N . HIS B 1 146 ? -0.142 14.828 11.438 1 97.12 146 HIS B N 1
ATOM 3177 C CA . HIS B 1 146 ? 0.716 13.812 12.047 1 97.12 146 HIS B CA 1
ATOM 3178 C C . HIS B 1 146 ? 1.981 13.602 11.219 1 97.12 146 HIS B C 1
ATOM 3180 O O . HIS B 1 146 ? 1.906 13.25 10.039 1 97.12 146 HIS B O 1
ATOM 3186 N N . LEU B 1 147 ? 3.098 13.883 11.812 1 97.94 147 LEU B N 1
ATOM 3187 C CA . LEU B 1 147 ? 4.387 13.641 11.172 1 97.94 147 LEU B CA 1
ATOM 3188 C C . LEU B 1 147 ? 4.871 12.227 11.445 1 97.94 147 LEU B C 1
ATOM 3190 O O . LEU B 1 147 ? 5.086 11.844 12.602 1 97.94 147 LEU B O 1
ATOM 3194 N N . LEU B 1 148 ? 5.035 11.477 10.383 1 97.38 148 LEU B N 1
ATOM 3195 C CA . LEU B 1 148 ? 5.289 10.047 10.484 1 97.38 148 LEU B CA 1
ATOM 3196 C C . LEU B 1 148 ? 6.566 9.664 9.75 1 97.38 148 LEU B C 1
ATOM 3198 O O . LEU B 1 148 ? 7.062 10.422 8.914 1 97.38 148 LEU B O 1
ATOM 3202 N N . CYS B 1 149 ? 7.09 8.492 10.07 1 97.12 149 CYS B N 1
ATOM 3203 C CA . CYS B 1 149 ? 8.234 7.887 9.398 1 97.12 149 CYS B CA 1
ATOM 3204 C C . CYS B 1 149 ? 8.164 6.367 9.477 1 97.12 149 CYS B C 1
ATOM 3206 O O . CYS B 1 149 ? 7.137 5.805 9.852 1 97.12 149 CYS B O 1
ATOM 3208 N N . VAL B 1 150 ? 9.25 5.695 9.102 1 95.81 150 VAL B N 1
ATOM 3209 C CA . VAL B 1 150 ? 9.266 4.242 8.969 1 95.81 150 VAL B CA 1
ATOM 3210 C C . VAL B 1 150 ? 9.008 3.596 10.328 1 95.81 150 VAL B C 1
ATOM 3212 O O . VAL B 1 150 ? 8.406 2.521 10.414 1 95.81 150 VAL B O 1
ATOM 3215 N N . GLU B 1 151 ? 9.352 4.25 11.414 1 94.38 151 GLU B N 1
ATOM 3216 C CA . GLU B 1 151 ? 9.172 3.717 12.758 1 94.38 151 GLU B CA 1
ATOM 3217 C C . GLU B 1 151 ? 7.695 3.666 13.141 1 94.38 151 GLU B C 1
ATOM 3219 O O . GLU B 1 151 ? 7.32 2.996 14.109 1 94.38 151 GLU B O 1
ATOM 3224 N N . ASP B 1 152 ? 6.922 4.324 12.383 1 95.19 152 ASP B N 1
ATOM 3225 C CA . ASP B 1 152 ? 5.492 4.383 12.672 1 95.19 152 ASP B CA 1
ATOM 3226 C C . ASP B 1 152 ? 4.723 3.336 11.867 1 95.19 152 ASP B C 1
ATOM 3228 O O . ASP B 1 152 ? 3.492 3.316 11.883 1 95.19 152 ASP B O 1
ATOM 3232 N N . GLY B 1 153 ? 5.418 2.49 11.156 1 95.44 153 GLY B N 1
ATOM 3233 C CA . GLY B 1 153 ? 4.82 1.428 10.359 1 95.44 153 GLY B CA 1
ATOM 3234 C C . GLY B 1 153 ? 4.832 0.082 11.062 1 95.44 153 GLY B C 1
ATOM 3235 O O . GLY B 1 153 ? 4.062 -0.142 12 1 95.44 153 GLY B O 1
ATOM 3236 N N . HIS B 1 154 ? 5.73 -0.783 10.68 1 96.56 154 HIS B N 1
ATOM 3237 C CA . HIS B 1 154 ? 5.859 -2.123 11.242 1 96.56 154 HIS B CA 1
ATOM 3238 C C . HIS B 1 154 ? 6.035 -2.072 12.758 1 96.56 154 HIS B C 1
ATOM 3240 O O . HIS B 1 154 ? 5.441 -2.875 13.484 1 96.56 154 HIS B O 1
ATOM 3246 N N . ARG B 1 155 ? 6.867 -1.165 13.195 1 95.81 155 ARG B N 1
ATOM 3247 C CA . ARG B 1 155 ? 7.152 -1.082 14.625 1 95.81 155 ARG B CA 1
ATOM 3248 C C . ARG B 1 155 ? 5.883 -0.8 15.422 1 95.81 155 ARG B C 1
ATOM 3250 O O . ARG B 1 155 ? 5.688 -1.356 16.5 1 95.81 155 ARG B O 1
ATOM 3257 N N . ARG B 1 156 ? 5.055 0.014 14.906 1 95 156 ARG B N 1
ATOM 3258 C CA . ARG B 1 156 ? 3.818 0.334 15.609 1 95 156 ARG B CA 1
ATOM 3259 C C . ARG B 1 156 ? 2.9 -0.881 15.68 1 95 156 ARG B C 1
ATOM 3261 O O . ARG B 1 156 ? 2.223 -1.095 16.688 1 95 156 ARG B O 1
ATOM 3268 N N . ILE B 1 157 ? 2.811 -1.653 14.656 1 96.69 157 ILE B N 1
ATOM 3269 C CA . ILE B 1 157 ? 2.02 -2.879 14.656 1 96.69 157 ILE B CA 1
ATOM 3270 C C . ILE B 1 157 ? 2.566 -3.844 15.711 1 96.69 157 ILE B C 1
ATOM 3272 O O . ILE B 1 157 ? 1.804 -4.434 16.469 1 96.69 157 ILE B O 1
ATOM 3276 N N . VAL B 1 158 ? 3.852 -3.947 15.766 1 97.38 158 VAL B N 1
ATOM 3277 C CA . VAL B 1 158 ? 4.508 -4.836 16.719 1 97.38 158 VAL B CA 1
ATOM 3278 C C . VAL B 1 158 ? 4.262 -4.34 18.141 1 97.38 158 VAL B C 1
ATOM 3280 O O . VAL B 1 158 ? 3.994 -5.137 19.047 1 97.38 158 VAL B O 1
ATOM 3283 N N . ASP B 1 159 ? 4.359 -3.016 18.344 1 96.06 159 ASP B N 1
ATOM 3284 C CA . ASP B 1 159 ? 4.047 -2.443 19.656 1 96.06 159 ASP B CA 1
ATOM 3285 C C . ASP B 1 159 ? 2.623 -2.793 20.078 1 96.06 159 ASP B C 1
ATOM 3287 O O . ASP B 1 159 ? 2.375 -3.09 21.25 1 96.06 159 ASP B O 1
ATOM 3291 N N . MET B 1 160 ? 1.735 -2.711 19.156 1 95.75 160 MET B N 1
ATOM 3292 C CA . MET B 1 160 ? 0.353 -3.09 19.438 1 95.75 160 MET B CA 1
ATOM 3293 C C . MET B 1 160 ? 0.26 -4.562 19.812 1 95.75 160 MET B C 1
ATOM 3295 O O . MET B 1 160 ? -0.437 -4.918 20.766 1 95.75 160 MET B O 1
ATOM 3299 N N . ALA B 1 161 ? 0.923 -5.457 19.094 1 96.62 161 ALA B N 1
ATOM 3300 C CA . ALA B 1 161 ? 0.937 -6.883 19.422 1 96.62 161 ALA B CA 1
ATOM 3301 C C . ALA B 1 161 ? 1.468 -7.113 20.828 1 96.62 161 ALA B C 1
ATOM 3303 O O . ALA B 1 161 ? 0.918 -7.926 21.578 1 96.62 161 ALA B O 1
ATOM 3304 N N . ARG B 1 162 ? 2.543 -6.414 21.188 1 97.06 162 ARG B N 1
ATOM 3305 C CA . ARG B 1 162 ? 3.098 -6.535 22.531 1 97.06 162 ARG B CA 1
ATOM 3306 C C . ARG B 1 162 ? 2.082 -6.102 23.578 1 97.06 162 ARG B C 1
ATOM 3308 O O . ARG B 1 162 ? 1.922 -6.762 24.609 1 97.06 162 ARG B O 1
ATOM 3315 N N . GLN B 1 163 ? 1.469 -5.016 23.297 1 96 163 GLN B N 1
ATOM 3316 C CA . GLN B 1 163 ? 0.445 -4.531 24.219 1 96 163 GLN B CA 1
ATOM 3317 C C . GLN B 1 163 ? -0.681 -5.547 24.375 1 96 163 GLN B C 1
ATOM 3319 O O . GLN B 1 163 ? -1.162 -5.781 25.484 1 96 163 GLN B O 1
ATOM 3324 N N . LEU B 1 164 ? -1.127 -6.137 23.297 1 96.31 164 LEU B N 1
ATOM 3325 C CA . LEU B 1 164 ? -2.158 -7.168 23.344 1 96.31 164 LEU B CA 1
ATOM 3326 C C . LEU B 1 164 ? -1.697 -8.359 24.172 1 96.31 164 LEU B C 1
ATOM 3328 O O . LEU B 1 164 ? -2.461 -8.891 24.984 1 96.31 164 LEU B O 1
ATOM 3332 N N . CYS B 1 165 ? -0.451 -8.773 24.016 1 95.88 165 CYS B N 1
ATOM 3333 C CA . CYS B 1 165 ? 0.11 -9.867 24.797 1 95.88 165 CYS B CA 1
ATOM 3334 C C . CYS B 1 165 ? 0.109 -9.531 26.281 1 95.88 165 CYS B C 1
ATOM 3336 O O . CYS B 1 165 ? -0.243 -10.375 27.109 1 95.88 165 CYS B O 1
ATOM 3338 N N . HIS B 1 166 ? 0.5 -8.297 26.578 1 95.19 166 HIS B N 1
ATOM 3339 C CA . HIS B 1 166 ? 0.477 -7.844 27.969 1 95.19 166 HIS B CA 1
ATOM 3340 C C . HIS B 1 166 ? -0.933 -7.91 28.531 1 95.19 166 HIS B C 1
ATOM 3342 O O . HIS B 1 166 ? -1.133 -8.422 29.641 1 95.19 166 HIS B O 1
ATOM 3348 N N . ASN B 1 167 ? -1.848 -7.406 27.781 1 94.75 167 ASN B N 1
ATOM 3349 C CA . ASN B 1 167 ? -3.232 -7.379 28.234 1 94.75 167 ASN B CA 1
ATOM 3350 C C . ASN B 1 167 ? -3.785 -8.789 28.438 1 94.75 167 ASN B C 1
ATOM 3352 O O . ASN B 1 167 ? -4.527 -9.031 29.391 1 94.75 167 ASN B O 1
ATOM 3356 N N . VAL B 1 168 ? -3.48 -9.648 27.547 1 94 168 VAL B N 1
ATOM 3357 C CA . VAL B 1 168 ? -3.91 -11.031 27.672 1 94 168 VAL B CA 1
ATOM 3358 C C . VAL B 1 168 ? -3.264 -11.664 28.906 1 94 168 VAL B C 1
ATOM 3360 O O . VAL B 1 168 ? -3.936 -12.336 29.703 1 94 168 VAL B O 1
ATOM 3363 N N . ASN B 1 169 ? -1.994 -11.461 29.062 1 90.69 169 ASN B N 1
ATOM 3364 C CA . ASN B 1 169 ? -1.241 -12.023 30.188 1 90.69 169 ASN B CA 1
ATOM 3365 C C . ASN B 1 169 ? -1.783 -11.539 31.531 1 90.69 169 ASN B C 1
ATOM 3367 O O . ASN B 1 169 ? -1.762 -12.273 32.5 1 90.69 169 ASN B O 1
ATOM 3371 N N . TYR B 1 170 ? -2.277 -10.344 31.594 1 91.94 170 TYR B N 1
ATOM 3372 C CA . TYR B 1 170 ? -2.779 -9.766 32.844 1 91.94 170 TYR B CA 1
ATOM 3373 C C . TYR B 1 170 ? -4.273 -10.008 32.969 1 91.94 170 TYR B C 1
ATOM 3375 O O . TYR B 1 170 ? -4.898 -9.516 33.938 1 91.94 170 TYR B O 1
ATOM 3383 N N . GLY B 1 171 ? -4.867 -10.625 32 1 92.56 171 GLY B N 1
ATOM 3384 C CA . GLY B 1 171 ? -6.273 -10.984 32.094 1 92.56 171 GLY B CA 1
ATOM 3385 C C . GLY B 1 171 ? -7.203 -9.852 31.688 1 92.56 171 GLY B C 1
ATOM 3386 O O . GLY B 1 171 ? -8.414 -9.922 31.922 1 92.56 171 GLY B O 1
ATOM 3387 N N . LEU B 1 172 ? -6.715 -8.805 31.047 1 94.25 172 LEU B N 1
ATOM 3388 C CA . LEU B 1 172 ? -7.5 -7.648 30.641 1 94.25 172 LEU B CA 1
ATOM 3389 C C . LEU B 1 172 ? -8.156 -7.887 29.281 1 94.25 172 LEU B C 1
ATOM 3391 O O . LEU B 1 172 ? -9.078 -7.164 28.891 1 94.25 172 LEU B O 1
ATOM 3395 N N . LEU B 1 173 ? -7.629 -8.875 28.609 1 94.38 173 LEU B N 1
ATOM 3396 C CA . LEU B 1 173 ? -8.094 -9.211 27.266 1 94.38 173 LEU B CA 1
ATOM 3397 C C . LEU B 1 173 ? -8.047 -10.711 27.031 1 94.38 173 LEU B C 1
ATOM 3399 O O . LEU B 1 173 ? -7.086 -11.375 27.438 1 94.38 173 LEU B O 1
ATOM 3403 N N . LYS B 1 174 ? -9.078 -11.266 26.453 1 96.06 174 LYS B N 1
ATOM 3404 C CA . LYS B 1 174 ? -9.031 -12.664 26.016 1 96.06 174 LYS B CA 1
ATOM 3405 C C . LYS B 1 174 ? -8.453 -12.773 24.594 1 96.06 174 LYS B C 1
ATOM 3407 O O . LYS B 1 174 ? -8.719 -11.93 23.75 1 96.06 174 LYS B O 1
ATOM 3412 N N . ILE B 1 175 ? -7.777 -13.82 24.344 1 95.5 175 ILE B N 1
ATOM 3413 C CA . ILE B 1 175 ? -7.156 -14.047 23.047 1 95.5 175 ILE B CA 1
ATOM 3414 C C . ILE B 1 175 ? -8.227 -14.039 21.953 1 95.5 175 ILE B C 1
ATOM 3416 O O . ILE B 1 175 ? -8.008 -13.516 20.859 1 95.5 175 ILE B O 1
ATOM 3420 N N . ASP B 1 176 ? -9.406 -14.547 22.203 1 95.12 176 ASP B N 1
ATOM 3421 C CA . ASP B 1 176 ? -10.492 -14.625 21.219 1 95.12 176 ASP B CA 1
ATOM 3422 C C . ASP B 1 176 ? -11.031 -13.234 20.875 1 95.12 176 ASP B C 1
ATOM 3424 O O . ASP B 1 176 ? -11.719 -13.062 19.875 1 95.12 176 ASP B O 1
ATOM 3428 N N . ASP B 1 177 ? -10.742 -12.305 21.719 1 95.69 177 ASP B N 1
ATOM 3429 C CA . ASP B 1 177 ? -11.188 -10.938 21.484 1 95.69 177 ASP B CA 1
ATOM 3430 C C . ASP B 1 177 ? -10.266 -10.211 20.516 1 95.69 177 ASP B C 1
ATOM 3432 O O . ASP B 1 177 ? -10.562 -9.102 20.078 1 95.69 177 ASP B O 1
ATOM 3436 N N . ILE B 1 178 ? -9.195 -10.828 20.25 1 96.94 178 ILE B N 1
ATOM 3437 C CA . ILE B 1 178 ? -8.297 -10.258 19.25 1 96.94 178 ILE B CA 1
ATOM 3438 C C . ILE B 1 178 ? -8.828 -10.547 17.844 1 96.94 178 ILE B C 1
ATOM 3440 O O . ILE B 1 178 ? -8.555 -11.602 17.281 1 96.94 178 ILE B O 1
ATOM 3444 N N . THR B 1 179 ? -9.578 -9.656 17.328 1 96.69 179 THR B N 1
ATOM 3445 C CA . THR B 1 179 ? -10.188 -9.695 16.016 1 96.69 179 THR B CA 1
ATOM 3446 C C . THR B 1 179 ? -9.781 -8.477 15.195 1 96.69 179 THR B C 1
ATOM 3448 O O . THR B 1 179 ? -9.336 -7.469 15.75 1 96.69 179 THR B O 1
ATOM 3451 N N . PRO B 1 180 ? -9.945 -8.562 13.898 1 95.81 180 PRO B N 1
ATOM 3452 C CA . PRO B 1 180 ? -9.602 -7.398 13.078 1 95.81 180 PRO B CA 1
ATOM 3453 C C . PRO B 1 180 ? -10.352 -6.137 13.5 1 95.81 180 PRO B C 1
ATOM 3455 O O . PRO B 1 180 ? -9.758 -5.055 13.562 1 95.81 180 PRO B O 1
ATOM 3458 N N . SER B 1 181 ? -11.578 -6.281 13.812 1 95.69 181 SER B N 1
ATOM 3459 C CA . SER B 1 181 ? -12.391 -5.133 14.219 1 95.69 181 SER B CA 1
ATOM 3460 C C . SER B 1 181 ? -11.883 -4.531 15.523 1 95.69 181 SER B C 1
ATOM 3462 O O . SER B 1 181 ? -11.773 -3.311 15.648 1 95.69 181 SER B O 1
ATOM 3464 N N . ASN B 1 182 ? -11.586 -5.379 16.516 1 95.69 182 ASN B N 1
ATOM 3465 C CA . ASN B 1 182 ? -11.078 -4.883 17.797 1 95.69 182 ASN B CA 1
ATOM 3466 C C . ASN B 1 182 ? -9.703 -4.23 17.625 1 95.69 182 ASN B C 1
ATOM 3468 O O . ASN B 1 182 ? -9.445 -3.178 18.219 1 95.69 182 ASN B O 1
ATOM 3472 N N . VAL B 1 183 ? -8.891 -4.906 16.875 1 96.19 183 VAL B N 1
ATOM 3473 C CA . VAL B 1 183 ? -7.555 -4.363 16.656 1 96.19 183 VAL B CA 1
ATOM 3474 C C . VAL B 1 183 ? -7.656 -3.014 15.945 1 96.19 183 VAL B C 1
ATOM 3476 O O . VAL B 1 183 ? -6.93 -2.074 16.281 1 96.19 183 VAL B O 1
ATOM 3479 N N . ASP B 1 184 ? -8.523 -2.904 14.945 1 94.81 184 ASP B N 1
ATOM 3480 C CA . ASP B 1 184 ? -8.781 -1.636 14.273 1 94.81 184 ASP B CA 1
ATOM 3481 C C . ASP B 1 184 ? -9.148 -0.546 15.281 1 94.81 184 ASP B C 1
ATOM 3483 O O . ASP B 1 184 ? -8.625 0.567 15.219 1 94.81 184 ASP B O 1
ATOM 3487 N N . SER B 1 185 ? -10.016 -0.896 16.219 1 94.12 185 SER B N 1
ATOM 3488 C CA . SER B 1 185 ? -10.438 0.043 17.25 1 94.12 185 SER B CA 1
ATOM 3489 C C . SER B 1 185 ? -9.266 0.451 18.125 1 94.12 185 SER B C 1
ATOM 3491 O O . SER B 1 185 ? -9.133 1.622 18.5 1 94.12 185 SER B O 1
ATOM 3493 N N . PHE B 1 186 ? -8.445 -0.493 18.453 1 92.88 186 PHE B N 1
ATOM 3494 C CA . PHE B 1 186 ? -7.27 -0.199 19.266 1 92.88 186 PHE B CA 1
ATOM 3495 C C . PHE B 1 186 ? -6.34 0.77 18.531 1 92.88 186 PHE B C 1
ATOM 3497 O O . PHE B 1 186 ? -5.82 1.707 19.141 1 92.88 186 PHE B O 1
ATOM 3504 N N . PHE B 1 187 ? -6.145 0.573 17.25 1 91.69 187 PHE B N 1
ATOM 3505 C CA . PHE B 1 187 ? -5.297 1.454 16.453 1 91.69 187 PHE B CA 1
ATOM 3506 C C . PHE B 1 187 ? -5.887 2.859 16.391 1 91.69 187 PHE B C 1
ATOM 3508 O O . PHE B 1 187 ? -5.164 3.846 16.547 1 91.69 187 PHE B O 1
ATOM 3515 N N . GLN B 1 188 ? -7.145 2.973 16.156 1 89.62 188 GLN B N 1
ATOM 3516 C CA . GLN B 1 188 ? -7.797 4.273 16.062 1 89.62 188 GLN B CA 1
ATOM 3517 C C . GLN B 1 188 ? -7.68 5.043 17.375 1 89.62 188 GLN B C 1
ATOM 3519 O O . GLN B 1 188 ? -7.469 6.258 17.375 1 89.62 188 GLN B O 1
ATOM 3524 N N . GLU B 1 189 ? -7.848 4.332 18.422 1 88.25 189 GLU B N 1
ATOM 3525 C CA . GLU B 1 189 ? -7.703 4.957 19.734 1 88.25 189 GLU B CA 1
ATOM 3526 C C . GLU B 1 189 ? -6.27 5.426 19.969 1 88.25 189 GLU B C 1
ATOM 3528 O O . GLU B 1 189 ? -6.047 6.484 20.562 1 88.25 189 GLU B O 1
ATOM 3533 N N . SER B 1 190 ? -5.371 4.699 19.5 1 87.38 190 SER B N 1
ATOM 3534 C CA . SER B 1 190 ? -3.961 5 19.719 1 87.38 190 SER B CA 1
ATOM 3535 C C . SER B 1 190 ? -3.494 6.152 18.844 1 87.38 190 SER B C 1
ATOM 3537 O O . SER B 1 190 ? -2.721 7.004 19.281 1 87.38 190 SER B O 1
ATOM 3539 N N . TRP B 1 191 ? -3.725 6.27 17.547 1 84.44 191 TRP B N 1
ATOM 3540 C CA . TRP B 1 191 ? -3.25 7.254 16.578 1 84.44 191 TRP B CA 1
ATOM 3541 C C . TRP B 1 191 ? -4.133 8.5 16.594 1 84.44 191 TRP B C 1
ATOM 3543 O O . TRP B 1 191 ? -3.672 9.602 16.281 1 84.44 191 TRP B O 1
ATOM 3553 N N . GLN B 1 192 ? -5.434 8.414 17.016 1 85.44 192 GLN B N 1
ATOM 3554 C CA . GLN B 1 192 ? -6.395 9.5 17.094 1 85.44 192 GLN B CA 1
ATOM 3555 C C . GLN B 1 192 ? -6.648 10.125 15.734 1 85.44 192 GLN B C 1
ATOM 3557 O O . GLN B 1 192 ? -6.727 11.352 15.609 1 85.44 192 GLN B O 1
ATOM 3562 N N . PHE B 1 193 ? -6.398 9.406 14.695 1 91.81 193 PHE B N 1
ATOM 3563 C CA . PHE B 1 193 ? -6.84 9.812 13.367 1 91.81 193 PHE B CA 1
ATOM 3564 C C . PHE B 1 193 ? -7.488 8.648 12.633 1 91.81 193 PHE B C 1
ATOM 3566 O O . PHE B 1 193 ? -7.133 7.492 12.859 1 91.81 193 PHE B O 1
ATOM 3573 N N . PRO B 1 194 ? -8.477 8.984 11.789 1 95.5 194 PRO B N 1
ATOM 3574 C CA . PRO B 1 194 ? -9.047 7.941 10.938 1 95.5 194 PRO B CA 1
ATOM 3575 C C . PRO B 1 194 ? -8.094 7.488 9.836 1 95.5 194 PRO B C 1
ATOM 3577 O O . PRO B 1 194 ? -7.078 8.141 9.586 1 95.5 194 PRO B O 1
ATOM 3580 N N . ASP B 1 195 ? -8.398 6.352 9.211 1 96.56 195 ASP B N 1
ATOM 3581 C CA . ASP B 1 195 ? -7.598 5.867 8.094 1 96.56 195 ASP B CA 1
ATOM 3582 C C . ASP B 1 195 ? -7.562 6.891 6.961 1 96.56 195 ASP B C 1
ATOM 3584 O O . ASP B 1 195 ? -8.57 7.531 6.668 1 96.56 195 ASP B O 1
ATOM 3588 N N . PRO B 1 196 ? -6.422 7.012 6.312 1 97.81 196 PRO B N 1
ATOM 3589 C CA . PRO B 1 196 ? -6.406 7.883 5.137 1 97.81 196 PRO B CA 1
ATOM 3590 C C . PRO B 1 196 ? -7.27 7.352 3.996 1 97.81 196 PRO B C 1
ATOM 3592 O O . PRO B 1 196 ? -7.254 6.148 3.715 1 97.81 196 PRO B O 1
ATOM 3595 N N . GLU B 1 197 ? -8 8.25 3.455 1 97.25 197 GLU B N 1
ATOM 3596 C CA . GLU B 1 197 ? -8.789 7.879 2.283 1 97.25 197 GLU B CA 1
ATOM 3597 C C . GLU B 1 197 ? -8.023 8.156 0.993 1 97.25 197 GLU B C 1
ATOM 3599 O O . GLU B 1 197 ? -8.281 7.527 -0.035 1 97.25 197 GLU B O 1
ATOM 3604 N N . LEU B 1 198 ? -7.148 9.094 1.041 1 97.62 198 LEU B N 1
ATOM 3605 C CA . LEU B 1 198 ? -6.293 9.469 -0.079 1 97.62 198 LEU B CA 1
ATOM 3606 C C . LEU B 1 198 ? -4.844 9.625 0.372 1 97.62 198 LEU B C 1
ATOM 3608 O O . LEU B 1 198 ? -4.574 10.195 1.432 1 97.62 198 LEU B O 1
ATOM 3612 N N . CYS B 1 199 ? -3.959 9.102 -0.377 1 98.44 199 CYS B N 1
ATOM 3613 C CA . CYS B 1 199 ? -2.525 9.289 -0.176 1 98.44 199 CYS B CA 1
ATOM 3614 C C . CYS B 1 199 ? -1.855 9.773 -1.455 1 98.44 199 CYS B C 1
ATOM 3616 O O . CYS B 1 199 ? -1.989 9.148 -2.508 1 98.44 199 CYS B O 1
ATOM 3618 N N . ILE B 1 200 ? -1.247 10.883 -1.374 1 98.19 200 ILE B N 1
ATOM 3619 C CA . ILE B 1 200 ? -0.437 11.367 -2.49 1 98.19 200 ILE B CA 1
ATOM 3620 C C . ILE B 1 200 ? 1.021 10.961 -2.279 1 98.19 200 ILE B C 1
ATOM 3622 O O . ILE B 1 200 ? 1.651 11.375 -1.304 1 98.19 200 ILE B O 1
ATOM 3626 N N . LYS B 1 201 ? 1.48 10.148 -3.125 1 97.88 201 LYS B N 1
ATOM 3627 C CA . LYS B 1 201 ? 2.861 9.68 -3.068 1 97.88 201 LYS B CA 1
ATOM 3628 C C . LYS B 1 201 ? 3.76 10.5 -3.99 1 97.88 201 LYS B C 1
ATOM 3630 O O . LYS B 1 201 ? 3.484 10.625 -5.184 1 97.88 201 LYS B O 1
ATOM 3635 N N . PHE B 1 202 ? 4.801 11.062 -3.459 1 96.56 202 PHE B N 1
ATOM 3636 C CA . PHE B 1 202 ? 5.73 11.883 -4.223 1 96.56 202 PHE B CA 1
ATOM 3637 C C . PHE B 1 202 ? 7.07 11.172 -4.391 1 96.56 202 PHE B C 1
ATOM 3639 O O . PHE B 1 202 ? 7.605 10.609 -3.432 1 96.56 202 PHE B O 1
ATOM 3646 N N . GLY B 1 203 ? 7.625 11.281 -5.539 1 90.94 203 GLY B N 1
ATOM 3647 C CA . GLY B 1 203 ? 8.914 10.68 -5.84 1 90.94 203 GLY B CA 1
ATOM 3648 C C . GLY B 1 203 ? 8.875 9.742 -7.031 1 90.94 203 GLY B C 1
ATOM 3649 O O . GLY B 1 203 ? 7.797 9.453 -7.566 1 90.94 203 GLY B O 1
ATOM 3650 N N . SER B 1 204 ? 9.969 9.195 -7.375 1 83.75 204 SER B N 1
ATOM 3651 C CA . SER B 1 204 ? 10.102 8.414 -8.602 1 83.75 204 SER B CA 1
ATOM 3652 C C . SER B 1 204 ? 9.82 6.941 -8.352 1 83.75 204 SER B C 1
ATOM 3654 O O . SER B 1 204 ? 9.562 6.184 -9.289 1 83.75 204 SER B O 1
ATOM 3656 N N . VAL B 1 205 ? 9.914 6.527 -7.188 1 85.94 205 VAL B N 1
ATOM 3657 C CA . VAL B 1 205 ? 9.703 5.117 -6.875 1 85.94 205 VAL B CA 1
ATOM 3658 C C . VAL B 1 205 ? 8.266 4.895 -6.414 1 85.94 205 VAL B C 1
ATOM 3660 O O . VAL B 1 205 ? 7.816 5.504 -5.441 1 85.94 205 VAL B O 1
ATOM 3663 N N . ASP B 1 206 ? 7.586 4.039 -7.051 1 90.06 206 ASP B N 1
ATOM 3664 C CA . ASP B 1 206 ? 6.195 3.777 -6.707 1 90.06 206 ASP B CA 1
ATOM 3665 C C . ASP B 1 206 ? 6.086 2.688 -5.641 1 90.06 206 ASP B C 1
ATOM 3667 O O . ASP B 1 206 ? 5.637 1.576 -5.926 1 90.06 206 ASP B O 1
ATOM 3671 N N . SER B 1 207 ? 6.465 2.984 -4.508 1 95.5 207 SER B N 1
ATOM 3672 C CA . SER B 1 207 ? 6.426 2.145 -3.314 1 95.5 207 SER B CA 1
ATOM 3673 C C . SER B 1 207 ? 5.941 2.93 -2.1 1 95.5 207 SER B C 1
ATOM 3675 O O . SER B 1 207 ? 6.043 4.156 -2.066 1 95.5 207 SER B O 1
ATOM 3677 N N . LEU B 1 208 ? 5.445 2.25 -1.137 1 96.94 208 LEU B N 1
ATOM 3678 C CA . LEU B 1 208 ? 4.859 2.904 0.028 1 96.94 208 LEU B CA 1
ATOM 3679 C C . LEU B 1 208 ? 5.883 3.031 1.152 1 96.94 208 LEU B C 1
ATOM 3681 O O . LEU B 1 208 ? 5.676 3.787 2.104 1 96.94 208 LEU B O 1
ATOM 3685 N N . PHE B 1 209 ? 6.887 2.271 1.14 1 96.62 209 PHE B N 1
ATOM 3686 C CA . PHE B 1 209 ? 8.008 2.311 2.068 1 96.62 209 PHE B CA 1
ATOM 3687 C C . PHE B 1 209 ? 7.523 2.238 3.51 1 96.62 209 PHE B C 1
ATOM 3689 O O . PHE B 1 209 ? 8.039 2.939 4.383 1 96.62 209 PHE B O 1
ATOM 3696 N N . GLY B 1 210 ? 6.543 1.49 3.738 1 96.62 210 GLY B N 1
ATOM 3697 C CA . GLY B 1 210 ? 6.117 1.213 5.102 1 96.62 210 GLY B CA 1
ATOM 3698 C C . GLY B 1 210 ? 5.086 2.197 5.617 1 96.62 210 GLY B C 1
ATOM 3699 O O . GLY B 1 210 ? 4.812 2.246 6.816 1 96.62 210 GLY B O 1
ATOM 3700 N N . TYR B 1 211 ? 4.52 2.992 4.734 1 98.06 211 TYR B N 1
ATOM 3701 C CA . TYR B 1 211 ? 3.51 3.971 5.121 1 98.06 211 TYR B CA 1
ATOM 3702 C C . TYR B 1 211 ? 2.252 3.283 5.641 1 98.06 211 TYR B C 1
ATOM 3704 O O . TYR B 1 211 ? 1.527 2.643 4.879 1 98.06 211 TYR B O 1
ATOM 3712 N N . LEU B 1 212 ? 1.896 3.359 6.91 1 97.25 212 LEU B N 1
ATOM 3713 C CA . LEU B 1 212 ? 0.688 2.994 7.641 1 97.25 212 LEU B CA 1
ATOM 3714 C C . LEU B 1 212 ? 0.13 1.665 7.141 1 97.25 212 LEU B C 1
ATOM 3716 O O . LEU B 1 212 ? -1.018 1.597 6.695 1 97.25 212 LEU B O 1
ATOM 3720 N N . PRO B 1 213 ? 0.877 0.604 7.328 1 97.06 213 PRO B N 1
ATOM 3721 C CA . PRO B 1 213 ? 0.517 -0.673 6.707 1 97.06 213 PRO B CA 1
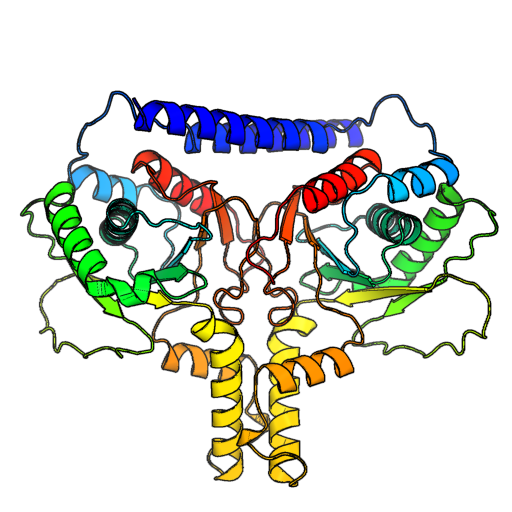ATOM 3722 C C . PRO B 1 213 ? -0.863 -1.168 7.137 1 97.06 213 PRO B C 1
ATOM 3724 O O . PRO B 1 213 ? -1.562 -1.816 6.355 1 97.06 213 PRO B O 1
ATOM 3727 N N . TRP B 1 214 ? -1.28 -0.866 8.352 1 96.94 214 TRP B N 1
ATOM 3728 C CA . TRP B 1 214 ? -2.586 -1.316 8.82 1 96.94 214 TRP B CA 1
ATOM 3729 C C . TRP B 1 214 ? -3.697 -0.418 8.289 1 96.94 214 TRP B C 1
ATOM 3731 O O . TRP B 1 214 ? -4.777 -0.898 7.941 1 96.94 214 TRP B O 1
ATOM 3741 N N . GLN B 1 215 ? -3.439 0.838 8.125 1 96.69 215 GLN B N 1
ATOM 3742 C CA . GLN B 1 215 ? -4.484 1.836 7.918 1 96.69 215 GLN B CA 1
ATOM 3743 C C . GLN B 1 215 ? -4.738 2.062 6.43 1 96.69 215 GLN B C 1
ATOM 3745 O O . GLN B 1 215 ? -5.754 2.646 6.051 1 96.69 215 GLN B O 1
ATOM 3750 N N . ILE B 1 216 ? -3.887 1.556 5.508 1 96.38 216 ILE B N 1
ATOM 3751 C CA . ILE B 1 216 ? -3.875 2.008 4.117 1 96.38 216 ILE B CA 1
ATOM 3752 C C . ILE B 1 216 ? -4.75 1.087 3.27 1 96.38 216 ILE B C 1
ATOM 3754 O O . ILE B 1 216 ? -4.801 1.227 2.045 1 96.38 216 ILE B O 1
ATOM 3758 N N . ARG B 1 217 ? -5.453 0.179 3.793 1 94.75 217 ARG B N 1
ATOM 3759 C CA . ARG B 1 217 ? -6.16 -0.893 3.102 1 94.75 217 ARG B CA 1
ATOM 3760 C C . ARG B 1 217 ? -7.039 -0.337 1.984 1 94.75 217 ARG B C 1
ATOM 3762 O O . ARG B 1 217 ? -7 -0.83 0.855 1 94.75 217 ARG B O 1
ATOM 3769 N N . LEU B 1 218 ? -7.809 0.735 2.209 1 94.88 218 LEU B N 1
ATOM 3770 C CA . LEU B 1 218 ? -8.773 1.253 1.249 1 94.88 218 LEU B CA 1
ATOM 3771 C C . LEU B 1 218 ? -8.328 2.6 0.694 1 94.88 218 LEU B C 1
ATOM 3773 O O . LEU B 1 218 ? -9.07 3.26 -0.032 1 94.88 218 LEU B O 1
ATOM 3777 N N . THR B 1 219 ? -7.168 2.979 1.067 1 96.94 219 THR B N 1
ATOM 3778 C CA . THR B 1 219 ? -6.641 4.273 0.659 1 96.94 219 THR B CA 1
ATOM 3779 C C . THR B 1 219 ? -6.418 4.316 -0.85 1 96.94 219 THR B C 1
ATOM 3781 O O . THR B 1 219 ? -5.824 3.396 -1.42 1 96.94 219 THR B O 1
ATOM 3784 N N . GLU B 1 220 ? -6.965 5.32 -1.468 1 95.94 220 GLU B N 1
ATOM 3785 C CA . GLU B 1 220 ? -6.586 5.594 -2.85 1 95.94 220 GLU B CA 1
ATOM 3786 C C . GLU B 1 220 ? -5.207 6.238 -2.926 1 95.94 220 GLU B C 1
ATOM 3788 O O . GLU B 1 220 ? -4.902 7.16 -2.164 1 95.94 220 GLU B O 1
ATOM 3793 N N . ILE B 1 221 ? -4.371 5.75 -3.838 1 96.44 221 ILE B N 1
ATOM 3794 C CA . ILE B 1 221 ? -2.996 6.227 -3.922 1 96.44 221 ILE B CA 1
ATOM 3795 C C . ILE B 1 221 ? -2.771 6.918 -5.266 1 96.44 221 ILE B C 1
ATOM 3797 O O . ILE B 1 221 ? -2.986 6.32 -6.32 1 96.44 221 ILE B O 1
ATOM 3801 N N . ILE B 1 222 ? -2.422 8.164 -5.219 1 93.69 222 ILE B N 1
ATOM 3802 C CA . ILE B 1 222 ? -2.07 8.914 -6.418 1 93.69 222 ILE B CA 1
ATOM 3803 C C . ILE B 1 222 ? -0.588 9.289 -6.375 1 93.69 222 ILE B C 1
ATOM 3805 O O . ILE B 1 222 ? -0.101 9.812 -5.371 1 93.69 222 ILE B O 1
ATOM 3809 N N . SER B 1 223 ? 0.099 9 -7.469 1 91.94 223 SER B N 1
ATOM 3810 C CA . SER B 1 223 ? 1.54 9.227 -7.488 1 91.94 223 SER B CA 1
ATOM 3811 C C . SER B 1 223 ? 1.891 10.469 -8.312 1 91.94 223 SER B C 1
ATOM 3813 O O . SER B 1 223 ? 1.314 10.695 -9.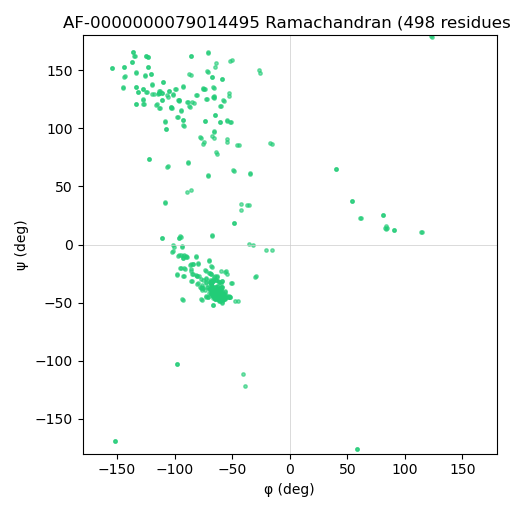375 1 91.94 223 SER B O 1
ATOM 3815 N N . LEU B 1 224 ? 2.691 11.273 -7.754 1 90.94 224 LEU B N 1
ATOM 3816 C CA . LEU B 1 224 ? 3.289 12.414 -8.445 1 90.94 224 LEU B CA 1
ATOM 3817 C C . LEU B 1 224 ? 4.812 12.344 -8.391 1 90.94 224 LEU B C 1
ATOM 3819 O O . LEU B 1 224 ? 5.379 11.805 -7.438 1 90.94 224 LEU B O 1
ATOM 3823 N N . PRO B 1 225 ? 5.492 12.906 -9.328 1 87.62 225 PRO B N 1
ATOM 3824 C CA . PRO B 1 225 ? 6.953 12.805 -9.367 1 87.62 225 PRO B CA 1
ATOM 3825 C C . PRO B 1 225 ? 7.629 13.539 -8.219 1 87.62 225 PRO B C 1
ATOM 3827 O O . PRO B 1 225 ? 8.703 13.133 -7.762 1 87.62 225 PRO B O 1
ATOM 3830 N N . SER B 1 226 ? 7.02 14.68 -7.844 1 91.81 226 SER B N 1
ATOM 3831 C CA . SER B 1 226 ? 7.652 15.453 -6.781 1 91.81 226 SER B CA 1
ATOM 3832 C C . SER B 1 226 ? 6.633 16.312 -6.039 1 91.81 226 SER B C 1
ATOM 3834 O O . SER B 1 226 ? 5.621 16.719 -6.617 1 91.81 226 SER B O 1
ATOM 3836 N N . HIS B 1 227 ? 6.883 16.594 -4.793 1 96.62 227 HIS B N 1
ATOM 3837 C CA . HIS B 1 227 ? 6.043 17.5 -4.016 1 96.62 227 HIS B CA 1
ATOM 3838 C C . HIS B 1 227 ? 6.434 18.953 -4.242 1 96.62 227 HIS B C 1
ATOM 3840 O O . HIS B 1 227 ? 5.688 19.875 -3.879 1 96.62 227 HIS B O 1
ATOM 3846 N N . LYS B 1 228 ? 7.645 19.172 -4.793 1 95.06 228 LYS B N 1
ATOM 3847 C CA . LYS B 1 228 ? 8.188 20.516 -4.988 1 95.06 228 LYS B CA 1
ATOM 3848 C C . LYS B 1 228 ? 7.465 21.234 -6.121 1 95.06 228 LYS B C 1
ATOM 3850 O O . LYS B 1 228 ? 7.316 20.688 -7.219 1 95.06 228 LYS B O 1
ATOM 3855 N N . GLY B 1 229 ? 6.973 22.359 -5.785 1 90.81 229 GLY B N 1
ATOM 3856 C CA . GLY B 1 229 ? 6.418 23.234 -6.809 1 90.81 229 GLY B CA 1
ATOM 3857 C C . GLY B 1 229 ? 4.988 22.891 -7.176 1 90.81 229 GLY B C 1
ATOM 3858 O O . GLY B 1 229 ? 4.48 23.328 -8.211 1 90.81 229 GLY B O 1
ATOM 3859 N N . LEU B 1 230 ? 4.316 22.094 -6.418 1 92.38 230 LEU B N 1
ATOM 3860 C CA . LEU B 1 230 ? 2.916 21.766 -6.68 1 92.38 230 LEU B CA 1
ATOM 3861 C C . LEU B 1 230 ? 2.033 23 -6.512 1 92.38 230 LEU B C 1
ATOM 3863 O O . LEU B 1 230 ? 2.123 23.703 -5.5 1 92.38 230 LEU B O 1
ATOM 3867 N N . SER B 1 231 ? 1.259 23.297 -7.523 1 90.38 231 SER B N 1
ATOM 3868 C CA . SER B 1 231 ? 0.344 24.438 -7.449 1 90.38 231 SER B CA 1
ATOM 3869 C C . SER B 1 231 ? -0.976 24.031 -6.797 1 90.38 231 SER B C 1
ATOM 3871 O O . SER B 1 231 ? -1.312 22.859 -6.734 1 90.38 231 SER B O 1
ATOM 3873 N N . TYR B 1 232 ? -1.667 25.047 -6.383 1 93.12 232 TYR B N 1
ATOM 3874 C CA . TYR B 1 232 ? -2.992 24.797 -5.824 1 93.12 232 TYR B CA 1
ATOM 3875 C C . TYR B 1 232 ? -3.898 24.141 -6.852 1 93.12 232 TYR B C 1
ATOM 3877 O O . TYR B 1 232 ? -4.648 23.219 -6.52 1 93.12 232 TYR B O 1
ATOM 3885 N N . LYS B 1 233 ? -3.867 24.594 -8.055 1 89.5 233 LYS B N 1
ATOM 3886 C CA . LYS B 1 233 ? -4.703 24.031 -9.109 1 89.5 233 LYS B CA 1
ATOM 3887 C C . LYS B 1 233 ? -4.426 22.547 -9.297 1 89.5 233 LYS B C 1
ATOM 3889 O O . LYS B 1 233 ? -5.355 21.75 -9.43 1 89.5 233 LYS B O 1
ATOM 3894 N N . SER B 1 234 ? -3.195 22.203 -9.281 1 90.69 234 SER B N 1
ATOM 3895 C CA . SER B 1 234 ? -2.807 20.797 -9.406 1 90.69 234 SER B CA 1
ATOM 3896 C C . SER B 1 234 ? -3.273 19.984 -8.203 1 90.69 234 SER B C 1
ATOM 3898 O O . SER B 1 234 ? -3.787 18.875 -8.359 1 90.69 234 SER B O 1
ATOM 3900 N N . PHE B 1 235 ? -3.074 20.594 -7.066 1 94.94 235 PHE B N 1
ATOM 3901 C CA . PHE B 1 235 ? -3.525 19.938 -5.844 1 94.94 235 PHE B CA 1
ATOM 3902 C C . PHE B 1 235 ? -5.031 19.703 -5.879 1 94.94 235 PHE B C 1
ATOM 3904 O O . PHE B 1 235 ? -5.5 18.609 -5.586 1 94.94 235 PHE B O 1
ATOM 3911 N N . LEU B 1 236 ? -5.758 20.703 -6.289 1 94.25 236 LEU B N 1
ATOM 3912 C CA . LEU B 1 236 ? -7.211 20.609 -6.387 1 94.25 236 LEU B CA 1
ATOM 3913 C C . LEU B 1 236 ? -7.621 19.531 -7.383 1 94.25 236 LEU B C 1
ATOM 3915 O O . LEU B 1 236 ? -8.586 18.797 -7.148 1 94.25 236 LEU B O 1
ATOM 3919 N N . SER B 1 237 ? -6.934 19.422 -8.414 1 91.38 237 SER B N 1
ATOM 3920 C CA . SER B 1 237 ? -7.254 18.438 -9.43 1 91.38 237 SER B CA 1
ATOM 3921 C C . SER B 1 237 ? -7.129 17.016 -8.875 1 91.38 237 SER B C 1
ATOM 3923 O O . SER B 1 237 ? -7.871 16.125 -9.281 1 91.38 237 SER B O 1
ATOM 3925 N N . LEU B 1 238 ? -6.172 16.781 -7.996 1 93.81 238 LEU B N 1
ATOM 3926 C CA . LEU B 1 238 ? -6.02 15.484 -7.355 1 93.81 238 LEU B CA 1
ATOM 3927 C C . LEU B 1 238 ? -7.258 15.125 -6.539 1 93.81 238 LEU B C 1
ATOM 3929 O O . LEU B 1 238 ? -7.703 13.977 -6.547 1 93.81 238 LEU B O 1
ATOM 3933 N N . LEU B 1 239 ? -7.82 16.156 -5.883 1 95.56 239 LEU B N 1
ATOM 3934 C CA . LEU B 1 239 ? -9.016 15.938 -5.082 1 95.56 239 LEU B CA 1
ATOM 3935 C C . LEU B 1 239 ? -10.227 15.695 -5.977 1 95.56 239 LEU B C 1
ATOM 3937 O O . LEU B 1 239 ? -11.109 14.906 -5.637 1 95.56 239 LEU B O 1
ATOM 3941 N N . VAL B 1 240 ? -10.266 16.391 -7.094 1 91.94 240 VAL B N 1
ATOM 3942 C CA . VAL B 1 240 ? -11.328 16.156 -8.062 1 91.94 240 VAL B CA 1
ATOM 3943 C C . VAL B 1 240 ? -11.25 14.719 -8.578 1 91.94 240 VAL B C 1
ATOM 3945 O O . VAL B 1 240 ? -12.266 14.023 -8.68 1 91.94 240 VAL B O 1
ATOM 3948 N N . GLN B 1 241 ? -10.039 14.289 -8.883 1 88.12 241 GLN B N 1
ATOM 3949 C CA . GLN B 1 241 ? -9.82 12.914 -9.328 1 88.12 241 GLN B CA 1
ATOM 3950 C C . GLN B 1 241 ? -10.297 11.922 -8.273 1 88.12 241 GLN B C 1
ATOM 3952 O O . GLN B 1 241 ? -10.984 10.945 -8.594 1 88.12 241 GLN B O 1
ATOM 3957 N N . PHE B 1 242 ? -9.875 12.125 -7.086 1 92.5 242 PHE B N 1
ATOM 3958 C CA . PHE B 1 242 ? -10.312 11.289 -5.973 1 92.5 242 PHE B CA 1
ATOM 3959 C C . PHE B 1 242 ? -11.836 11.219 -5.91 1 92.5 242 PHE B C 1
ATOM 3961 O O . PHE B 1 242 ? -12.406 10.148 -5.707 1 92.5 242 PHE B O 1
ATOM 3968 N N . GLY B 1 243 ? -12.484 12.281 -6.055 1 91.25 243 GLY B N 1
ATOM 3969 C CA . GLY B 1 243 ? -13.938 12.352 -6.004 1 91.25 243 GLY B CA 1
ATOM 3970 C C . GLY B 1 243 ? -14.609 11.602 -7.145 1 91.25 243 GLY B C 1
ATOM 3971 O O . GLY B 1 243 ? -15.758 11.172 -7.02 1 91.25 243 GLY B O 1
ATOM 3972 N N . ASN B 1 244 ? -13.992 11.469 -8.258 1 84.5 244 ASN B N 1
ATOM 3973 C CA . ASN B 1 244 ? -14.555 10.82 -9.438 1 84.5 244 ASN B CA 1
ATOM 3974 C C . ASN B 1 244 ? -14.344 9.312 -9.406 1 84.5 244 ASN B C 1
ATOM 3976 O O . ASN B 1 244 ? -14.922 8.578 -10.203 1 84.5 244 ASN B O 1
ATOM 3980 N N . THR B 1 245 ? -13.391 8.883 -8.648 1 77 245 THR B N 1
ATOM 3981 C CA . THR B 1 245 ? -13.125 7.453 -8.555 1 77 245 THR B CA 1
ATOM 3982 C C . THR B 1 245 ? -14.195 6.758 -7.723 1 77 245 THR B C 1
ATOM 3984 O O . THR B 1 245 ? -14.57 7.246 -6.652 1 77 245 THR B O 1
ATOM 3987 N N . SER B 1 246 ? -15.156 5.957 -8.375 1 63.03 246 SER B N 1
ATOM 3988 C CA . SER B 1 246 ? -16.188 5.191 -7.672 1 63.03 246 SER B CA 1
ATOM 3989 C C . SER B 1 246 ? -15.555 4.086 -6.824 1 63.03 246 SER B C 1
ATOM 3991 O O . SER B 1 246 ? -14.773 3.279 -7.324 1 63.03 246 SER B O 1
ATOM 3993 N N . GLN B 1 247 ? -15.367 4.328 -5.562 1 58.22 247 GLN B N 1
ATOM 3994 C CA . GLN B 1 247 ? -14.883 3.215 -4.746 1 58.22 247 GLN B CA 1
ATOM 3995 C C . GLN B 1 247 ? -15.969 2.16 -4.562 1 58.22 247 GLN B C 1
ATOM 3997 O O . GLN B 1 247 ? -16.609 2.104 -3.51 1 58.22 247 GLN B O 1
ATOM 4002 N N . ARG B 1 248 ? -16.422 1.658 -5.551 1 50.56 248 ARG B N 1
ATOM 4003 C CA . ARG B 1 248 ? -17.484 0.655 -5.434 1 50.56 248 ARG B CA 1
ATOM 4004 C C . ARG B 1 248 ? -17.047 -0.482 -4.512 1 50.56 248 ARG B C 1
ATOM 4006 O O . ARG B 1 248 ? -17.891 -1.175 -3.941 1 50.56 248 ARG B O 1
ATOM 4013 N N . PHE B 1 249 ? -15.844 -0.716 -4.367 1 51.38 249 PHE B N 1
ATOM 4014 C CA . PHE B 1 249 ? -15.43 -1.938 -3.686 1 51.38 249 PHE B CA 1
ATOM 4015 C C . PHE B 1 249 ? -15.234 -1.687 -2.195 1 51.38 249 PHE B C 1
ATOM 4017 O O . PHE B 1 249 ? -14.945 -2.615 -1.437 1 51.38 249 PHE B O 1
ATOM 4024 N N . GLY B 1 250 ? -15.242 -0.453 -1.696 1 46.47 250 GLY B N 1
ATOM 4025 C CA . GLY B 1 250 ? -14.844 -0.214 -0.316 1 46.47 250 GLY B CA 1
ATOM 4026 C C . GLY B 1 250 ? -16 -0.308 0.659 1 46.47 250 GLY B C 1
ATOM 4027 O O . GLY B 1 250 ? -15.867 0.05 1.83 1 46.47 250 GLY B O 1
ATOM 4028 N N . LYS B 1 251 ? -17.312 -0.375 0.27 1 39.03 251 LYS B N 1
ATOM 4029 C CA . LYS B 1 251 ? -18.281 -0.382 1.362 1 39.03 251 LYS B CA 1
ATOM 4030 C C . LYS B 1 251 ? -18.422 -1.777 1.963 1 39.03 251 LYS B C 1
ATOM 4032 O O . LYS B 1 251 ? -18.234 -2.779 1.271 1 39.03 251 LYS B O 1
#

Nearest PDB structures (foldseek):
  7pb1-assembly1_B-2  TM=9.527E-01  e=5.335E-20  Homo sapiens
  7pb0-assembly1_B-2  TM=8.908E-01  e=3.504E-19  Homo sapiens
  6z1n-assembly1_B-2  TM=8.856E-01  e=5.045E-19  Homo sapiens
  6w2l-assembly1_B  TM=8.920E-01  e=8.199E-19  Homo sapiens
  7pax-assembly1_B-2  TM=8.790E-01  e=1.045E-18  Homo sapiens

Secondary structure (DSSP, 8-state):
-HHHHHHHHHHHHHHHHHHHHHHHHS-TTSS------HHHHHHHHHH-S---SEEEEEE-SSS--HHHHHHHHHHHHHHT--EEEEE-SS-HHHHTHHHHHHHHHHHHHHHTTT-S--EEEEEEESSS--------S-SPEEEEEEEE-GGGTHHHHHHHHHHHHHHHHTTSS-GGG--HHHHHHHHHHHH-SPPPSEEEEESSS---TTS-TTTTTT-EEEEES-STT--HHHHHHHHHHHHHS--TT--/-HHHHHHHHHHHHHHHHHHHHHHHHS-TTSS------HHHHHHHHHH-S---SEEEEEE-SSS--HHHHHHHHHHHHHHT--EEEEE-SS-HHHHTHHHHHHHHHHHHHHHTTT-S--EEEEEEETTB--------S-SPEEEEEEEE-GGGTHHHHHHHHHHHHHHHHTTSS-GGG--HHHHHHHHHHHH-SPPPSEEEEESSS---TTS-TTTTTT-EEEEES-STT--HHHHHHHHHHHHHS--GGG-

Sequence (502 aa):
MKTILLRLIHYLISLGEFLRYLILFLPTQTLSFSKKSPFSIQTDSKNLKKLPAHIGLLVVEDEFSFRDLANMIVWSVALGISYISVYDINGEIKRNSVLLQKDIDKSKEDIIGQDKCHYDIQLFSSSHPVTQSNAGASKVQQAKVHLLCVEDGHRRIVDMARQLCHNVNYGLLKIDDITPSNVDSFFQESWQFPDPELCIKFGSVDSLFGYLPWQIRLTEIISLPSHKGLSYKSFLSLLVQFGNTSQRFGKMKTILLRLIHYLISLGEFLRYLILFLPTQTLSFSKKSPFSIQTDSKNLKKLPAHIGLLVVEDEFSFRDLANMIVWSVALGISYISVYDINGEIKRNSVLLQKDIDKSKEDIIGQDKCHYDIQLFSSSHPVTQSNAGASKVQQAKVHLLCVEDGHRRIVDMARQLCHNVNYGLLKIDDITPSNVDSFFQESWQFPDPELCIKFGSVDSLFGYLPWQIRLTEIISLPSHKGLSYKSFLSLLVQFGNTSQRFGK

Foldseek 3Di:
DVVVVVVVVVVVVVVVVVVLCVVLPPCPVPDCPVLPELVVLCVLLVVALDAWLEEEEAEEDDDDDLLLVLLLVLSNVSSPHAEYEYEYAPLPCVVCVVVSVVSNVVNCCSRHNPDPQAEAEDEDEPVRHDPVPPPDPDPHRYHYYYYYHLCCFPVVVVVLVVVQVVCCVVVNDPPVPPDLVVSQVVVCVVVVDAATQEYEHEADDPDRNRPHVSRCVNHDYHYDHHSPSRDSVSSSSVSNVSSPDPSVPPD/DVVVVVVVVVVVVVVVVVVLCVVLPPCPVPDCPVLPALVVLCVLLVVALDAWLEEEEAEEDDDDDLLLVLLLVLSNVSSPHAEYEYEYAPLPCVVCVVVSVVSNVVNCCSRHNPDPQAEAEEEDEPVRHPPPPPPDPDPHRYHYYYYYHLCCFPVVVVVLVVVQVVCCVVVNDPPVPPDLVVSQVVVCVVVVDAATQEYEHEADDPDRNRPHVSRCVNHDYHYDHHSPPRDSSSSSSVSNVSSPDPSVPPD

Organism: Lymnaea stagnalis (NCBI:txid6523)

pLDDT: mean 82.86, std 19.65, range [33.0, 98.88]

InterPro domains:
  IPR036424 Decaprenyl diphosphate synthase-like superfamily [G3DSA:3.40.1180.10] (59-251)
  IPR036424 Decaprenyl diphosphate synthase-like superfamily [SSF64005] (47-243)
  IPR038887 Dehydrodolichyl diphosphate synthase complex subunit Nus1 [PTHR21528] (4-251)

Solvent-accessible surface area (backbone atoms only — not comparable to full-atom values): 27112 Å² total; per-residue (Å²): 111,68,67,55,50,52,46,51,49,50,48,51,48,51,48,46,53,40,47,45,50,47,58,42,63,41,69,76,61,72,82,72,70,59,76,58,51,48,64,51,42,49,53,50,38,70,69,42,82,44,75,54,61,14,40,31,41,38,44,57,63,94,73,81,52,48,58,41,51,16,42,53,52,46,53,39,42,62,48,66,27,38,32,36,36,41,33,30,64,84,30,62,62,52,75,38,42,66,61,35,48,54,31,32,54,52,37,40,47,71,45,50,38,91,51,82,78,48,70,44,76,43,78,30,31,91,86,45,63,74,70,75,69,80,69,67,90,63,96,50,54,65,26,44,34,37,38,40,29,38,70,58,13,60,48,43,56,36,52,50,43,43,50,51,34,50,31,36,73,72,66,77,37,58,68,86,61,61,36,58,69,50,49,50,49,54,49,37,68,69,71,72,51,73,56,35,44,33,30,42,35,21,22,85,62,52,50,57,57,29,62,43,42,82,47,42,28,72,16,32,55,45,80,38,66,56,61,70,80,68,44,68,70,32,54,50,45,53,44,47,50,56,36,67,54,75,66,77,80,72,118,108,67,69,56,51,52,47,50,50,49,48,50,49,51,48,46,52,39,47,44,49,48,58,42,63,41,70,82,61,70,81,77,70,59,76,59,51,47,65,51,43,50,54,50,38,70,69,42,83,43,75,53,60,14,39,32,42,37,44,57,64,95,73,81,53,48,57,43,51,17,42,53,51,46,53,38,40,61,48,65,26,38,31,36,36,41,33,30,64,84,31,62,63,53,75,40,41,67,60,35,49,54,30,30,54,52,38,39,47,71,43,49,38,90,51,82,78,47,68,46,76,43,79,29,32,90,87,44,64,74,72,75,69,79,70,68,90,64,97,51,54,64,26,44,32,36,35,39,28,39,70,58,12,61,46,44,54,35,51,49,44,42,50,50,34,51,31,36,72,73,66,77,37,59,67,85,62,61,37,57,69,49,49,50,52,53,49,38,67,70,70,72,51,74,58,36,46,34,31,42,36,20,21,84,61,51,48,57,56,29,61,42,40,83,47,42,29,72,16,32,55,46,81,37,66,54,62,68,80,67,47,68,68,34,53,49,44,52,43,46,50,57,36,68,54,74,66,76,80,73,117